Protein AF-0000000070920195 (afdb_homodimer)

Sequence (760 aa):
MSGVKERAIRGLFRLREIQMRRSYNRRGRLHARRLGLPANANDEDAVAEYRKLWSRVAGNVDPAWYRIYSHVFGRGDPRFIPLDVYYVLVEPALNNARFGPAFGDKNGYDLLHGRFRKPRDFIRYIDGVYYDRAYQRIAAEAVKASVLPPGLVEPDVETVLVKPAIDTRKGQSIRKLWFRGGMLRDAAGSTVSLEALAREYARDFLVQECVRQHSCTARFNDSSLNSLRVYTYRSVQDDRIVPLHVLQKVGTAGSLVDQGMRIGIRPSGRYNRYGTDDDGVRYDSVNGIDLDSIEPFPFIVELHRRAVEVASRFVHHRVLGLDFAVREDGQILLLEANPHFIGLDQLQFHHGPLFGEFTQEVIEYCRNAPRVELLRTILRMSGVKERAIRGLFRLREIQMRRSYNRRGRLHARRLGLPANANDEDAVAEYRKLWSRVAGNVDPAWYRIYSHVFGRGDPRFIPLDVYYVLVEPALNNARFGPAFGDKNGYDLLHGRFRKPRDFIRYIDGVYYDRAYQRIAAEAVKASVLPPGLVEPDVETVLVKPAIDTRKGQSIRKLWFRGGMLRDAAGSTVSLEALAREYARDFLVQECVRQHSCTARFNDSSLNSLRVYTYRSVQDDRIVPLHVLQKVGTAGSLVDQGMRIGIRPSGRYNRYGTDDDGVRYDSVNGIDLDSIEPFPFIVELHRRAVEVASRFVHHRVLGLDFAVREDGQILLLEANPHFIGLDQLQFHHGPLFGEFTQEVIEYCRNAPRVELLRTILR

Secondary structure (DSSP, 8-state):
--HHHHHHHHHHHHHHHHHHHHHHHHHHHHHHHHTT--SS-S-HHHHHHHHHHHTTTSSS--THHHHHHHHHHSS--TTPPPHHHIIIIIHHHHB-GGGHHHHH-GGGHHHHSS----PPEEEEEETTEEEETTSPBPPHHHHH-SSPPTTSS-TT--EEEEEESSS--TTTT-EEEEEETTEEE-TTS-B--HHHHHHHHTT-EEEEE-PPBPHHHHTT-SSS---EEEEEEE-TTT--EEEEEEEEEEPPTT-SSS-SEEEEE-TTSPEEEEEE-TT--EESEETTEETTSPPPPTTHHHHHHHHHHHHTT-TTBSEEEEEEEEBTTS-EEEEEEESS---HHHHHHHHSSSSGGGHHHHHHHHHHS-HHHHHHHHT-/--HHHHHHHHHHHHHHHHHHHHHHHHHHHHHHHHTT--SS-S-HHHHHHHHHHHTTTSSS--THHHHHHHHHHSS--TTPPPHHHIIIIIHHHHB-GGGHHHHH-GGGHHHHSS----PPEEEEEETTEEE-TTSPBPPHHHHH-SSPPTTSS-TT--EEEEEESSS--TTTT-EEEEEETTEEE-TTS-B--HHHHHHHHTT-EEEEE-PPBPHHHHTT-SSS---EEEEEEE-TTT--EEEEEEEEEEPPTT-SSS-SEEEEE-TTSPEEEEEE-TT--EESEETTEETTSPPPPTTHHHHHHHHHHHHTT-TTBSEEEEEEEEBTTS-EEEEEEESS---HHHHHHHHSSSSGGGHHHHHHHHHHS-HHHHHHHHT-

InterPro domains:
  IPR039523 Alpha-L-glutamate ligase-related protein, ATP-grasp domain [PF14397] (202-349)

Radius of gyration: 28.48 Å; Cα contacts (8 Å, |Δi|>4): 1475; chains: 2; bounding box: 67×89×66 Å

Organism: NCBI:txid713585

Structure (mmCIF, N/CA/C/O backbone):
data_AF-0000000070920195-model_v1
#
loop_
_entity.id
_entity.type
_entity.pdbx_description
1 polymer 'Alpha-L-glutamate ligase-related protein ATP-grasp domain-containing protein'
#
loop_
_atom_site.group_PDB
_atom_site.id
_atom_site.type_symbol
_atom_site.label_atom_id
_atom_site.label_alt_id
_atom_site.label_comp_id
_atom_site.label_asym_id
_atom_site.label_entity_id
_atom_site.label_seq_id
_atom_site.pdbx_PDB_ins_code
_atom_site.Cartn_x
_atom_site.Cartn_y
_atom_site.Cartn_z
_atom_site.occupancy
_atom_site.B_iso_or_equiv
_atom_site.auth_seq_id
_atom_site.auth_comp_id
_atom_site.auth_asym_id
_atom_site.auth_atom_id
_atom_site.pdbx_PDB_model_num
ATOM 1 N N . MET A 1 1 ? 12.602 1.854 21.828 1 46.25 1 MET A N 1
ATOM 2 C CA . MET A 1 1 ? 11.945 0.797 22.594 1 46.25 1 MET A CA 1
ATOM 3 C C . MET A 1 1 ? 12.867 0.238 23.672 1 46.25 1 MET A C 1
ATOM 5 O O . MET A 1 1 ? 14.055 0.016 23.422 1 46.25 1 MET A O 1
ATOM 9 N N . SER A 1 2 ? 12.383 0.267 24.797 1 57.16 2 SER A N 1
ATOM 10 C CA . SER A 1 2 ? 13.211 -0.253 25.875 1 57.16 2 SER A CA 1
ATOM 11 C C . SER A 1 2 ? 13.617 -1.7 25.609 1 57.16 2 SER A C 1
ATOM 13 O O . SER A 1 2 ? 12.945 -2.414 24.875 1 57.16 2 SER A O 1
ATOM 15 N N . GLY A 1 3 ? 14.82 -2.031 26 1 61.34 3 GLY A N 1
ATOM 16 C CA . GLY A 1 3 ? 15.359 -3.379 25.922 1 61.34 3 GLY A CA 1
ATOM 17 C C . GLY A 1 3 ? 14.367 -4.445 26.344 1 61.34 3 GLY A C 1
ATOM 18 O O . GLY A 1 3 ? 14.281 -5.508 25.719 1 61.34 3 GLY A O 1
ATOM 19 N N . VAL A 1 4 ? 13.523 -4.137 27.312 1 61.47 4 VAL A N 1
ATOM 20 C CA . VAL A 1 4 ? 12.539 -5.078 27.828 1 61.47 4 VAL A CA 1
ATOM 21 C C . VAL A 1 4 ? 11.406 -5.254 26.812 1 61.47 4 VAL A C 1
ATOM 23 O O . VAL A 1 4 ? 10.961 -6.375 26.562 1 61.47 4 VAL A O 1
ATOM 26 N N . LYS A 1 5 ? 10.977 -4.145 26.281 1 60.62 5 LYS A N 1
ATOM 27 C CA . LYS A 1 5 ? 9.922 -4.211 25.281 1 60.62 5 LYS A CA 1
ATOM 28 C C . LYS A 1 5 ? 10.375 -5.004 24.062 1 60.62 5 LYS A C 1
ATOM 30 O O . LYS A 1 5 ? 9.617 -5.816 23.531 1 60.62 5 LYS A O 1
ATOM 35 N N . GLU A 1 6 ? 11.586 -4.836 23.797 1 65.75 6 GLU A N 1
ATOM 36 C CA . GLU A 1 6 ? 12.125 -5.543 22.641 1 65.75 6 GLU A CA 1
ATOM 37 C C . GLU A 1 6 ? 12.188 -7.047 22.906 1 65.75 6 GLU A C 1
ATOM 39 O O . GLU A 1 6 ? 11.859 -7.848 22.031 1 65.75 6 GLU A O 1
ATOM 44 N N . ARG A 1 7 ? 12.523 -7.43 24.156 1 70.38 7 ARG A N 1
ATOM 45 C CA . ARG A 1 7 ? 12.609 -8.844 24.516 1 70.38 7 ARG A CA 1
ATOM 46 C C . ARG A 1 7 ? 11.234 -9.484 24.531 1 70.38 7 ARG A C 1
ATOM 48 O O . ARG A 1 7 ? 11.062 -10.625 24.094 1 70.38 7 ARG A O 1
ATOM 55 N N . ALA A 1 8 ? 10.352 -8.766 25.047 1 67.69 8 ALA A N 1
ATOM 56 C CA . ALA A 1 8 ? 8.977 -9.281 25.109 1 67.69 8 ALA A CA 1
ATOM 57 C C . ALA A 1 8 ? 8.414 -9.5 23.719 1 67.69 8 ALA A C 1
ATOM 59 O O . ALA A 1 8 ? 7.781 -10.523 23.453 1 67.69 8 ALA A O 1
ATOM 60 N N . ILE A 1 9 ? 8.734 -8.617 22.906 1 66.69 9 ILE A N 1
ATOM 61 C CA . ILE A 1 9 ? 8.258 -8.711 21.531 1 66.69 9 ILE A CA 1
ATOM 62 C C . ILE A 1 9 ? 8.914 -9.898 20.828 1 66.69 9 ILE A C 1
ATOM 64 O O . ILE A 1 9 ? 8.25 -10.672 20.141 1 66.69 9 ILE A O 1
ATOM 68 N N . ARG A 1 10 ? 10.117 -10.102 21.156 1 72.69 10 ARG A N 1
ATOM 69 C CA . ARG A 1 10 ? 10.844 -11.227 20.562 1 72.69 10 ARG A CA 1
ATOM 70 C C . ARG A 1 10 ? 10.281 -12.555 21.062 1 72.69 10 ARG A C 1
ATOM 72 O O . ARG A 1 10 ? 10.172 -13.516 20.297 1 72.69 10 ARG A O 1
ATOM 79 N N . GLY A 1 11 ? 9.93 -12.625 22.297 1 74.12 11 GLY A N 1
ATOM 80 C CA . GLY A 1 11 ? 9.336 -13.828 22.844 1 74.12 11 GLY A CA 1
ATOM 81 C C . GLY A 1 11 ? 7.98 -14.156 22.234 1 74.12 11 GLY A C 1
ATOM 82 O O . GLY A 1 11 ? 7.703 -15.312 21.906 1 74.12 11 GLY A O 1
ATOM 83 N N . LEU A 1 12 ? 7.223 -13.18 22.109 1 71.94 12 LEU A N 1
ATOM 84 C CA . LEU A 1 12 ? 5.906 -13.359 21.516 1 71.94 12 LEU A CA 1
ATOM 85 C C . LEU A 1 12 ? 6.023 -13.828 20.062 1 71.94 12 LEU A C 1
ATOM 87 O O . LEU A 1 12 ? 5.246 -14.68 19.609 1 71.94 12 LEU A O 1
ATOM 91 N N . PHE A 1 13 ? 7.023 -13.367 19.484 1 72.06 13 PHE A N 1
ATOM 92 C CA . PHE A 1 13 ? 7.262 -13.766 18.094 1 72.06 13 PHE A CA 1
ATOM 93 C C . PHE A 1 13 ? 7.648 -15.234 18.016 1 72.06 13 PHE A C 1
ATOM 95 O O . PHE A 1 13 ? 7.145 -15.977 17.172 1 72.06 13 PHE A O 1
ATOM 102 N N . ARG A 1 14 ? 8.453 -15.578 18.844 1 78.81 14 ARG A N 1
ATOM 103 C CA . ARG A 1 14 ? 8.914 -16.953 18.844 1 78.81 14 ARG A CA 1
ATOM 104 C C . ARG A 1 14 ? 7.77 -17.922 19.125 1 78.81 14 ARG A C 1
ATOM 106 O O . ARG A 1 14 ? 7.664 -18.984 18.5 1 78.81 14 ARG A O 1
ATOM 113 N N . LEU A 1 15 ? 6.945 -17.516 19.984 1 81.88 15 LEU A N 1
ATOM 114 C CA . LEU A 1 15 ? 5.801 -18.359 20.328 1 81.88 15 LEU A CA 1
ATOM 115 C C . LEU A 1 15 ? 4.852 -18.484 19.141 1 81.88 15 LEU A C 1
ATOM 117 O O . LEU A 1 15 ? 4.379 -19.578 18.828 1 81.88 15 LEU A O 1
ATOM 121 N N . ARG A 1 16 ? 4.672 -17.438 18.484 1 80 16 ARG A N 1
ATOM 122 C CA . ARG A 1 16 ? 3.783 -17.453 17.328 1 80 16 ARG A CA 1
ATOM 123 C C . ARG A 1 16 ? 4.383 -18.266 16.188 1 80 16 ARG A C 1
ATOM 125 O O . ARG A 1 16 ? 3.672 -18.984 15.484 1 80 16 ARG A O 1
ATOM 132 N N . GLU A 1 17 ? 5.637 -18.094 16.031 1 83.5 17 GLU A N 1
ATOM 133 C CA . GLU A 1 17 ? 6.34 -18.875 15.023 1 83.5 17 GLU A CA 1
ATOM 134 C C . GLU A 1 17 ? 6.16 -20.375 15.266 1 83.5 17 GLU A C 1
ATOM 136 O O . GLU A 1 17 ? 5.812 -21.109 14.352 1 83.5 17 GLU A O 1
ATOM 141 N N . ILE A 1 18 ? 6.332 -20.734 16.484 1 87 18 ILE A N 1
ATOM 142 C CA . ILE A 1 18 ? 6.234 -22.141 16.859 1 87 18 ILE A CA 1
ATOM 143 C C . ILE A 1 18 ? 4.812 -22.641 16.609 1 87 18 ILE A C 1
ATOM 145 O O . ILE A 1 18 ? 4.613 -23.703 16.031 1 87 18 ILE A O 1
ATOM 149 N N . GLN A 1 19 ? 3.922 -21.844 17.031 1 86.88 19 GLN A N 1
ATOM 150 C CA . GLN A 1 19 ? 2.521 -22.234 16.875 1 86.88 19 GLN A CA 1
ATOM 151 C C . GLN A 1 19 ? 2.146 -22.375 15.398 1 86.88 19 GLN A C 1
ATOM 153 O O . GLN A 1 19 ? 1.505 -23.359 15.016 1 86.88 19 GLN A O 1
ATOM 158 N N . MET A 1 20 ? 2.57 -21.469 14.641 1 88 20 MET A N 1
ATOM 159 C CA . MET A 1 20 ? 2.236 -21.5 13.219 1 88 20 MET A CA 1
ATOM 160 C C . MET A 1 20 ? 2.904 -22.672 12.523 1 88 20 MET A C 1
ATOM 162 O O . MET A 1 20 ? 2.26 -23.406 11.758 1 88 20 MET A O 1
ATOM 166 N N . ARG A 1 21 ? 4.129 -22.891 12.828 1 92.5 21 ARG A N 1
ATOM 167 C CA . ARG A 1 21 ? 4.844 -24 12.188 1 92.5 21 ARG A CA 1
ATOM 168 C C . ARG A 1 21 ? 4.262 -25.344 12.602 1 92.5 21 ARG A C 1
ATOM 170 O O . ARG A 1 21 ? 4.145 -26.25 11.781 1 92.5 21 ARG A O 1
ATOM 177 N N . ARG A 1 22 ? 3.879 -25.375 13.82 1 93.81 22 ARG A N 1
ATOM 178 C CA . ARG A 1 22 ? 3.252 -26.609 14.297 1 93.81 22 ARG A CA 1
ATOM 179 C C . ARG A 1 22 ? 1.968 -26.891 13.531 1 93.81 22 ARG A C 1
ATOM 181 O O . ARG A 1 22 ? 1.681 -28.047 13.203 1 93.81 22 ARG A O 1
ATOM 188 N N . SER A 1 23 ? 1.287 -25.891 13.32 1 93.06 23 SER A N 1
ATOM 189 C CA . SER A 1 23 ? 0.045 -26.062 12.578 1 93.06 23 SER A CA 1
ATOM 190 C C . SER A 1 23 ? 0.31 -26.578 11.164 1 93.06 23 SER A C 1
ATOM 192 O O . SER A 1 23 ? -0.337 -27.531 10.719 1 93.06 23 SER A O 1
ATOM 194 N N . TYR A 1 24 ? 1.236 -26.031 10.461 1 94.5 24 TYR A N 1
ATOM 195 C CA . TYR A 1 24 ? 1.589 -26.484 9.125 1 94.5 24 TYR A CA 1
ATOM 196 C C . TYR A 1 24 ? 2.107 -27.922 9.148 1 94.5 24 TYR A C 1
ATOM 198 O O . TYR A 1 24 ? 1.798 -28.719 8.25 1 94.5 24 TYR A O 1
ATOM 206 N N . ASN A 1 25 ? 2.863 -28.234 10.117 1 95.44 25 ASN A N 1
ATOM 207 C CA . ASN A 1 25 ? 3.424 -29.578 10.219 1 95.44 25 ASN A CA 1
ATOM 208 C C . ASN A 1 25 ? 2.344 -30.609 10.492 1 95.44 25 ASN A C 1
ATOM 210 O O . ASN A 1 25 ? 2.385 -31.719 9.945 1 95.44 25 ASN A O 1
ATOM 214 N N . ARG A 1 26 ? 1.416 -30.203 11.352 1 95.75 26 ARG A N 1
ATOM 215 C CA . ARG A 1 26 ? 0.288 -31.094 11.594 1 95.75 26 ARG A CA 1
ATOM 216 C C . ARG A 1 26 ? -0.478 -31.375 10.305 1 95.75 26 ARG A C 1
ATOM 218 O O . ARG A 1 26 ? -0.812 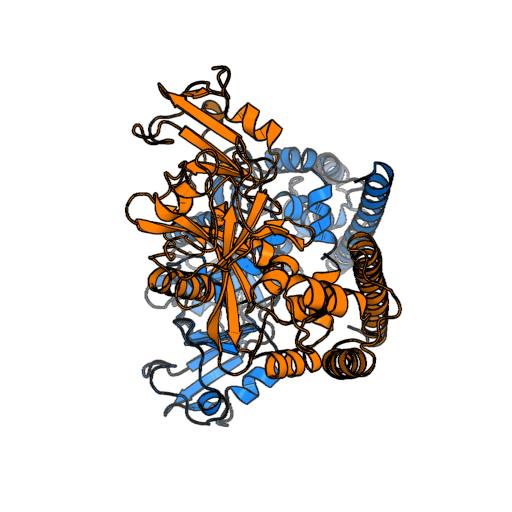-32.531 10.008 1 95.75 26 ARG A O 1
ATOM 225 N N . ARG A 1 27 ? -0.677 -30.391 9.562 1 94.94 27 ARG A N 1
ATOM 226 C CA . ARG A 1 27 ? -1.348 -30.531 8.281 1 94.94 27 ARG A CA 1
ATOM 227 C C . ARG A 1 27 ? -0.542 -31.422 7.34 1 94.94 27 ARG A C 1
ATOM 229 O O . ARG A 1 27 ? -1.109 -32.25 6.621 1 94.94 27 ARG A O 1
ATOM 236 N N . GLY A 1 28 ? 0.714 -31.25 7.34 1 95.25 28 GLY A N 1
ATOM 237 C CA . GLY A 1 28 ? 1.585 -32.062 6.504 1 95.25 28 GLY A CA 1
ATOM 238 C C . GLY A 1 28 ? 1.545 -33.531 6.859 1 95.25 28 GLY A C 1
ATOM 239 O O . GLY A 1 28 ? 1.467 -34.406 5.973 1 95.25 28 GLY A O 1
ATOM 240 N N . ARG A 1 29 ? 1.563 -33.844 8.125 1 94.81 29 ARG A N 1
ATOM 241 C CA . ARG A 1 29 ? 1.513 -35.219 8.562 1 94.81 29 ARG A CA 1
ATOM 242 C C . ARG A 1 29 ? 0.188 -35.875 8.18 1 94.81 29 ARG A C 1
ATOM 244 O O . ARG A 1 29 ? 0.161 -37.031 7.723 1 94.81 29 ARG A O 1
ATOM 251 N N . LEU A 1 30 ? -0.845 -35.125 8.359 1 95.19 30 LEU A N 1
ATOM 252 C CA . LEU A 1 30 ? -2.156 -35.625 7.969 1 95.19 30 LEU A CA 1
ATOM 253 C C . LEU A 1 30 ? -2.221 -35.844 6.465 1 95.19 30 LEU A C 1
ATOM 255 O O . LEU A 1 30 ? -2.762 -36.875 6.012 1 95.19 30 LEU A O 1
ATOM 259 N N . HIS A 1 31 ? -1.671 -34.938 5.793 1 95.56 31 HIS A N 1
ATOM 260 C CA . HIS A 1 31 ? -1.641 -35.031 4.34 1 95.56 31 HIS A CA 1
ATOM 261 C C . HIS A 1 31 ? -0.814 -36.25 3.893 1 95.56 31 HIS A C 1
ATOM 263 O O . HIS A 1 31 ? -1.23 -37 3.008 1 95.56 31 HIS A O 1
ATOM 269 N N . ALA A 1 32 ? 0.285 -36.469 4.434 1 94.06 32 ALA A N 1
ATOM 270 C CA . ALA A 1 32 ? 1.134 -37.594 4.129 1 94.06 32 ALA A CA 1
ATOM 271 C C . ALA A 1 32 ? 0.391 -38.906 4.371 1 94.06 32 ALA A C 1
ATOM 273 O O . ALA A 1 32 ? 0.483 -39.844 3.568 1 94.06 32 ALA A O 1
ATOM 274 N N . ARG A 1 33 ? -0.311 -38.938 5.426 1 92.75 33 ARG A N 1
ATOM 275 C CA . ARG A 1 33 ? -1.09 -40.125 5.746 1 92.75 33 ARG A CA 1
ATOM 276 C C . ARG A 1 33 ? -2.15 -40.375 4.684 1 92.75 33 ARG A C 1
ATOM 278 O O . ARG A 1 33 ? -2.359 -41.531 4.277 1 92.75 33 ARG A O 1
ATOM 285 N N . ARG A 1 34 ? -2.736 -39.406 4.277 1 92.75 34 ARG A N 1
ATOM 286 C CA . ARG A 1 34 ? -3.777 -39.531 3.262 1 92.75 34 ARG A CA 1
ATOM 287 C C . ARG A 1 34 ? -3.203 -40.031 1.951 1 92.75 34 ARG A C 1
ATOM 289 O O . ARG A 1 34 ? -3.895 -40.719 1.197 1 92.75 34 ARG A O 1
ATOM 296 N N . LEU A 1 35 ? -1.949 -39.719 1.698 1 92.62 35 LEU A N 1
ATOM 297 C CA . LEU A 1 35 ? -1.282 -40.156 0.479 1 92.62 35 LEU A CA 1
ATOM 298 C C . LEU A 1 35 ? -0.699 -41.562 0.658 1 92.62 35 LEU A C 1
ATOM 300 O O . LEU A 1 35 ? -0.098 -42.125 -0.268 1 92.62 35 LEU A O 1
ATOM 304 N N . GLY A 1 36 ? -0.824 -42.062 1.852 1 89.5 36 GLY A N 1
ATOM 305 C CA . GLY A 1 36 ? -0.345 -43.406 2.141 1 89.5 36 GLY A CA 1
ATOM 306 C C . GLY A 1 36 ? 1.153 -43.469 2.369 1 89.5 36 GLY A C 1
ATOM 307 O O . GLY A 1 36 ? 1.777 -44.5 2.154 1 89.5 36 GLY A O 1
ATOM 308 N N . LEU A 1 37 ? 1.769 -42.344 2.693 1 89.69 37 LEU A N 1
ATOM 309 C CA . LEU A 1 37 ? 3.211 -42.312 2.918 1 89.69 37 LEU A CA 1
ATOM 310 C C . LEU A 1 37 ? 3.547 -42.75 4.34 1 89.69 37 LEU A C 1
ATOM 312 O O . LEU A 1 37 ? 2.961 -42.25 5.301 1 89.69 37 LEU A O 1
ATOM 316 N N . PRO A 1 38 ? 4.402 -43.719 4.363 1 78.19 38 PRO A N 1
ATOM 317 C CA . PRO A 1 38 ? 4.734 -44.188 5.711 1 78.19 38 PRO A CA 1
ATOM 318 C C . PRO A 1 38 ? 5.48 -43.156 6.531 1 78.19 38 PRO A C 1
ATOM 320 O O . PRO A 1 38 ? 6.25 -42.344 5.977 1 78.19 38 PRO A O 1
ATOM 323 N N . ALA A 1 39 ? 5.234 -43.156 7.742 1 69.06 39 ALA A N 1
ATOM 324 C CA . ALA A 1 39 ? 5.91 -42.219 8.648 1 69.06 39 ALA A CA 1
ATOM 325 C C . ALA A 1 39 ? 7.406 -42.531 8.727 1 69.06 39 ALA A C 1
ATOM 327 O O . ALA A 1 39 ? 8.219 -41.625 8.898 1 69.06 39 ALA A O 1
ATOM 328 N N . ASN A 1 40 ? 7.68 -43.781 8.688 1 66.31 40 ASN A N 1
ATOM 329 C CA . ASN A 1 40 ? 9.062 -44.25 8.773 1 66.31 40 ASN A CA 1
ATOM 330 C C . ASN A 1 40 ? 9.555 -44.781 7.434 1 66.31 40 ASN A C 1
ATOM 332 O O . ASN A 1 40 ? 9.32 -45.969 7.117 1 66.31 40 ASN A O 1
ATOM 336 N N . ALA A 1 41 ? 9.789 -43.906 6.504 1 67.19 41 ALA A N 1
ATOM 337 C CA . ALA A 1 41 ? 10.281 -44.375 5.211 1 67.19 41 ALA A CA 1
ATOM 338 C C . ALA A 1 41 ? 11.797 -44.562 5.23 1 67.19 41 ALA A C 1
ATOM 340 O O . ALA A 1 41 ? 12.477 -44.031 6.117 1 67.19 41 ALA A O 1
ATOM 341 N N . ASN A 1 42 ? 12.281 -45.469 4.41 1 69.69 42 ASN A N 1
ATOM 342 C CA . ASN A 1 42 ? 13.711 -45.75 4.281 1 69.69 42 ASN A CA 1
ATOM 343 C C . ASN A 1 42 ? 14.422 -44.625 3.512 1 69.69 42 ASN A C 1
ATOM 345 O O . ASN A 1 42 ? 14.938 -44.844 2.418 1 69.69 42 ASN A O 1
ATOM 349 N N . ASP A 1 43 ? 14.281 -43.469 3.941 1 82.56 43 ASP A N 1
ATOM 350 C CA . ASP A 1 43 ? 14.867 -42.312 3.291 1 82.56 43 ASP A CA 1
ATOM 351 C C . ASP A 1 43 ? 15.648 -41.469 4.289 1 82.56 43 ASP A C 1
ATOM 353 O O . ASP A 1 43 ? 15.656 -40.219 4.195 1 82.56 43 ASP A O 1
ATOM 357 N N . GLU A 1 44 ? 16.266 -42.156 5.27 1 87.75 44 GLU A N 1
ATOM 358 C CA . GLU A 1 44 ? 16.922 -41.5 6.387 1 87.75 44 GLU A CA 1
ATOM 359 C C . GLU A 1 44 ? 18 -40.531 5.898 1 87.75 44 GLU A C 1
ATOM 361 O O . GLU A 1 44 ? 18.109 -39.406 6.375 1 87.75 44 GLU A O 1
ATOM 366 N N . ASP A 1 45 ? 18.734 -41.062 4.918 1 91.5 45 ASP A N 1
ATOM 367 C CA . ASP A 1 45 ? 19.828 -40.219 4.422 1 91.5 45 ASP A CA 1
ATOM 368 C C . ASP A 1 45 ? 19.281 -38.969 3.725 1 91.5 45 ASP A C 1
ATOM 370 O O . ASP A 1 45 ? 19.766 -37.844 3.945 1 91.5 45 ASP A O 1
ATOM 374 N N . ALA A 1 46 ? 18.344 -39.219 2.854 1 93.19 46 ALA A N 1
ATOM 375 C CA . ALA A 1 46 ? 17.734 -38.094 2.127 1 93.19 46 ALA A CA 1
ATOM 376 C C . ALA A 1 46 ? 17.078 -37.094 3.086 1 93.19 46 ALA A C 1
ATOM 378 O O . ALA A 1 46 ? 17.219 -35.875 2.918 1 93.19 46 ALA A O 1
ATOM 379 N N . VAL A 1 47 ? 16.438 -37.562 4.102 1 94.06 47 VAL A N 1
ATOM 380 C CA . VAL A 1 47 ? 15.781 -36.75 5.105 1 94.06 47 VAL A CA 1
ATOM 381 C C . VAL A 1 47 ? 16.828 -35.969 5.914 1 94.06 47 VAL A C 1
ATOM 383 O O . VAL A 1 47 ? 16.625 -34.812 6.262 1 94.06 47 VAL A O 1
ATOM 386 N N . ALA A 1 48 ? 17.922 -36.625 6.223 1 95.19 48 ALA A N 1
ATOM 387 C CA . ALA A 1 48 ? 19 -36 6.961 1 95.19 48 ALA A CA 1
ATOM 388 C C . ALA A 1 48 ? 19.562 -34.812 6.18 1 95.19 48 ALA A C 1
ATOM 390 O O . ALA A 1 48 ? 19.812 -33.75 6.754 1 95.19 48 ALA A O 1
ATOM 391 N N . GLU A 1 49 ? 19.766 -35 4.891 1 96.19 49 GLU A N 1
ATOM 392 C CA . GLU A 1 49 ? 20.25 -33.938 4.035 1 96.19 49 GLU A CA 1
ATOM 393 C C . GLU A 1 49 ? 19.25 -32.781 3.982 1 96.19 49 GLU A C 1
ATOM 395 O O . GLU A 1 49 ? 19.641 -31.609 4.062 1 96.19 49 GLU A O 1
ATOM 400 N N . TYR A 1 50 ? 18 -33.156 3.791 1 96.44 50 TYR A N 1
ATOM 401 C CA . TYR A 1 50 ? 16.891 -32.219 3.779 1 96.44 50 TYR A CA 1
ATOM 402 C C . TYR A 1 50 ? 16.859 -31.406 5.07 1 96.44 50 TYR A C 1
ATOM 404 O O . TYR A 1 50 ? 16.797 -30.172 5.039 1 96.44 50 TYR A O 1
ATOM 412 N N . ARG A 1 51 ? 16.969 -32.031 6.238 1 96.69 51 ARG A N 1
ATOM 413 C CA . ARG A 1 51 ? 16.938 -31.391 7.543 1 96.69 51 ARG A CA 1
ATOM 414 C C . ARG A 1 51 ? 18.172 -30.5 7.73 1 96.69 51 ARG A C 1
ATOM 416 O O . ARG A 1 51 ? 18.062 -29.391 8.258 1 96.69 51 ARG A O 1
ATOM 423 N N . LYS A 1 52 ? 19.266 -30.969 7.316 1 96.5 52 LYS A N 1
ATOM 424 C CA . LYS A 1 52 ? 20.5 -30.188 7.426 1 96.5 52 LYS A CA 1
ATOM 425 C C . LYS A 1 52 ? 20.391 -28.875 6.656 1 96.5 52 LYS A C 1
ATOM 427 O O . LYS A 1 52 ? 20.781 -27.828 7.16 1 96.5 52 LYS A O 1
ATOM 432 N N . LEU A 1 53 ? 19.859 -28.953 5.508 1 97.12 53 LEU A N 1
ATOM 433 C CA . LEU A 1 53 ? 19.75 -27.766 4.652 1 97.12 53 LEU A CA 1
ATOM 434 C C . LEU A 1 53 ? 18.828 -26.734 5.277 1 97.12 53 LEU A C 1
ATOM 436 O O . LEU A 1 53 ? 19.219 -25.578 5.449 1 97.12 53 LEU A O 1
ATOM 440 N N . TRP A 1 54 ? 17.672 -27.094 5.695 1 97.12 54 TRP A N 1
ATOM 441 C CA . TRP A 1 54 ? 16.656 -26.125 6.117 1 97.12 54 TRP A CA 1
ATOM 442 C C . TRP A 1 54 ? 16.812 -25.797 7.598 1 97.12 54 TRP A C 1
ATOM 444 O O . TRP A 1 54 ? 16.219 -24.828 8.086 1 97.12 54 TRP A O 1
ATOM 454 N N . SER A 1 55 ? 17.641 -26.547 8.352 1 95.31 55 SER A N 1
ATOM 455 C CA . SER A 1 55 ? 17.953 -26.203 9.734 1 95.31 55 SER A CA 1
ATOM 456 C C . SER A 1 55 ? 18.672 -24.859 9.812 1 95.31 55 SER A C 1
ATOM 458 O O . SER A 1 55 ? 18.75 -24.25 10.883 1 95.31 55 SER A O 1
ATOM 460 N N . ARG A 1 56 ? 19.141 -24.469 8.734 1 95.12 56 ARG A N 1
ATOM 461 C CA . ARG A 1 56 ? 19.828 -23.172 8.672 1 95.12 56 ARG A CA 1
ATOM 462 C C . ARG A 1 56 ? 18.828 -22.031 8.758 1 95.12 56 ARG A C 1
ATOM 464 O O . ARG A 1 56 ? 19.203 -20.891 9.023 1 95.12 56 ARG A O 1
ATOM 471 N N . VAL A 1 57 ? 17.578 -22.25 8.531 1 93.06 57 VAL A N 1
ATOM 472 C CA . VAL A 1 57 ? 16.547 -21.234 8.555 1 93.06 57 VAL A CA 1
ATOM 473 C C . VAL A 1 57 ? 15.586 -21.5 9.711 1 93.06 57 VAL A C 1
ATOM 475 O O . VAL A 1 57 ? 15.07 -20.562 10.328 1 93.06 57 VAL A O 1
ATOM 478 N N . ALA A 1 58 ? 15.367 -22.75 9.953 1 91.5 58 ALA A N 1
ATOM 479 C CA . ALA A 1 58 ? 14.375 -23.109 10.961 1 91.5 58 ALA A CA 1
ATOM 480 C C . ALA A 1 58 ? 14.859 -24.297 11.805 1 91.5 58 ALA A C 1
ATOM 482 O O . ALA A 1 58 ? 15.484 -25.219 11.281 1 91.5 58 ALA A O 1
ATOM 483 N N . GLY A 1 59 ? 14.461 -24.156 13.07 1 89.38 59 GLY A N 1
ATOM 484 C CA . GLY A 1 59 ? 14.711 -25.312 13.906 1 89.38 59 GLY A CA 1
ATOM 485 C C . GLY A 1 59 ? 13.672 -26.406 13.742 1 89.38 59 GLY A C 1
ATOM 486 O O . GLY A 1 59 ? 12.547 -26.141 13.32 1 89.38 59 GLY A O 1
ATOM 487 N N . ASN A 1 60 ? 14.086 -27.703 13.992 1 89.62 60 ASN A N 1
ATOM 488 C CA . ASN A 1 60 ? 13.18 -28.844 14.023 1 89.62 60 ASN A CA 1
ATOM 489 C C . ASN A 1 60 ? 12.398 -28.969 12.719 1 89.62 60 ASN A C 1
ATOM 491 O O . ASN A 1 60 ? 11.164 -28.922 12.727 1 89.62 60 ASN A O 1
ATOM 495 N N . VAL A 1 61 ? 13.008 -29.297 11.648 1 94.5 61 VAL A N 1
ATOM 496 C CA . VAL A 1 61 ? 12.406 -29.422 10.328 1 94.5 61 VAL A CA 1
ATOM 497 C C . VAL A 1 61 ? 11.688 -30.766 10.211 1 94.5 61 VAL A C 1
ATOM 499 O O . VAL A 1 61 ? 12.328 -31.812 10.273 1 94.5 61 VAL A O 1
ATOM 502 N N . ASP A 1 62 ? 10.375 -30.719 10.062 1 93.25 62 ASP A N 1
ATOM 503 C CA . ASP A 1 62 ? 9.539 -31.906 9.898 1 93.25 62 ASP A CA 1
ATOM 504 C C . ASP A 1 62 ? 9.711 -32.5 8.508 1 93.25 62 ASP A C 1
ATOM 506 O O . ASP A 1 62 ? 9.625 -31.797 7.504 1 93.25 62 ASP A O 1
ATOM 510 N N . PRO A 1 63 ? 9.961 -33.812 8.367 1 94.06 63 PRO A N 1
ATOM 511 C CA . PRO A 1 63 ? 10.219 -34.406 7.059 1 94.06 63 PRO A CA 1
ATOM 512 C C . PRO A 1 63 ? 8.938 -34.656 6.262 1 94.06 63 PRO A C 1
ATOM 514 O O . PRO A 1 63 ? 9 -35.031 5.086 1 94.06 63 PRO A O 1
ATOM 517 N N . ALA A 1 64 ? 7.762 -34.469 6.844 1 94.31 64 ALA A N 1
ATOM 518 C CA . ALA A 1 64 ? 6.496 -34.812 6.191 1 94.31 64 ALA A CA 1
ATOM 519 C C . ALA A 1 64 ? 6.391 -34.125 4.832 1 94.31 64 ALA A C 1
ATOM 521 O O . ALA A 1 64 ? 6.039 -34.75 3.836 1 94.31 64 ALA A O 1
ATOM 522 N N . TRP A 1 65 ? 6.75 -32.906 4.738 1 95.75 65 TRP A N 1
ATOM 523 C CA . TRP A 1 65 ? 6.609 -32.188 3.492 1 95.75 65 TRP A CA 1
ATOM 524 C C . TRP A 1 65 ? 7.617 -32.656 2.455 1 95.75 65 TRP A C 1
ATOM 526 O O . TRP A 1 65 ? 7.312 -32.719 1.26 1 95.75 65 TRP A O 1
ATOM 536 N N . TYR A 1 66 ? 8.797 -33 2.875 1 96.06 66 TYR A N 1
ATOM 537 C CA . TYR A 1 66 ? 9.773 -33.594 1.972 1 96.06 66 TYR A CA 1
ATOM 538 C C . TYR A 1 66 ? 9.227 -34.875 1.342 1 96.06 66 TYR A C 1
ATOM 540 O O . TYR A 1 66 ? 9.328 -35.062 0.128 1 96.06 66 TYR A O 1
ATOM 548 N N . ARG A 1 67 ? 8.664 -35.656 2.139 1 95.56 67 ARG A N 1
ATOM 549 C CA . ARG A 1 67 ? 8.141 -36.938 1.666 1 95.56 67 ARG A CA 1
ATOM 550 C C . ARG A 1 67 ? 6.973 -36.75 0.707 1 95.56 67 ARG A C 1
ATOM 552 O O . ARG A 1 67 ? 6.863 -37.438 -0.304 1 95.56 67 ARG A O 1
ATOM 559 N N . ILE A 1 68 ? 6.137 -35.812 1.039 1 96.25 68 ILE A N 1
ATOM 560 C CA . ILE A 1 68 ? 4.992 -35.5 0.191 1 96.25 68 ILE A CA 1
ATOM 561 C C . ILE A 1 68 ? 5.473 -35.031 -1.177 1 96.25 68 ILE A C 1
ATOM 563 O O . ILE A 1 68 ? 5.066 -35.562 -2.209 1 96.25 68 ILE A O 1
ATOM 567 N N . TYR A 1 69 ? 6.352 -34.062 -1.214 1 97.06 69 TYR A N 1
ATOM 568 C CA . TYR A 1 69 ? 6.832 -33.5 -2.469 1 97.06 69 TYR A CA 1
ATOM 569 C C . TYR A 1 69 ? 7.617 -34.531 -3.27 1 97.06 69 TYR A C 1
ATOM 571 O O . TYR A 1 69 ? 7.48 -34.594 -4.492 1 97.06 69 TYR A O 1
ATOM 579 N N . SER A 1 70 ? 8.445 -35.312 -2.584 1 95.94 70 SER A N 1
ATOM 580 C CA . SER A 1 70 ? 9.211 -36.344 -3.258 1 95.94 70 SER A CA 1
ATOM 581 C C . SER A 1 70 ? 8.289 -37.375 -3.932 1 95.94 70 SER A C 1
ATOM 583 O O . SER A 1 70 ? 8.547 -37.812 -5.055 1 95.94 70 SER A O 1
ATOM 585 N N . HIS A 1 71 ? 7.27 -37.688 -3.232 1 95.19 71 HIS A N 1
ATOM 586 C CA . HIS A 1 71 ? 6.316 -38.656 -3.742 1 95.19 71 HIS A CA 1
ATOM 587 C C . HIS A 1 71 ? 5.586 -38.125 -4.973 1 95.19 71 HIS A C 1
ATOM 589 O O . HIS A 1 71 ? 5.527 -38.812 -6.004 1 95.19 71 HIS A O 1
ATOM 595 N N . VAL A 1 72 ? 5.078 -36.969 -4.883 1 96.81 72 VAL A N 1
ATOM 596 C CA . VAL A 1 72 ? 4.242 -36.438 -5.953 1 96.81 72 VAL A CA 1
ATOM 597 C C . VAL A 1 72 ? 5.113 -36.031 -7.145 1 96.81 72 VAL A C 1
ATOM 599 O O . VAL A 1 72 ? 4.777 -36.344 -8.289 1 96.81 72 VAL A O 1
ATOM 602 N N . PHE A 1 73 ? 6.23 -35.375 -6.895 1 96.81 73 PHE A N 1
ATOM 603 C CA . PHE A 1 73 ? 7.148 -34.969 -7.949 1 96.81 73 PHE A CA 1
ATOM 604 C C . PHE A 1 73 ? 7.82 -36.188 -8.594 1 96.81 73 PHE A C 1
ATOM 606 O O . PHE A 1 73 ? 8.172 -36.125 -9.773 1 96.81 73 PHE A O 1
ATOM 613 N N . GLY A 1 74 ? 8.039 -37.219 -7.848 1 94.38 74 GLY A N 1
ATOM 614 C CA . GLY A 1 74 ? 8.609 -38.438 -8.359 1 94.38 74 GLY A CA 1
ATOM 615 C C . GLY A 1 74 ? 10.078 -38.625 -8.031 1 94.38 74 GLY A C 1
ATOM 616 O O . GLY A 1 74 ? 10.68 -39.656 -8.352 1 94.38 74 GLY A O 1
ATOM 617 N N . ARG A 1 75 ? 10.617 -37.656 -7.477 1 94.19 75 ARG A N 1
ATOM 618 C CA . ARG A 1 75 ? 12.023 -37.719 -7.082 1 94.19 75 ARG A CA 1
ATOM 619 C C . ARG A 1 75 ? 12.305 -36.812 -5.891 1 94.19 75 ARG A C 1
ATOM 621 O O . ARG A 1 75 ? 11.742 -35.719 -5.789 1 94.19 75 ARG A O 1
ATOM 628 N N . GLY A 1 76 ? 13.148 -37.281 -5.023 1 94.94 76 GLY A N 1
ATOM 629 C CA . GLY A 1 76 ? 13.547 -36.469 -3.877 1 94.94 76 GLY A CA 1
ATOM 630 C C . GLY A 1 76 ? 14.539 -35.375 -4.23 1 94.94 76 GLY A C 1
ATOM 631 O O . GLY A 1 76 ? 15.391 -35.562 -5.098 1 94.94 76 GLY A O 1
ATOM 632 N N . ASP A 1 77 ? 14.461 -34.281 -3.566 1 97 77 ASP A N 1
ATOM 633 C CA . ASP A 1 77 ? 15.367 -33.156 -3.658 1 97 77 ASP A CA 1
ATOM 634 C C . ASP A 1 77 ? 15.422 -32.375 -2.338 1 97 77 ASP A C 1
ATOM 636 O O . ASP A 1 77 ? 14.406 -31.859 -1.876 1 97 77 ASP A O 1
ATOM 640 N N . PRO A 1 78 ? 16.547 -32.375 -1.725 1 97 78 PRO A N 1
ATOM 641 C CA . PRO A 1 78 ? 16.625 -31.719 -0.413 1 97 78 PRO A CA 1
ATOM 642 C C . PRO A 1 78 ? 16.266 -30.234 -0.464 1 97 78 PRO A C 1
ATOM 644 O O . PRO A 1 78 ? 16 -29.625 0.576 1 97 78 PRO A O 1
ATOM 647 N N . ARG A 1 79 ? 16.219 -29.75 -1.632 1 98 79 ARG A N 1
ATOM 648 C CA . ARG A 1 79 ? 15.953 -28.328 -1.789 1 98 79 ARG A CA 1
ATOM 649 C C . ARG A 1 79 ? 14.453 -28.047 -1.728 1 98 79 ARG A C 1
ATOM 651 O O . ARG A 1 79 ? 14.031 -26.891 -1.753 1 98 79 ARG A O 1
ATOM 658 N N . PHE A 1 80 ? 13.586 -29.047 -1.616 1 98.38 80 PHE A N 1
ATOM 659 C CA . PHE A 1 80 ? 12.18 -28.812 -1.33 1 98.38 80 PHE A CA 1
ATOM 660 C C . PHE A 1 80 ? 12.016 -27.984 -0.054 1 98.38 80 PHE A C 1
ATOM 662 O O . PHE A 1 80 ? 12.625 -28.297 0.972 1 98.38 80 PHE A O 1
ATOM 669 N N . ILE A 1 81 ? 11.141 -26.969 -0.153 1 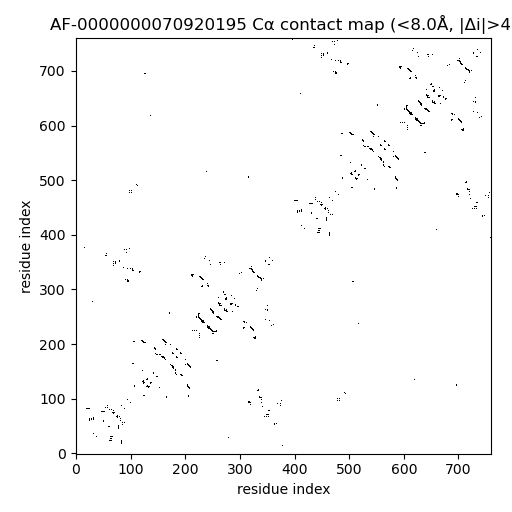97.94 81 ILE A N 1
ATOM 670 C CA . ILE A 1 81 ? 10.922 -26.141 1.03 1 97.94 81 ILE A CA 1
ATOM 671 C C . ILE A 1 81 ? 9.656 -26.609 1.757 1 97.94 81 ILE A C 1
ATOM 673 O O . ILE A 1 81 ? 8.594 -26.719 1.152 1 97.94 81 ILE A O 1
ATOM 677 N N . PRO A 1 82 ? 9.805 -26.906 3.039 1 96.31 82 PRO A N 1
ATOM 678 C CA . PRO A 1 82 ? 8.578 -27.25 3.764 1 96.31 82 PRO A CA 1
ATOM 679 C C . PRO A 1 82 ? 7.641 -26.062 3.922 1 96.31 82 PRO A C 1
ATOM 681 O O . PRO A 1 82 ? 8.102 -24.922 4.09 1 96.31 82 PRO A O 1
ATOM 684 N N . LEU A 1 83 ? 6.375 -26.297 3.973 1 95.94 83 LEU A N 1
ATOM 685 C CA . LEU A 1 83 ? 5.375 -25.234 4.008 1 95.94 83 LEU A CA 1
ATOM 686 C C . LEU A 1 83 ? 5.547 -24.375 5.25 1 95.94 83 LEU A C 1
ATOM 688 O O . LEU A 1 83 ? 5.371 -23.156 5.195 1 95.94 83 LEU A O 1
ATOM 692 N N . ASP A 1 84 ? 5.855 -25.016 6.375 1 94.19 84 ASP A N 1
ATOM 693 C CA . ASP A 1 84 ? 5.988 -24.25 7.617 1 94.19 84 ASP A CA 1
ATOM 694 C C . ASP A 1 84 ? 7.156 -23.281 7.543 1 94.19 84 ASP A C 1
ATOM 696 O O . ASP A 1 84 ? 7.066 -22.156 8.055 1 94.19 84 ASP A O 1
ATOM 700 N N . VAL A 1 85 ? 8.203 -23.703 6.883 1 94.31 85 VAL A N 1
ATOM 701 C CA . VAL A 1 85 ? 9.391 -22.859 6.762 1 94.31 85 VAL A CA 1
ATOM 702 C C . VAL A 1 85 ? 9.133 -21.75 5.738 1 94.31 85 VAL A C 1
ATOM 704 O O . VAL A 1 85 ? 9.477 -20.594 5.969 1 94.31 85 VAL A O 1
ATOM 707 N N . TYR A 1 86 ? 8.516 -22.047 4.703 1 95.5 86 TYR A N 1
ATOM 708 C CA . TYR A 1 86 ? 8.297 -21.062 3.646 1 95.5 86 TYR A CA 1
ATOM 709 C C . TYR A 1 86 ? 7.367 -19.969 4.121 1 95.5 86 TYR A C 1
ATOM 711 O O . TYR A 1 86 ? 7.727 -18.781 4.082 1 95.5 86 TYR A O 1
ATOM 719 N N . TYR A 1 87 ? 6.195 -20.312 4.559 1 92.12 87 TYR A N 1
ATOM 720 C CA . TYR A 1 87 ? 5.164 -19.312 4.816 1 92.12 87 TYR A CA 1
ATOM 721 C C . TYR A 1 87 ? 5.453 -18.562 6.109 1 92.12 87 TYR A C 1
ATOM 723 O O . TYR A 1 87 ? 5.047 -17.406 6.266 1 92.12 87 TYR A O 1
ATOM 731 N N . VAL A 1 88 ? 6.184 -19.172 6.988 1 89.06 88 VAL A N 1
ATOM 732 C CA . VAL A 1 88 ? 6.387 -18.531 8.281 1 89.06 88 VAL A CA 1
ATOM 733 C C . VAL A 1 88 ? 7.695 -17.734 8.273 1 89.06 88 VAL A C 1
ATOM 735 O O . VAL A 1 88 ? 7.809 -16.703 8.922 1 89.06 88 VAL A O 1
ATOM 738 N N . LEU A 1 89 ? 8.648 -18.203 7.504 1 90.5 89 LEU A N 1
ATOM 739 C CA . LEU A 1 89 ? 9.977 -17.609 7.664 1 90.5 89 LEU A CA 1
ATOM 740 C C . LEU A 1 89 ? 10.492 -17.078 6.34 1 90.5 89 LEU A C 1
ATOM 742 O O . LEU A 1 89 ? 11.008 -15.953 6.277 1 90.5 89 LEU A O 1
ATOM 746 N N . VAL A 1 90 ? 10.344 -17.781 5.262 1 93.62 90 VAL A N 1
ATOM 747 C CA . VAL A 1 90 ? 11.008 -17.438 4.012 1 93.62 90 VAL A CA 1
ATOM 748 C C . VAL A 1 90 ? 10.219 -16.344 3.289 1 93.62 90 VAL A C 1
ATOM 750 O O . VAL A 1 90 ? 10.766 -15.297 2.951 1 93.62 90 VAL A O 1
ATOM 753 N N . GLU A 1 91 ? 8.914 -16.562 3.092 1 93.19 91 GLU A N 1
ATOM 754 C CA . GLU A 1 91 ? 8.094 -15.594 2.367 1 93.19 91 GLU A CA 1
ATOM 755 C C . GLU A 1 91 ? 8.094 -14.242 3.072 1 93.19 91 GLU A C 1
ATOM 757 O O . GLU A 1 91 ? 8.305 -13.203 2.441 1 93.19 91 GLU A O 1
ATOM 762 N N . PRO A 1 92 ? 7.957 -14.234 4.418 1 88.69 92 PRO A N 1
ATOM 763 C CA . PRO A 1 92 ? 7.957 -12.93 5.082 1 88.69 92 PRO A CA 1
ATOM 764 C C . PRO A 1 92 ? 9.312 -12.234 5.02 1 88.69 92 PRO A C 1
ATOM 766 O O . PRO A 1 92 ? 9.391 -11.008 5.148 1 88.69 92 PRO A O 1
ATOM 769 N N . ALA A 1 93 ? 10.352 -13.008 4.902 1 89.81 93 ALA A N 1
ATOM 770 C CA . ALA A 1 93 ? 11.68 -12.414 4.75 1 89.81 93 ALA A CA 1
ATOM 771 C C . ALA A 1 93 ? 11.844 -11.797 3.363 1 89.81 93 ALA A C 1
ATOM 773 O O . ALA A 1 93 ? 12.492 -10.758 3.211 1 89.81 93 ALA A O 1
ATOM 774 N N . LEU A 1 94 ? 11.25 -12.43 2.406 1 92.94 94 LEU A N 1
ATOM 775 C CA . LEU A 1 94 ? 11.453 -12.031 1.019 1 92.94 94 LEU A CA 1
ATOM 776 C C . LEU A 1 94 ? 10.43 -10.984 0.599 1 92.94 94 LEU A C 1
ATOM 778 O O . LEU A 1 94 ? 10.648 -10.234 -0.357 1 92.94 94 LEU A O 1
ATOM 782 N N . ASN A 1 95 ? 9.266 -11.008 1.248 1 92.25 95 ASN A N 1
ATOM 783 C CA . ASN A 1 95 ? 8.18 -10.102 0.894 1 92.25 95 ASN A CA 1
ATOM 784 C C . ASN A 1 95 ? 7.75 -9.25 2.084 1 92.25 95 ASN A C 1
ATOM 786 O O . ASN A 1 95 ? 7.371 -9.789 3.129 1 92.25 95 ASN A O 1
ATOM 790 N N . ASN A 1 96 ? 7.766 -7.938 1.89 1 87.88 96 ASN A N 1
ATOM 791 C CA . ASN A 1 96 ? 7.312 -7.02 2.93 1 87.88 96 ASN A CA 1
ATOM 792 C C . ASN A 1 96 ? 5.789 -7.008 3.039 1 87.88 96 ASN A C 1
ATOM 794 O O . ASN A 1 96 ? 5.105 -6.418 2.201 1 87.88 96 ASN A O 1
ATOM 798 N N . ALA A 1 97 ? 5.301 -7.598 4.062 1 85.12 97 ALA A N 1
ATOM 799 C CA . ALA A 1 97 ? 3.869 -7.832 4.23 1 85.12 97 ALA A CA 1
ATOM 800 C C . ALA A 1 97 ? 3.115 -6.512 4.387 1 85.12 97 ALA A C 1
ATOM 802 O O . ALA A 1 97 ? 1.922 -6.434 4.082 1 85.12 97 ALA A O 1
ATOM 803 N N . ARG A 1 98 ? 3.744 -5.461 4.809 1 83.25 98 ARG A N 1
ATOM 804 C CA . ARG A 1 98 ? 3.104 -4.164 5.008 1 83.25 98 ARG A CA 1
ATOM 805 C C . ARG A 1 98 ? 2.596 -3.594 3.689 1 83.25 98 ARG A C 1
ATOM 807 O O . ARG A 1 98 ? 1.646 -2.807 3.672 1 83.25 98 ARG A O 1
ATOM 814 N N . PHE A 1 99 ? 3.219 -4.023 2.666 1 87.56 99 PHE A N 1
ATOM 815 C CA . PHE A 1 99 ? 2.883 -3.453 1.366 1 87.56 99 PHE A CA 1
ATOM 816 C C . PHE A 1 99 ? 1.997 -4.406 0.573 1 87.56 99 PHE A C 1
ATOM 818 O O . PHE A 1 99 ? 1.437 -4.027 -0.458 1 87.56 99 PHE A O 1
ATOM 825 N N . GLY A 1 100 ? 1.74 -5.578 1.101 1 87.75 100 GLY A N 1
ATOM 826 C CA . GLY A 1 100 ? 0.998 -6.633 0.426 1 87.75 100 GLY A CA 1
ATOM 827 C C . GLY A 1 100 ? -0.416 -6.223 0.059 1 87.75 100 GLY A C 1
ATOM 828 O O . GLY A 1 100 ? -0.835 -6.383 -1.09 1 87.75 100 GLY A O 1
ATOM 829 N N . PRO A 1 101 ? -1.136 -5.656 0.991 1 86.06 101 PRO A N 1
ATOM 830 C CA . PRO A 1 101 ? -2.529 -5.309 0.702 1 86.06 101 PRO A CA 1
ATOM 831 C C . PRO A 1 101 ? -2.66 -4.293 -0.43 1 86.06 101 PRO A C 1
ATOM 833 O O . PRO A 1 101 ? -3.5 -4.457 -1.319 1 86.06 101 PRO A O 1
ATOM 836 N N . ALA A 1 102 ? -1.849 -3.316 -0.421 1 87.19 102 ALA A N 1
ATOM 837 C CA . ALA A 1 102 ? -1.932 -2.287 -1.453 1 87.19 102 ALA A CA 1
ATOM 838 C C . ALA A 1 102 ? -1.501 -2.834 -2.811 1 87.19 102 ALA A C 1
ATOM 840 O O . ALA A 1 102 ? -2.168 -2.6 -3.822 1 87.19 102 ALA A O 1
ATOM 841 N N . PHE A 1 103 ? -0.464 -3.58 -2.812 1 87.94 103 PHE A N 1
ATOM 842 C CA . PHE A 1 103 ? 0.092 -4.055 -4.074 1 87.94 103 PHE A CA 1
ATOM 843 C C . PHE A 1 103 ? -0.746 -5.195 -4.641 1 87.94 103 PHE A C 1
ATOM 845 O O . PHE A 1 103 ? -0.797 -5.391 -5.855 1 87.94 103 PHE A O 1
ATOM 852 N N . GLY A 1 104 ? -1.435 -5.871 -3.777 1 88.62 104 GLY A N 1
ATOM 853 C CA . GLY A 1 104 ? -2.242 -7 -4.211 1 88.62 104 GLY A CA 1
ATOM 854 C C . GLY A 1 104 ? -3.682 -6.625 -4.512 1 88.62 104 GLY A C 1
ATOM 855 O O . GLY A 1 104 ? -4.457 -7.453 -4.992 1 88.62 104 GLY A O 1
ATOM 856 N N . ASP A 1 105 ? -4.121 -5.414 -4.25 1 90.5 105 ASP A N 1
ATOM 857 C CA . ASP A 1 105 ? -5.492 -4.965 -4.473 1 90.5 105 ASP A CA 1
ATOM 858 C C . ASP A 1 105 ? -5.777 -4.801 -5.965 1 90.5 105 ASP A C 1
ATOM 860 O O . ASP A 1 105 ? -5.254 -3.891 -6.605 1 90.5 105 ASP A O 1
ATOM 864 N N . LYS A 1 106 ? -6.695 -5.57 -6.465 1 91.31 106 LYS A N 1
ATOM 865 C CA . LYS A 1 106 ? -7.008 -5.551 -7.891 1 91.31 106 LYS A CA 1
ATOM 866 C C . LYS A 1 106 ? -7.57 -4.199 -8.312 1 91.31 106 LYS A C 1
ATOM 868 O O . LYS A 1 106 ? -7.391 -3.775 -9.453 1 91.31 106 LYS A O 1
ATOM 873 N N . ASN A 1 107 ? -8.227 -3.523 -7.391 1 91.44 107 ASN A N 1
ATOM 874 C CA . ASN A 1 107 ? -8.75 -2.199 -7.707 1 91.44 107 ASN A CA 1
ATOM 875 C C . ASN A 1 107 ? -7.629 -1.173 -7.848 1 91.44 107 ASN A C 1
ATOM 877 O O . ASN A 1 107 ? -7.82 -0.116 -8.453 1 91.44 107 ASN A O 1
ATOM 881 N N . GLY A 1 108 ? -6.496 -1.532 -7.316 1 87.88 108 GLY A N 1
ATOM 882 C CA . GLY A 1 108 ? -5.418 -0.559 -7.27 1 87.88 108 GLY A CA 1
ATOM 883 C C . GLY A 1 108 ? -4.449 -0.686 -8.43 1 87.88 108 GLY A C 1
ATOM 884 O O . GLY A 1 108 ? -3.588 0.175 -8.625 1 87.88 108 GLY A O 1
ATOM 885 N N . TYR A 1 109 ? -4.559 -1.681 -9.25 1 87.12 109 TYR A N 1
ATOM 886 C CA . TYR A 1 109 ? -3.576 -1.964 -10.289 1 87.12 109 TYR A CA 1
ATOM 887 C C . TYR A 1 109 ? -3.391 -0.761 -11.203 1 87.12 109 TYR A C 1
ATOM 889 O O . TYR A 1 109 ? -2.26 -0.39 -11.531 1 87.12 109 TYR A O 1
ATOM 897 N N . ASP A 1 110 ? -4.453 -0.103 -11.562 1 82.06 110 ASP A N 1
ATOM 898 C CA . ASP A 1 110 ? -4.355 1.015 -12.492 1 82.06 110 ASP A CA 1
ATOM 899 C C . ASP A 1 110 ? -3.82 2.266 -11.797 1 82.06 110 ASP A C 1
ATOM 901 O O . ASP A 1 110 ? -3.336 3.188 -12.453 1 82.06 110 ASP A O 1
ATOM 905 N N . LEU A 1 111 ? -4.008 2.309 -10.57 1 73.75 111 LEU A N 1
ATOM 906 C CA . LEU A 1 111 ? -3.477 3.426 -9.797 1 73.75 111 LEU A CA 1
ATOM 907 C C . LEU A 1 111 ? -1.97 3.287 -9.609 1 73.75 111 LEU A C 1
ATOM 909 O O . LEU A 1 111 ? -1.234 4.273 -9.719 1 73.75 111 LEU A O 1
ATOM 913 N N . LEU A 1 112 ? -1.561 2.088 -9.352 1 64.25 112 LEU A N 1
ATOM 914 C CA . LEU A 1 112 ? -0.191 1.841 -8.914 1 64.25 112 LEU A CA 1
ATOM 915 C C . LEU A 1 112 ? 0.712 1.542 -10.109 1 64.25 112 LEU A C 1
ATOM 917 O O . LEU A 1 112 ? 1.883 1.928 -10.117 1 64.25 112 LEU A O 1
ATOM 921 N N . HIS A 1 113 ? 0.108 0.833 -11.117 1 59.44 113 HIS A N 1
ATOM 922 C CA . HIS A 1 113 ? 1.053 0.308 -12.102 1 59.44 113 HIS A CA 1
ATOM 923 C C . HIS A 1 113 ? 0.775 0.871 -13.492 1 59.44 113 HIS A C 1
ATOM 925 O O . HIS A 1 113 ? 1.549 0.644 -14.422 1 59.44 113 HIS A O 1
ATOM 931 N N . GLY A 1 114 ? 0.009 2.02 -13.5 1 57.78 114 GLY A N 1
ATOM 932 C CA . GLY A 1 114 ? -0.349 2.742 -14.711 1 57.78 114 GLY A CA 1
ATOM 933 C C . GLY A 1 114 ? -0.683 1.83 -15.875 1 57.78 114 GLY A C 1
ATOM 934 O O . GLY A 1 114 ? -1.586 2.125 -16.656 1 57.78 114 GLY A O 1
ATOM 935 N N . ARG A 1 115 ? 0.224 0.718 -16.281 1 66.94 115 ARG A N 1
ATOM 936 C CA . ARG A 1 115 ? 0.026 0.206 -17.625 1 66.94 115 ARG A CA 1
ATOM 937 C C . ARG A 1 115 ? 0.089 -1.317 -17.656 1 66.94 115 ARG A C 1
ATOM 939 O O . ARG A 1 115 ? 0.713 -1.905 -18.547 1 66.94 115 ARG A O 1
ATOM 946 N N . PHE A 1 116 ? -0.543 -1.893 -16.625 1 79.38 116 PHE A N 1
ATOM 947 C CA . PHE A 1 116 ? -0.577 -3.332 -16.844 1 79.38 116 PHE A CA 1
ATOM 948 C C . PHE A 1 116 ? -1.617 -3.689 -17.906 1 79.38 116 PHE A C 1
ATOM 950 O O . PHE A 1 116 ? -2.684 -3.072 -17.969 1 79.38 116 PHE A O 1
ATOM 957 N N . ARG A 1 117 ? -1.204 -4.523 -18.781 1 89.06 117 ARG A N 1
ATOM 958 C CA . ARG A 1 117 ? -2.217 -5.133 -19.641 1 89.06 117 ARG A CA 1
ATOM 959 C C . ARG A 1 117 ? -3.086 -6.105 -18.844 1 89.06 117 ARG A C 1
ATOM 961 O O . ARG A 1 117 ? -2.609 -7.156 -18.406 1 89.06 117 ARG A O 1
ATOM 968 N N . LYS A 1 118 ? -4.285 -5.75 -18.531 1 93.44 118 LYS A N 1
ATOM 969 C CA . LYS A 1 118 ? -5.242 -6.52 -17.75 1 93.44 118 LYS A CA 1
ATOM 970 C C . LYS A 1 118 ? -6.648 -6.418 -18.344 1 93.44 118 LYS A C 1
ATOM 972 O O . LYS A 1 118 ? -6.883 -5.637 -19.266 1 93.44 118 LYS A O 1
ATOM 977 N N . PRO A 1 119 ? -7.566 -7.312 -17.875 1 93.69 119 PRO A N 1
ATOM 978 C CA . PRO A 1 119 ? -8.945 -7.125 -18.312 1 93.69 119 PRO A CA 1
ATOM 979 C C . PRO A 1 119 ? -9.484 -5.734 -18 1 93.69 119 PRO A C 1
ATOM 981 O O . PRO A 1 119 ? -9.062 -5.113 -17.016 1 93.69 119 PRO A O 1
ATOM 984 N N . ARG A 1 120 ? -10.453 -5.309 -18.859 1 93.19 120 ARG A N 1
ATOM 985 C CA . ARG A 1 120 ? -11.047 -3.998 -18.625 1 93.19 120 ARG A CA 1
ATOM 986 C C . ARG A 1 120 ? -11.867 -3.982 -17.344 1 93.19 120 ARG A C 1
ATOM 988 O O . ARG A 1 120 ? -12.742 -4.832 -17.141 1 93.19 120 ARG A O 1
ATOM 995 N N . ASP A 1 121 ? -11.531 -3.064 -16.406 1 94.19 121 ASP A N 1
ATOM 996 C CA . ASP A 1 121 ? -12.336 -2.824 -15.211 1 94.19 121 ASP A CA 1
ATOM 997 C C . ASP A 1 121 ? -13.453 -1.828 -15.5 1 94.19 121 ASP A C 1
ATOM 999 O O . ASP A 1 121 ? -13.203 -0.722 -15.977 1 94.19 121 ASP A O 1
ATOM 1003 N N . PHE A 1 122 ? -14.68 -2.178 -15.203 1 96.06 122 PHE A N 1
ATOM 1004 C CA . PHE A 1 122 ? -15.789 -1.274 -15.492 1 96.06 122 PHE A CA 1
ATOM 1005 C C . PHE A 1 122 ? -16.219 -0.519 -14.234 1 96.06 122 PHE A C 1
ATOM 1007 O O . PHE A 1 122 ? -16.469 0.687 -14.289 1 96.06 122 PHE A O 1
ATOM 1014 N N . ILE A 1 123 ? -16.344 -1.276 -13.172 1 95.81 123 ILE A N 1
ATOM 1015 C CA . ILE A 1 123 ? -16.812 -0.712 -11.914 1 95.81 123 ILE A CA 1
ATOM 1016 C C . ILE A 1 123 ? -15.93 -1.199 -10.773 1 95.81 123 ILE A C 1
ATOM 1018 O O . ILE A 1 123 ? -15.586 -2.381 -10.703 1 95.81 123 ILE A O 1
ATOM 1022 N N . ARG A 1 124 ? -15.57 -0.308 -9.961 1 95.12 124 ARG A N 1
ATOM 1023 C CA . ARG A 1 124 ? -14.789 -0.6 -8.766 1 95.12 124 ARG A CA 1
ATOM 1024 C C . ARG A 1 124 ? -15.57 -0.272 -7.5 1 95.12 124 ARG A C 1
ATOM 1026 O O . ARG A 1 124 ? -16.25 0.749 -7.438 1 95.12 124 ARG A O 1
ATOM 1033 N N . TYR A 1 125 ? -15.57 -1.196 -6.609 1 94.94 125 TYR A N 1
ATOM 1034 C CA . TYR A 1 125 ? -16.078 -0.941 -5.266 1 94.94 125 TYR A CA 1
ATOM 1035 C C . TYR A 1 125 ? -14.945 -0.961 -4.242 1 94.94 125 TYR A C 1
ATOM 1037 O O . TYR A 1 125 ? -14.414 -2.025 -3.914 1 94.94 125 TYR A O 1
ATOM 1045 N N . ILE A 1 126 ? -14.586 0.232 -3.746 1 91.75 126 ILE A N 1
ATOM 1046 C CA . ILE A 1 126 ? -13.414 0.433 -2.906 1 91.75 126 ILE A CA 1
ATOM 1047 C C . ILE A 1 126 ? -13.836 1.01 -1.558 1 91.75 126 ILE A C 1
ATOM 1049 O O . ILE A 1 126 ? -14.336 2.135 -1.485 1 91.75 126 ILE A O 1
ATOM 1053 N N . ASP A 1 127 ? -13.586 0.221 -0.576 1 86.06 127 ASP A N 1
ATOM 1054 C CA . ASP A 1 127 ? -13.891 0.652 0.786 1 86.06 127 ASP A CA 1
ATOM 1055 C C . ASP A 1 127 ? -15.32 1.182 0.888 1 86.06 127 ASP A C 1
ATOM 1057 O O . ASP A 1 127 ? -15.547 2.264 1.432 1 86.06 127 ASP A O 1
ATOM 1061 N N . GLY A 1 128 ? -16.25 0.555 0.234 1 86.06 128 GLY A N 1
ATOM 1062 C CA . GLY A 1 128 ? -17.656 0.847 0.375 1 86.06 128 GLY A CA 1
ATOM 1063 C C . GLY A 1 128 ? -18.156 1.896 -0.604 1 86.06 128 GLY A C 1
ATOM 1064 O O . GLY A 1 128 ? -19.297 2.365 -0.5 1 86.06 128 GLY A O 1
ATOM 1065 N N . VAL A 1 129 ? -17.312 2.303 -1.499 1 90.38 129 VAL A N 1
ATOM 1066 C CA . VAL A 1 129 ? -17.703 3.34 -2.447 1 90.38 129 VAL A CA 1
ATOM 1067 C C . VAL A 1 129 ? -17.5 2.838 -3.875 1 90.38 129 VAL A C 1
ATOM 1069 O O . VAL A 1 129 ? -16.484 2.213 -4.184 1 90.38 129 VAL A O 1
ATOM 1072 N N . TYR A 1 130 ? -18.531 3.15 -4.742 1 94.06 130 TYR A N 1
ATOM 1073 C CA . TYR A 1 130 ? -18.438 2.758 -6.145 1 94.06 130 TYR A CA 1
ATOM 1074 C C . TYR A 1 130 ? -17.688 3.803 -6.961 1 94.06 130 TYR A C 1
ATOM 1076 O O . TYR A 1 130 ? -17.969 5 -6.855 1 94.06 130 TYR A O 1
ATOM 1084 N N . TYR A 1 131 ? -16.766 3.314 -7.738 1 93 131 TYR A N 1
ATOM 1085 C CA . TYR A 1 131 ? -16.031 4.137 -8.688 1 93 131 TYR A CA 1
ATOM 1086 C C . TYR A 1 131 ? -16.094 3.543 -10.086 1 93 131 TYR A C 1
ATOM 1088 O O . TYR A 1 131 ? -16.234 2.328 -10.25 1 93 131 TYR A O 1
ATOM 1096 N N . ASP A 1 132 ? -16.031 4.426 -11.078 1 93.38 132 ASP A N 1
ATOM 1097 C CA . ASP A 1 132 ? -15.883 3.945 -12.453 1 93.38 132 ASP A CA 1
ATOM 1098 C C . ASP A 1 132 ? -14.422 3.635 -12.773 1 93.38 132 ASP A C 1
ATOM 1100 O O . ASP A 1 132 ? -13.578 3.586 -11.867 1 93.38 132 ASP A O 1
ATOM 1104 N N . ARG A 1 133 ? -14.117 3.402 -14.039 1 90.44 133 ARG A N 1
ATOM 1105 C CA . ARG A 1 133 ? -12.789 2.979 -14.477 1 90.44 133 ARG A CA 1
ATOM 1106 C C . ARG A 1 133 ? -11.75 4.06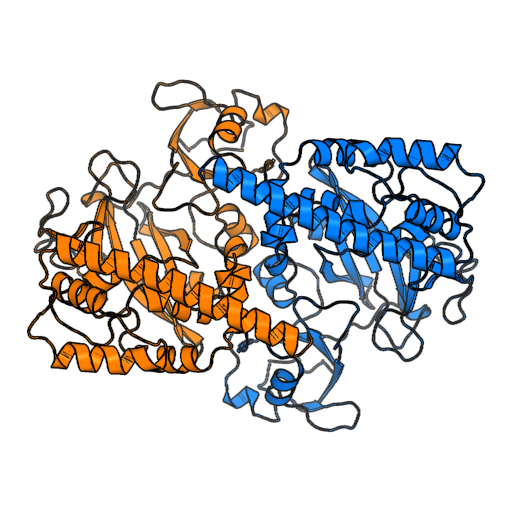2 -14.203 1 90.44 133 ARG A C 1
ATOM 1108 O O . ARG A 1 133 ? -10.586 3.758 -13.945 1 90.44 133 ARG A O 1
ATOM 1115 N N . ALA A 1 134 ? -12.203 5.273 -14.25 1 85.94 134 ALA A N 1
ATOM 1116 C CA . ALA A 1 134 ? -11.297 6.402 -14.055 1 85.94 134 ALA A CA 1
ATOM 1117 C C . ALA A 1 134 ? -11.25 6.82 -12.586 1 85.94 134 ALA A C 1
ATOM 1119 O O . ALA A 1 134 ? -10.75 7.898 -12.258 1 85.94 134 ALA A O 1
ATOM 1120 N N . TYR A 1 135 ? -11.844 6.027 -11.672 1 87.56 135 TYR A N 1
ATOM 1121 C CA . TYR A 1 135 ? -11.875 6.254 -10.227 1 87.56 135 TYR A CA 1
ATOM 1122 C C . TYR A 1 135 ? -12.711 7.48 -9.891 1 87.56 135 TYR A C 1
ATOM 1124 O O . TYR A 1 135 ? -12.43 8.18 -8.914 1 87.56 135 TYR A O 1
ATOM 1132 N N . GLN A 1 136 ? -13.617 7.754 -10.766 1 87.69 136 GLN A N 1
ATOM 1133 C CA . GLN A 1 136 ? -14.633 8.75 -10.43 1 87.69 136 GLN A CA 1
ATOM 1134 C C . GLN A 1 136 ? -15.82 8.102 -9.727 1 87.69 136 GLN A C 1
ATOM 1136 O O . GLN A 1 136 ? -16.297 7.043 -10.141 1 87.69 136 GLN A O 1
ATOM 1141 N N . ARG A 1 137 ? -16.25 8.688 -8.703 1 90.31 137 ARG A N 1
ATOM 1142 C CA . ARG A 1 137 ? -17.344 8.125 -7.902 1 90.31 137 ARG A CA 1
ATOM 1143 C C . ARG A 1 137 ? -18.609 7.996 -8.727 1 90.31 137 ARG A C 1
ATOM 1145 O O . ARG A 1 137 ? -18.953 8.891 -9.508 1 90.31 137 ARG A O 1
ATOM 1152 N N . ILE A 1 138 ? -19.234 6.902 -8.586 1 92.5 138 ILE A N 1
ATOM 1153 C CA . ILE A 1 138 ? -20.547 6.676 -9.18 1 92.5 138 ILE A CA 1
ATOM 1154 C C . ILE A 1 138 ? -21.641 7.211 -8.258 1 92.5 138 ILE A C 1
ATOM 1156 O O . ILE A 1 138 ? -21.641 6.926 -7.055 1 92.5 138 ILE A O 1
ATOM 1160 N N . ALA A 1 139 ? -22.578 7.949 -8.773 1 88.12 139 ALA A N 1
ATOM 1161 C CA . ALA A 1 139 ? -23.609 8.617 -7.992 1 88.12 139 ALA A CA 1
ATOM 1162 C C . ALA A 1 139 ? -24.516 7.605 -7.297 1 88.12 139 ALA A C 1
ATOM 1164 O O . ALA A 1 139 ? -24.781 6.523 -7.836 1 88.12 139 ALA A O 1
ATOM 1165 N N . ALA A 1 140 ? -25.016 8.031 -6.148 1 85.19 140 ALA A N 1
ATOM 1166 C CA . ALA A 1 140 ? -25.859 7.168 -5.332 1 85.19 140 ALA A CA 1
ATOM 1167 C C . ALA A 1 140 ? -27.109 6.738 -6.109 1 85.19 140 ALA A C 1
ATOM 1169 O O . ALA A 1 140 ? -27.562 5.598 -5.98 1 85.19 140 ALA A O 1
ATOM 1170 N N . GLU A 1 141 ? -27.609 7.676 -6.863 1 87.31 141 GLU A N 1
ATOM 1171 C CA . GLU A 1 141 ? -28.797 7.383 -7.652 1 87.31 141 GLU A CA 1
ATOM 1172 C C . GLU A 1 141 ? -28.547 6.246 -8.641 1 87.31 141 GLU A C 1
ATOM 1174 O O . GLU A 1 141 ? -29.406 5.398 -8.859 1 87.31 141 GLU A O 1
ATOM 1179 N N . ALA A 1 142 ? -27.406 6.266 -9.188 1 88.06 142 ALA A N 1
ATOM 1180 C CA . ALA A 1 142 ? -27.016 5.227 -10.141 1 88.06 142 ALA A CA 1
ATOM 1181 C C . ALA A 1 142 ? -26.859 3.877 -9.445 1 88.06 142 ALA A C 1
ATOM 1183 O O . ALA A 1 142 ? -27.141 2.83 -10.031 1 88.06 142 ALA A O 1
ATOM 1184 N N . VAL A 1 143 ? -26.438 3.906 -8.258 1 87.81 143 VAL A N 1
ATOM 1185 C CA . VAL A 1 143 ? -26.203 2.699 -7.477 1 87.81 143 VAL A CA 1
ATOM 1186 C C . VAL A 1 143 ? -27.516 1.983 -7.219 1 87.81 143 VAL A C 1
ATOM 1188 O O . VAL A 1 143 ? -27.594 0.752 -7.254 1 87.81 143 VAL A O 1
ATOM 1191 N N . LYS A 1 144 ? -28.547 2.715 -7.043 1 88.44 144 LYS A N 1
ATOM 1192 C CA . LYS A 1 144 ? -29.859 2.152 -6.727 1 88.44 144 LYS A CA 1
ATOM 1193 C C . LYS A 1 144 ? -30.656 1.844 -7.996 1 88.44 144 LYS A C 1
ATOM 1195 O O . LYS A 1 144 ? -31.625 1.092 -7.965 1 88.44 144 LYS A O 1
ATOM 1200 N N . ALA A 1 145 ? -30.203 2.344 -9.094 1 89.56 145 ALA A N 1
ATOM 1201 C CA . ALA A 1 145 ? -30.953 2.223 -10.352 1 89.56 145 ALA A CA 1
ATOM 1202 C C . ALA A 1 145 ? -30.781 0.83 -10.953 1 89.56 145 ALA A C 1
ATOM 1204 O O . ALA A 1 145 ? -29.781 0.156 -10.711 1 89.56 145 ALA A O 1
ATOM 1205 N N . SER A 1 146 ? -31.812 0.432 -11.672 1 90.25 146 SER A N 1
ATOM 1206 C CA . SER A 1 146 ? -31.734 -0.829 -12.398 1 90.25 146 SER A CA 1
ATOM 1207 C C . SER A 1 146 ? -30.906 -0.677 -13.68 1 90.25 146 SER A C 1
ATOM 1209 O O . SER A 1 146 ? -30.312 -1.641 -14.148 1 90.25 146 SER A O 1
ATOM 1211 N N . VAL A 1 147 ? -30.969 0.503 -14.172 1 92.94 147 VAL A N 1
ATOM 1212 C CA . VAL A 1 147 ? -30.219 0.789 -15.383 1 92.94 147 VAL A CA 1
ATOM 1213 C C . VAL A 1 147 ? -28.969 1.586 -15.039 1 92.94 147 VAL A C 1
ATOM 1215 O O . VAL A 1 147 ? -29.047 2.641 -14.406 1 92.94 147 VAL A O 1
ATOM 1218 N N . LEU A 1 148 ? -27.844 1.058 -15.438 1 94.44 148 LEU A N 1
ATOM 1219 C CA . LEU A 1 148 ? -26.578 1.723 -15.164 1 94.44 148 LEU A CA 1
ATOM 1220 C C . LEU A 1 148 ? -26.406 2.953 -16.047 1 94.44 148 LEU A C 1
ATOM 1222 O O . LEU A 1 148 ? -26.922 2.992 -17.172 1 94.44 148 LEU A O 1
ATOM 1226 N N . PRO A 1 149 ? -25.656 3.938 -15.5 1 92.25 149 PRO A N 1
ATOM 1227 C CA . PRO A 1 149 ? -25.344 5.086 -16.359 1 92.25 149 PRO A CA 1
ATOM 1228 C C . PRO A 1 149 ? -24.594 4.688 -17.625 1 92.25 149 PRO A C 1
ATOM 1230 O O . PRO A 1 149 ? -23.766 3.764 -17.594 1 92.25 149 PRO A O 1
ATOM 1233 N N . PRO A 1 150 ? -24.938 5.469 -18.672 1 90.25 150 PRO A N 1
ATOM 1234 C CA . PRO A 1 150 ? -24.203 5.188 -19.906 1 90.25 150 PRO A CA 1
ATOM 1235 C C . PRO A 1 150 ? -22.703 5.352 -19.75 1 90.25 150 PRO A C 1
ATOM 1237 O O . PRO A 1 150 ? -22.234 6.262 -19.047 1 90.25 150 PRO A O 1
ATOM 1240 N N . GLY A 1 151 ? -21.969 4.453 -20.328 1 90.06 151 GLY A N 1
ATOM 1241 C CA . GLY A 1 151 ? -20.531 4.574 -20.344 1 90.06 151 GLY A CA 1
ATOM 1242 C C . GLY A 1 151 ? -19.844 3.805 -19.234 1 90.06 151 GLY A C 1
ATOM 1243 O O . GLY A 1 151 ? -18.625 3.613 -19.25 1 9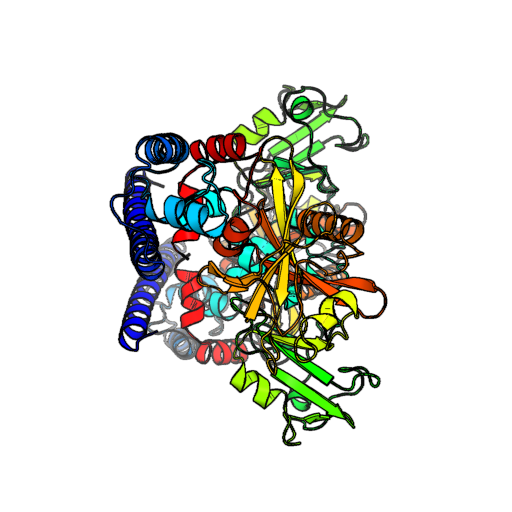0.06 151 GLY A O 1
ATOM 1244 N N . LEU A 1 152 ? -20.562 3.383 -18.25 1 93.38 152 LEU A N 1
ATOM 1245 C CA . LEU A 1 152 ? -19.969 2.619 -17.156 1 93.38 152 LEU A CA 1
ATOM 1246 C C . LEU A 1 152 ? -19.469 1.263 -17.641 1 93.38 152 LEU A C 1
ATOM 1248 O O . LEU A 1 152 ? -18.375 0.836 -17.297 1 93.38 152 LEU A O 1
ATOM 1252 N N . VAL A 1 153 ? -20.328 0.605 -18.391 1 94.38 153 VAL A N 1
ATOM 1253 C CA . VAL A 1 153 ? -19.984 -0.632 -19.078 1 94.38 153 VAL A CA 1
ATOM 1254 C C . VAL A 1 153 ? -20.094 -0.434 -20.578 1 94.38 153 VAL A C 1
ATOM 1256 O O . VAL A 1 153 ? -21.078 0.131 -21.062 1 94.38 153 VAL A O 1
ATOM 1259 N N . GLU A 1 154 ? -19.078 -0.849 -21.25 1 90.06 154 GLU A N 1
ATOM 1260 C CA . GLU A 1 154 ? -19.094 -0.654 -22.688 1 90.06 154 GLU A CA 1
ATOM 1261 C C . GLU A 1 154 ? -20.219 -1.443 -23.344 1 90.06 154 GLU A C 1
ATOM 1263 O O . GLU A 1 154 ? -20.531 -2.557 -22.922 1 90.06 154 GLU A O 1
ATOM 1268 N N . PRO A 1 155 ? -20.766 -0.887 -24.391 1 85.75 155 PRO A N 1
ATOM 1269 C CA . PRO A 1 155 ? -21.938 -1.502 -25.016 1 85.75 155 PRO A CA 1
ATOM 1270 C C . PRO A 1 155 ? -21.609 -2.838 -25.688 1 85.75 155 PRO A C 1
ATOM 1272 O O . PRO A 1 155 ? -22.516 -3.652 -25.906 1 85.75 155 PRO A O 1
ATOM 1275 N N . ASP A 1 156 ? -20.391 -3.035 -26.031 1 88.12 156 ASP A N 1
ATOM 1276 C CA . ASP A 1 156 ? -20.016 -4.266 -26.719 1 88.12 156 ASP A CA 1
ATOM 1277 C C . ASP A 1 156 ? -19.875 -5.426 -25.734 1 88.12 156 ASP A C 1
ATOM 1279 O O . ASP A 1 156 ? -19.656 -6.57 -26.141 1 88.12 156 ASP A O 1
ATOM 1283 N N . VAL A 1 157 ? -20.062 -5.133 -24.5 1 92.62 157 VAL A N 1
ATOM 1284 C CA . VAL A 1 157 ? -19.859 -6.133 -23.453 1 92.62 157 VAL A CA 1
ATOM 1285 C C . VAL A 1 157 ? -21.172 -6.883 -23.203 1 92.62 157 VAL A C 1
ATOM 1287 O O . VAL A 1 157 ? -22.219 -6.262 -23 1 92.62 157 VAL A O 1
ATOM 1290 N N . GLU A 1 158 ? -21.078 -8.203 -23.25 1 93.62 158 GLU A N 1
ATOM 1291 C CA . GLU A 1 158 ? -22.266 -9.016 -23.031 1 93.62 158 GLU A CA 1
ATOM 1292 C C . GLU A 1 158 ? -22.266 -9.633 -21.625 1 93.62 158 GLU A C 1
ATOM 1294 O O . GLU A 1 158 ? -23.328 -9.898 -21.062 1 93.62 158 GLU A O 1
ATOM 1299 N N . THR A 1 159 ? -21.125 -9.914 -21.188 1 95.19 159 THR A N 1
ATOM 1300 C CA . THR A 1 159 ? -20.984 -10.531 -19.875 1 95.19 159 THR A CA 1
ATOM 1301 C C . THR A 1 159 ? -19.906 -9.812 -19.062 1 95.19 159 THR A C 1
ATOM 1303 O O . THR A 1 159 ? -18.969 -9.258 -19.609 1 95.19 159 THR A O 1
ATOM 1306 N N . VAL A 1 160 ? -20.172 -9.773 -17.75 1 96.12 160 VAL A N 1
ATOM 1307 C CA . VAL A 1 160 ? -19.188 -9.211 -16.828 1 96.12 160 VAL A CA 1
ATOM 1308 C C . VAL A 1 160 ? -18.938 -10.172 -15.68 1 96.12 160 VAL A C 1
ATOM 1310 O O . VAL A 1 160 ? -19.75 -11.078 -15.43 1 96.12 160 VAL A O 1
ATOM 1313 N N . LEU A 1 161 ? -17.812 -10.039 -15.109 1 95 161 LEU A N 1
ATOM 1314 C CA . LEU A 1 161 ? -17.422 -10.836 -13.953 1 95 161 LEU A CA 1
ATOM 1315 C C . LEU A 1 161 ? -17.312 -9.969 -12.703 1 95 161 LEU A C 1
ATOM 1317 O O . LEU A 1 161 ? -16.688 -8.906 -12.734 1 95 161 LEU A O 1
ATOM 1321 N N . VAL A 1 162 ? -17.938 -10.391 -11.617 1 94.88 162 VAL A N 1
ATOM 1322 C CA . VAL A 1 162 ? -17.781 -9.75 -10.312 1 94.88 162 VAL A CA 1
ATOM 1323 C C . VAL A 1 162 ? -16.844 -10.57 -9.445 1 94.88 162 VAL A C 1
ATOM 1325 O O . VAL A 1 162 ? -17.016 -11.781 -9.297 1 94.88 162 VAL A O 1
ATOM 1328 N N . LYS A 1 163 ? -15.82 -9.953 -8.922 1 92.75 163 LYS A N 1
ATOM 1329 C CA . LYS A 1 163 ? -14.891 -10.688 -8.062 1 92.75 163 LYS A CA 1
ATOM 1330 C C . LYS A 1 163 ? -14.383 -9.82 -6.922 1 92.75 163 LYS A C 1
ATOM 1332 O O . LYS A 1 163 ? -14.219 -8.609 -7.082 1 92.75 163 LYS A O 1
ATOM 1337 N N . PRO A 1 164 ? -14.117 -10.383 -5.805 1 91.88 164 PRO A N 1
ATOM 1338 C CA . PRO A 1 164 ? -13.5 -9.633 -4.711 1 91.88 164 PRO A CA 1
ATOM 1339 C C . PRO A 1 164 ? -12.148 -9.039 -5.094 1 91.88 164 PRO A C 1
ATOM 1341 O O . PRO A 1 164 ? -11.398 -9.648 -5.863 1 91.88 164 PRO A O 1
ATOM 1344 N N . ALA A 1 165 ? -11.875 -7.906 -4.539 1 90.81 165 ALA A N 1
ATOM 1345 C CA . ALA A 1 165 ? -10.672 -7.18 -4.938 1 90.81 165 ALA A CA 1
ATOM 1346 C C . ALA A 1 165 ? -9.508 -7.504 -4.008 1 90.81 165 ALA A C 1
ATOM 1348 O O . ALA A 1 165 ? -8.344 -7.395 -4.406 1 90.81 165 ALA A O 1
ATOM 1349 N N . ILE A 1 166 ? -9.883 -7.805 -2.738 1 85.56 166 ILE A N 1
ATOM 1350 C CA . ILE A 1 166 ? -8.82 -8.023 -1.762 1 85.56 166 ILE A CA 1
ATOM 1351 C C . ILE A 1 166 ? -9.055 -9.352 -1.038 1 85.56 166 ILE A C 1
ATOM 1353 O O . ILE A 1 166 ? -10.195 -9.797 -0.895 1 85.56 166 ILE A O 1
ATOM 1357 N N . ASP A 1 167 ? -7.996 -9.953 -0.51 1 67.81 167 ASP A N 1
ATOM 1358 C CA . ASP A 1 167 ? -7.926 -11.031 0.471 1 67.81 167 ASP A CA 1
ATOM 1359 C C . ASP A 1 167 ? -8.773 -12.227 0.033 1 67.81 167 ASP A C 1
ATOM 1361 O O . ASP A 1 167 ? -9.516 -12.797 0.835 1 67.81 167 ASP A O 1
ATOM 1365 N N . THR A 1 168 ? -8.945 -12.438 -1.154 1 67.94 168 THR A N 1
ATOM 1366 C CA . THR A 1 168 ? -9.664 -13.641 -1.539 1 67.94 168 THR A CA 1
ATOM 1367 C C . THR A 1 168 ? -8.703 -14.695 -2.092 1 67.94 168 THR A C 1
ATOM 1369 O O . THR A 1 168 ? -7.605 -14.367 -2.541 1 67.94 168 THR A O 1
ATOM 1372 N N . ARG A 1 169 ? -9.188 -15.945 -1.688 1 63.94 169 ARG A N 1
ATOM 1373 C CA . ARG A 1 169 ? -8.438 -17.109 -2.143 1 63.94 169 ARG A CA 1
ATOM 1374 C C . ARG A 1 169 ? -9.305 -18.016 -3.014 1 63.94 169 ARG A C 1
ATOM 1376 O O . ARG A 1 169 ? -10.516 -18.109 -2.801 1 63.94 169 ARG A O 1
ATOM 1383 N N . LYS A 1 170 ? -8.711 -18.484 -4.051 1 59.16 170 LYS A N 1
ATOM 1384 C CA . LYS A 1 170 ? -9.219 -19.641 -4.797 1 59.16 170 LYS A CA 1
ATOM 1385 C C . LYS A 1 170 ? -10.516 -19.297 -5.523 1 59.16 170 LYS A C 1
ATOM 1387 O O . LYS A 1 170 ? -11.438 -20.125 -5.578 1 59.16 170 LYS A O 1
ATOM 1392 N N . GLY A 1 171 ? -10.547 -18.141 -5.926 1 67.38 171 GLY A N 1
ATOM 1393 C CA . GLY A 1 171 ? -11.68 -17.797 -6.762 1 67.38 171 GLY A CA 1
ATOM 1394 C C . GLY A 1 171 ? -13 -17.781 -6.008 1 67.38 171 GLY A C 1
ATOM 1395 O O . GLY A 1 171 ? -14.07 -17.906 -6.613 1 67.38 171 GLY A O 1
ATOM 1396 N N . GLN A 1 172 ? -12.875 -17.672 -4.781 1 72.25 172 GLN A N 1
ATOM 1397 C CA . GLN A 1 172 ? -14.102 -17.641 -3.994 1 72.25 172 GLN A CA 1
ATOM 1398 C C . GLN A 1 172 ? -14.891 -16.359 -4.266 1 72.25 172 GLN A C 1
ATOM 1400 O O . GLN A 1 172 ? -14.297 -15.289 -4.453 1 72.25 172 GLN A O 1
ATOM 1405 N N . SER A 1 173 ? -16.109 -16.5 -4.492 1 80.69 173 SER A N 1
ATOM 1406 C CA . SER A 1 173 ? -17.078 -15.422 -4.59 1 80.69 173 SER A CA 1
ATOM 1407 C C . SER A 1 173 ? -16.969 -14.703 -5.934 1 80.69 173 SER A C 1
ATOM 1409 O O . SER A 1 173 ? -17.062 -13.477 -5.996 1 80.69 173 SER A O 1
ATOM 1411 N N . ILE A 1 174 ? -16.641 -15.5 -6.91 1 88.44 174 ILE A N 1
ATOM 1412 C CA . ILE A 1 174 ? -16.672 -14.969 -8.266 1 88.44 174 ILE A CA 1
ATOM 1413 C C . ILE A 1 174 ? -18.047 -15.219 -8.875 1 88.44 174 ILE A C 1
ATOM 1415 O O . ILE A 1 174 ? -18.609 -16.312 -8.734 1 88.44 174 ILE A O 1
ATOM 1419 N N . ARG A 1 175 ? -18.562 -14.219 -9.516 1 91.56 175 ARG A N 1
ATOM 1420 C CA . ARG A 1 175 ? -19.906 -14.32 -10.102 1 91.56 175 ARG A CA 1
ATOM 1421 C C . ARG A 1 175 ? -19.922 -13.742 -11.516 1 91.56 175 ARG A C 1
ATOM 1423 O O . ARG A 1 175 ? -19.391 -12.664 -11.758 1 91.56 175 ARG A O 1
ATOM 1430 N N . LYS A 1 176 ? -20.547 -14.531 -12.398 1 93.44 176 LYS A N 1
ATOM 1431 C CA . LYS A 1 176 ? -20.766 -14.055 -13.766 1 93.44 176 LYS A CA 1
ATOM 1432 C C . LYS A 1 176 ? -22.141 -13.406 -13.914 1 93.44 176 LYS A C 1
ATOM 1434 O O . LYS A 1 176 ? -23.141 -13.906 -13.391 1 93.44 176 LYS A O 1
ATOM 1439 N N . LEU A 1 177 ? -22.188 -12.258 -14.555 1 95.94 177 LEU A N 1
ATOM 1440 C CA . LEU A 1 177 ? -23.438 -11.555 -14.859 1 95.94 177 LEU A CA 1
ATOM 1441 C C . LEU A 1 177 ? -23.516 -11.227 -16.344 1 95.94 177 LEU A C 1
ATOM 1443 O O . LEU A 1 177 ? -22.516 -11.227 -17.047 1 95.94 177 LEU A O 1
ATOM 1447 N N . TRP A 1 178 ? -24.719 -10.992 -16.797 1 96.62 178 TRP A N 1
ATOM 1448 C CA . TRP A 1 178 ? -24.984 -10.609 -18.188 1 96.62 178 TRP A CA 1
ATOM 1449 C C . TRP A 1 178 ? -25.391 -9.141 -18.281 1 96.62 178 TRP A C 1
ATOM 1451 O O . TRP A 1 178 ? -26.094 -8.633 -17.406 1 96.62 178 TRP A O 1
ATOM 1461 N N . PHE A 1 179 ? -24.922 -8.516 -19.266 1 96.31 179 PHE A N 1
ATOM 1462 C CA . PHE A 1 179 ? -25.188 -7.094 -19.453 1 96.31 179 PHE A CA 1
ATOM 1463 C C . PHE A 1 179 ? -25.969 -6.848 -20.734 1 96.31 179 PHE A C 1
ATOM 1465 O O . PHE A 1 179 ? -25.484 -7.172 -21.828 1 96.31 179 PHE A O 1
ATOM 1472 N N . ARG A 1 180 ? -27.125 -6.281 -20.641 1 93 180 ARG A N 1
ATOM 1473 C CA . ARG A 1 180 ? -28 -5.973 -21.766 1 93 180 ARG A CA 1
ATOM 1474 C C . ARG A 1 180 ? -28.891 -4.773 -21.453 1 93 180 ARG A C 1
ATOM 1476 O O . ARG A 1 180 ? -29.5 -4.707 -20.375 1 93 180 ARG A O 1
ATOM 1483 N N . GLY A 1 181 ? -28.984 -3.834 -22.391 1 90.75 181 GLY A N 1
ATOM 1484 C CA . GLY A 1 181 ? -29.859 -2.68 -22.219 1 90.75 181 GLY A CA 1
ATOM 1485 C C . GLY A 1 181 ? -29.469 -1.812 -21.031 1 90.75 181 GLY A C 1
ATOM 1486 O O . GLY A 1 181 ? -30.344 -1.272 -20.344 1 90.75 181 GLY A O 1
ATOM 1487 N N . GLY A 1 182 ? -28.281 -1.883 -20.719 1 93.38 182 GLY A N 1
ATOM 1488 C CA . GLY A 1 182 ? -27.797 -1.059 -19.609 1 93.38 182 GLY A CA 1
ATOM 1489 C C . GLY A 1 182 ? -28.016 -1.694 -18.25 1 93.38 182 GLY A C 1
ATOM 1490 O O . GLY A 1 182 ? -27.812 -1.048 -17.219 1 93.38 182 GLY A O 1
ATOM 1491 N N . MET A 1 183 ? -28.438 -2.973 -18.297 1 95.5 183 MET A N 1
ATOM 1492 C CA . MET A 1 183 ? -28.75 -3.639 -17.031 1 95.5 183 MET A CA 1
ATOM 1493 C C . MET A 1 183 ? -27.891 -4.875 -16.828 1 95.5 183 MET A C 1
ATOM 1495 O O . MET A 1 183 ? -27.594 -5.594 -17.797 1 95.5 183 MET A O 1
ATOM 1499 N N . LEU A 1 184 ? -27.5 -5.082 -15.578 1 96 184 LEU A N 1
ATOM 1500 C CA . LEU A 1 184 ? -26.875 -6.332 -15.172 1 96 184 LEU A CA 1
ATOM 1501 C C . LEU A 1 184 ? -27.922 -7.367 -14.766 1 96 184 LEU A C 1
ATOM 1503 O O . LEU A 1 184 ? -28.859 -7.051 -14.031 1 96 184 LEU A O 1
ATOM 1507 N N . ARG A 1 185 ? -27.688 -8.562 -15.25 1 96.75 185 ARG A N 1
ATOM 1508 C CA . ARG A 1 185 ? -28.625 -9.641 -14.945 1 96.75 185 ARG A CA 1
ATOM 1509 C C . ARG A 1 185 ? -27.891 -10.906 -14.523 1 96.75 185 ARG A C 1
ATOM 1511 O O . ARG A 1 185 ? -26.766 -11.148 -14.961 1 96.75 185 ARG A O 1
ATOM 1518 N N . ASP A 1 186 ? -28.562 -11.648 -13.672 1 95.38 186 ASP A N 1
ATOM 1519 C CA . ASP A 1 186 ? -27.984 -12.938 -13.297 1 95.38 186 ASP A CA 1
ATOM 1520 C C . ASP A 1 186 ? -28.391 -14.031 -14.289 1 95.38 186 ASP A C 1
ATOM 1522 O O . ASP A 1 186 ? -29 -13.742 -15.328 1 95.38 186 ASP A O 1
ATOM 1526 N N . ALA A 1 187 ? -27.984 -15.258 -14 1 91.12 187 ALA A N 1
ATOM 1527 C CA . ALA A 1 187 ? -28.219 -16.375 -14.906 1 91.12 187 ALA A CA 1
ATOM 1528 C C . ALA A 1 187 ? -29.703 -16.625 -15.125 1 91.12 187 ALA A C 1
ATOM 1530 O O . ALA A 1 187 ? -30.125 -17.094 -16.188 1 91.12 187 ALA A O 1
ATOM 1531 N N . ALA A 1 188 ? -30.484 -16.281 -14.133 1 94.44 188 ALA A N 1
ATOM 1532 C CA . ALA A 1 188 ? -31.922 -16.484 -14.203 1 94.44 188 ALA A CA 1
ATOM 1533 C C . ALA A 1 188 ? -32.625 -15.32 -14.922 1 94.44 188 ALA A C 1
ATOM 1535 O O . ALA A 1 188 ? -33.812 -15.367 -15.172 1 94.44 188 ALA A O 1
ATOM 1536 N N . GLY A 1 189 ? -31.891 -14.312 -15.211 1 93.69 189 GLY A N 1
ATOM 1537 C CA . GLY A 1 189 ? -32.469 -13.18 -15.922 1 93.69 189 GLY A CA 1
ATOM 1538 C C . GLY A 1 189 ? -32.906 -12.055 -15.008 1 93.69 189 GLY A C 1
ATOM 1539 O O . GLY A 1 189 ? -33.375 -11.023 -15.469 1 93.69 189 GLY A O 1
ATOM 1540 N N . SER A 1 190 ? -32.719 -12.266 -13.758 1 95.44 190 SER A N 1
ATOM 1541 C CA . SER A 1 190 ? -33.094 -11.234 -12.797 1 95.44 190 SER A CA 1
ATOM 1542 C C . SER A 1 190 ? -32.094 -10.102 -12.773 1 95.44 190 SER A C 1
ATOM 1544 O O . SER A 1 190 ? -30.875 -10.336 -12.836 1 95.44 190 SER A O 1
ATOM 1546 N N . THR A 1 191 ? -32.656 -8.938 -12.688 1 95.56 191 THR A N 1
ATOM 1547 C CA . THR A 1 191 ? -31.781 -7.762 -12.641 1 95.56 191 THR A CA 1
ATOM 1548 C C . THR A 1 191 ? -31 -7.723 -11.328 1 95.56 191 THR A C 1
ATOM 1550 O O . THR A 1 191 ? -31.562 -8 -10.258 1 95.56 191 THR A O 1
ATOM 1553 N N . VAL A 1 192 ? -29.734 -7.379 -11.383 1 95.81 192 VAL A N 1
ATOM 1554 C CA . VAL A 1 192 ? -28.859 -7.223 -10.227 1 95.81 192 VAL A CA 1
ATOM 1555 C C . VAL A 1 192 ? -28.391 -5.773 -10.117 1 95.81 192 VAL A C 1
ATOM 1557 O O . VAL A 1 192 ? -27.641 -5.289 -10.969 1 95.81 192 VAL A O 1
ATOM 1560 N N . SER A 1 193 ? -28.766 -5.07 -9.102 1 94.56 193 SER A N 1
ATOM 1561 C CA . SER A 1 193 ? -28.344 -3.689 -8.891 1 94.56 193 SER A CA 1
ATOM 1562 C C . SER A 1 193 ? -26.969 -3.627 -8.242 1 94.56 193 SER A C 1
ATOM 1564 O O . SER A 1 193 ? -26.5 -4.613 -7.664 1 94.56 193 SER A O 1
ATOM 1566 N N . LEU A 1 194 ? -26.375 -2.484 -8.359 1 94.88 194 LEU A N 1
ATOM 1567 C CA . LEU A 1 194 ? -25.109 -2.273 -7.668 1 94.88 194 LEU A CA 1
ATOM 1568 C C . LEU A 1 194 ? -25.281 -2.365 -6.156 1 94.88 194 LEU A C 1
ATOM 1570 O O . LEU A 1 194 ? -24.406 -2.848 -5.449 1 94.88 194 LEU A O 1
ATOM 1574 N N . GLU A 1 195 ? -26.406 -1.937 -5.719 1 93.94 195 GLU A N 1
ATOM 1575 C CA . GLU A 1 195 ? -26.719 -2.039 -4.293 1 93.94 195 GLU A CA 1
ATOM 1576 C C . GLU A 1 195 ? -26.734 -3.496 -3.84 1 93.94 195 GLU A C 1
ATOM 1578 O O . GLU A 1 195 ? -26.234 -3.824 -2.764 1 93.94 195 GLU A O 1
ATOM 1583 N N . ALA A 1 196 ? -27.312 -4.336 -4.637 1 92.81 196 ALA A N 1
ATOM 1584 C CA . ALA A 1 196 ? -27.375 -5.762 -4.324 1 92.81 196 ALA A CA 1
ATOM 1585 C C . ALA A 1 196 ? -25.969 -6.371 -4.281 1 92.81 196 ALA A C 1
ATOM 1587 O O . ALA A 1 196 ? -25.672 -7.188 -3.408 1 92.81 196 ALA A O 1
ATOM 1588 N N . LEU A 1 197 ? -25.141 -5.965 -5.199 1 94 197 LEU A N 1
ATOM 1589 C CA . LEU A 1 197 ? -23.766 -6.457 -5.227 1 94 197 LEU A CA 1
ATOM 1590 C C . LEU A 1 197 ? -23 -6.027 -3.973 1 94 197 LEU A C 1
ATOM 1592 O O . LEU A 1 197 ? -22.25 -6.812 -3.402 1 94 197 LEU A O 1
ATOM 1596 N N . ALA A 1 198 ? -23.188 -4.785 -3.578 1 91.94 198 ALA A N 1
ATOM 1597 C CA . ALA A 1 198 ? -22.516 -4.273 -2.391 1 91.94 198 ALA A CA 1
ATOM 1598 C C . ALA A 1 198 ? -22.906 -5.074 -1.149 1 91.94 198 ALA A C 1
ATOM 1600 O O . ALA A 1 198 ? -22.062 -5.312 -0.274 1 91.94 198 ALA A O 1
ATOM 1601 N N . ARG A 1 199 ? -24.125 -5.492 -1.068 1 88.81 199 ARG A N 1
ATOM 1602 C CA . ARG A 1 199 ? -24.594 -6.293 0.057 1 88.81 199 ARG A CA 1
ATOM 1603 C C . ARG A 1 199 ? -23.953 -7.68 0.045 1 88.81 199 ARG A C 1
ATOM 1605 O O . ARG A 1 199 ? -23.609 -8.219 1.1 1 88.81 199 ARG A O 1
ATOM 1612 N N . GLU A 1 200 ? -23.734 -8.133 -1.12 1 87.69 200 GLU A N 1
ATOM 1613 C CA . GLU A 1 200 ? -23.203 -9.484 -1.285 1 87.69 200 GLU A CA 1
ATOM 1614 C C . GLU A 1 200 ? -21.703 -9.523 -1.053 1 87.69 200 GLU A C 1
ATOM 1616 O O . GLU A 1 200 ? -21.188 -10.469 -0.447 1 87.69 200 GLU A O 1
ATOM 1621 N N . TYR A 1 201 ? -20.922 -8.594 -1.562 1 85.88 201 TYR A N 1
ATOM 1622 C CA . TYR A 1 201 ? -19.453 -8.641 -1.572 1 85.88 201 TYR A CA 1
ATOM 1623 C C . TYR A 1 201 ? -18.875 -7.75 -0.485 1 85.88 201 TYR A C 1
ATOM 1625 O O . TYR A 1 201 ? -17.656 -7.738 -0.265 1 85.88 201 TYR A O 1
ATOM 1633 N N . ALA A 1 202 ? -19.594 -7.148 0.262 1 76.31 202 ALA A N 1
ATOM 1634 C CA . ALA A 1 202 ? -19.203 -6.297 1.38 1 76.31 202 ALA A CA 1
ATOM 1635 C C . ALA A 1 202 ? -18.406 -5.086 0.894 1 76.31 202 ALA A C 1
ATOM 1637 O O . ALA A 1 202 ? -18.906 -4.297 0.084 1 76.31 202 ALA A O 1
ATOM 1638 N N . ARG A 1 203 ? -16.984 -5.086 1.168 1 76.56 203 ARG A N 1
ATOM 1639 C CA . ARG A 1 203 ? -16.422 -3.74 1.059 1 76.56 203 ARG A CA 1
ATOM 1640 C C . ARG A 1 203 ? -15.523 -3.619 -0.168 1 76.56 203 ARG A C 1
ATOM 1642 O O . ARG A 1 203 ? -15.305 -2.518 -0.674 1 76.56 203 ARG A O 1
ATOM 1649 N N . ASP A 1 204 ? -15.062 -4.656 -0.733 1 90.19 204 ASP A N 1
ATOM 1650 C CA . ASP A 1 204 ? -14.109 -4.473 -1.828 1 90.19 204 ASP A CA 1
ATOM 1651 C C . ASP A 1 204 ? -14.328 -5.516 -2.922 1 90.19 204 ASP A C 1
ATOM 1653 O O . ASP A 1 204 ? -14.109 -6.711 -2.697 1 90.19 204 ASP A O 1
ATOM 1657 N N . PHE A 1 205 ? -14.75 -5.074 -4.129 1 94.44 205 PHE A N 1
ATOM 1658 C CA . PHE A 1 205 ? -14.883 -5.938 -5.297 1 94.44 205 PHE A CA 1
ATOM 1659 C C . PHE A 1 205 ? -14.797 -5.125 -6.582 1 94.44 205 PHE A C 1
ATOM 1661 O O . PHE A 1 205 ? -14.664 -3.902 -6.543 1 94.44 205 PHE A O 1
ATOM 1668 N N . LEU A 1 206 ? -14.758 -5.773 -7.691 1 95.31 206 LEU A N 1
ATOM 1669 C CA . LEU A 1 206 ? -14.766 -5.074 -8.969 1 95.31 206 LEU A CA 1
ATOM 1670 C C . LEU A 1 206 ? -15.602 -5.832 -10 1 95.31 206 LEU A C 1
ATOM 1672 O O . LEU A 1 206 ? -15.844 -7.031 -9.844 1 95.31 206 LEU A O 1
ATOM 1676 N N . VAL A 1 207 ? -16.141 -5.133 -10.906 1 95.94 207 VAL A N 1
ATOM 1677 C CA . VAL A 1 207 ? -16.828 -5.656 -12.086 1 95.94 207 VAL A CA 1
ATOM 1678 C C . VAL A 1 207 ? -15.922 -5.504 -13.312 1 95.94 207 VAL A C 1
ATOM 1680 O O . VAL A 1 207 ? -15.555 -4.387 -13.688 1 95.94 207 VAL A O 1
ATOM 1683 N N . GLN A 1 208 ? -15.609 -6.605 -13.867 1 95.25 208 GLN A N 1
ATOM 1684 C CA . GLN A 1 208 ? -14.594 -6.621 -14.922 1 95.25 208 GLN A CA 1
ATOM 1685 C C . GLN A 1 208 ? -15.094 -7.375 -16.156 1 95.25 208 GLN A C 1
ATOM 1687 O O . GLN A 1 208 ? -16.125 -8.055 -16.094 1 95.25 208 GLN A O 1
ATOM 1692 N N . GLU A 1 209 ? -14.375 -7.188 -17.219 1 93.69 209 GLU A N 1
ATOM 1693 C CA . GLU A 1 209 ? -14.625 -7.898 -18.469 1 93.69 209 GLU A CA 1
ATOM 1694 C C . GLU A 1 209 ? -14.43 -9.398 -18.297 1 93.69 209 GLU A C 1
ATOM 1696 O O . GLU A 1 209 ? -13.5 -9.836 -17.609 1 93.69 209 GLU A O 1
ATOM 1701 N N . CYS A 1 210 ? -15.336 -10.172 -18.938 1 93.62 210 CYS A N 1
ATOM 1702 C CA . CYS A 1 210 ? -15.094 -11.602 -19.078 1 93.62 210 CYS A CA 1
ATOM 1703 C C . CYS A 1 210 ? -14.141 -11.875 -20.234 1 93.62 210 CYS A C 1
ATOM 1705 O O . CYS A 1 210 ? -14.492 -11.688 -21.406 1 93.62 210 CYS A O 1
ATOM 1707 N N . VAL A 1 211 ? -13.047 -12.367 -19.938 1 93.75 211 VAL A N 1
ATOM 1708 C CA . VAL A 1 211 ? -12.023 -12.594 -20.953 1 93.75 211 VAL A CA 1
ATOM 1709 C C . VAL A 1 211 ? -12.375 -13.836 -21.766 1 93.75 211 VAL A C 1
ATOM 1711 O O . VAL A 1 211 ? -12.656 -14.891 -21.203 1 93.75 211 VAL A O 1
ATOM 1714 N N . ARG A 1 212 ? -12.398 -13.648 -23.031 1 94.31 212 ARG A N 1
ATOM 1715 C CA . ARG A 1 212 ? -12.438 -14.812 -23.922 1 94.31 212 ARG A CA 1
ATOM 1716 C C . ARG A 1 212 ? -11.039 -15.398 -24.109 1 94.31 212 ARG A C 1
ATOM 1718 O O . ARG A 1 212 ? -10.164 -14.766 -24.703 1 94.31 212 ARG A O 1
ATOM 1725 N N . GLN A 1 213 ? -10.914 -16.594 -23.656 1 96.25 213 GLN A N 1
ATOM 1726 C CA . GLN A 1 213 ? -9.57 -17.141 -23.594 1 96.25 213 GLN A CA 1
ATOM 1727 C C . GLN A 1 213 ? -9.172 -17.75 -24.938 1 96.25 213 GLN A C 1
ATOM 1729 O O . GLN A 1 213 ? -10.031 -18.094 -25.766 1 96.25 213 GLN A O 1
ATOM 1734 N N . HIS A 1 214 ? -7.945 -17.828 -25.203 1 97.25 214 HIS A N 1
ATOM 1735 C CA . HIS A 1 214 ? -7.359 -18.453 -26.391 1 97.25 214 HIS A CA 1
ATOM 1736 C C . HIS A 1 214 ? -7.621 -19.953 -26.406 1 97.25 214 HIS A C 1
ATOM 1738 O O . HIS A 1 214 ? -7.707 -20.578 -25.359 1 97.25 214 HIS A O 1
ATOM 1744 N N . SER A 1 215 ? -7.609 -20.547 -27.547 1 96.56 215 SER A N 1
ATOM 1745 C CA . SER A 1 215 ? -7.898 -21.969 -27.719 1 96.56 215 SER A CA 1
ATOM 1746 C C . SER A 1 215 ? -6.855 -22.844 -27.031 1 96.56 215 SER A C 1
ATOM 1748 O O . SER A 1 215 ? -7.16 -23.938 -26.578 1 96.56 215 SER A O 1
ATOM 1750 N N . CYS A 1 216 ? -5.656 -22.359 -26.859 1 95.88 216 CYS A N 1
ATOM 1751 C CA . CYS A 1 216 ? -4.574 -23.141 -26.281 1 95.88 216 CYS A CA 1
ATOM 1752 C C . CYS A 1 216 ? -4.867 -23.453 -24.812 1 95.88 216 CYS A C 1
ATOM 1754 O O . CYS A 1 216 ? -4.41 -24.484 -24.297 1 95.88 216 CYS A O 1
ATOM 1756 N N . THR A 1 217 ? -5.625 -22.625 -24.141 1 96.19 217 THR A N 1
ATOM 1757 C CA . THR A 1 217 ? -5.984 -22.906 -22.766 1 96.19 217 THR A CA 1
ATOM 1758 C C . THR A 1 217 ? -7.43 -23.375 -22.656 1 96.19 217 THR A C 1
ATOM 1760 O O . THR A 1 217 ? -7.766 -24.172 -21.781 1 96.19 217 THR A O 1
ATOM 1763 N N . ALA A 1 218 ? -8.258 -22.953 -23.594 1 95 218 ALA A N 1
ATOM 1764 C CA . ALA A 1 218 ? -9.664 -23.344 -23.594 1 95 218 ALA A CA 1
ATOM 1765 C C . ALA A 1 218 ? -9.828 -24.844 -23.812 1 95 218 ALA A C 1
ATOM 1767 O O . ALA A 1 218 ? -10.836 -25.422 -23.406 1 95 218 ALA A O 1
ATOM 1768 N N . ARG A 1 219 ? -8.898 -25.422 -24.422 1 93.88 219 ARG A N 1
ATOM 1769 C CA . ARG A 1 219 ? -8.953 -26.844 -24.734 1 93.88 219 ARG A CA 1
ATOM 1770 C C . ARG A 1 219 ? -9.102 -27.672 -23.453 1 93.88 219 ARG A C 1
ATOM 1772 O O . ARG A 1 219 ? -9.641 -28.781 -23.484 1 93.88 219 ARG A O 1
ATOM 1779 N N . PHE A 1 220 ? -8.625 -27.172 -22.312 1 94.31 220 PHE A N 1
ATOM 1780 C CA . PHE A 1 220 ? -8.664 -27.922 -21.062 1 94.31 220 PHE A CA 1
ATOM 1781 C C . PHE A 1 220 ? -10.055 -27.859 -20.438 1 94.31 220 PHE A C 1
ATOM 1783 O O . PHE A 1 220 ? -10.461 -28.797 -19.75 1 94.31 220 PHE A O 1
ATOM 1790 N N . ASN A 1 221 ? -10.68 -26.75 -20.578 1 92.44 221 ASN A N 1
ATOM 1791 C CA . ASN A 1 221 ? -12.023 -26.516 -20.062 1 92.44 221 ASN A CA 1
ATOM 1792 C C . ASN A 1 221 ? -12.648 -25.266 -20.672 1 92.44 221 ASN A C 1
ATOM 1794 O O . ASN A 1 221 ? -12.078 -24.188 -20.578 1 92.44 221 ASN A O 1
ATOM 1798 N N . ASP A 1 222 ? -13.797 -25.328 -21.141 1 87.12 222 ASP A N 1
ATOM 1799 C CA . ASP A 1 222 ? -14.383 -24.203 -21.844 1 87.12 222 ASP A CA 1
ATOM 1800 C C . ASP A 1 222 ? -15.273 -23.375 -20.922 1 87.12 222 ASP A C 1
ATOM 1802 O O . ASP A 1 222 ? -15.664 -22.25 -21.266 1 87.12 222 ASP A O 1
ATOM 1806 N N . SER A 1 223 ? -15.594 -23.906 -19.766 1 86.94 223 SER A N 1
ATOM 1807 C CA . SER A 1 223 ? -16.516 -23.203 -18.891 1 86.94 223 SER A CA 1
ATOM 1808 C C . SER A 1 223 ? -15.781 -22.234 -17.969 1 86.94 223 SER A C 1
ATOM 1810 O O . SER A 1 223 ? -16.391 -21.312 -17.406 1 86.94 223 SER A O 1
ATOM 1812 N N . SER A 1 224 ? -14.523 -22.469 -17.812 1 88.94 224 SER A N 1
ATOM 1813 C CA . SER A 1 224 ? -13.727 -21.609 -16.953 1 88.94 224 SER A CA 1
ATOM 1814 C C . SER A 1 224 ? -12.625 -20.906 -17.75 1 88.94 224 SER A C 1
ATOM 1816 O O . SER A 1 224 ? -12.234 -21.375 -18.812 1 88.94 224 SER A O 1
ATOM 1818 N N . LEU A 1 225 ? -12.258 -19.734 -17.25 1 92.81 225 LEU A N 1
ATOM 1819 C CA . LEU A 1 225 ? -10.977 -19.172 -17.688 1 92.81 225 LEU A CA 1
ATOM 1820 C C . LEU A 1 225 ? -9.812 -19.953 -17.094 1 92.81 225 LEU A C 1
ATOM 1822 O O . LEU A 1 225 ? -9.648 -19.984 -15.867 1 92.81 225 LEU A O 1
ATOM 1826 N N . ASN A 1 226 ? -9.094 -20.656 -17.891 1 96.31 226 ASN A N 1
ATOM 1827 C CA . ASN A 1 226 ? -7.953 -21.453 -17.422 1 96.31 226 ASN A CA 1
ATOM 1828 C C . ASN A 1 226 ? -6.672 -20.625 -17.406 1 96.31 226 ASN A C 1
ATOM 1830 O O . ASN A 1 226 ? -6.008 -20.469 -18.438 1 96.31 226 ASN A O 1
ATOM 1834 N N . SER A 1 227 ? -6.312 -20.125 -16.25 1 96.69 227 SER A N 1
ATOM 1835 C CA . SER A 1 227 ? -5.234 -19.156 -16.109 1 96.69 227 SER A CA 1
ATOM 1836 C C . SER A 1 227 ? -3.885 -19.844 -15.938 1 96.69 227 SER A C 1
ATOM 1838 O O . SER A 1 227 ? -3.818 -21.062 -15.797 1 96.69 227 SER A O 1
ATOM 1840 N N . LEU A 1 228 ? -2.893 -19.078 -16.125 1 98.25 228 LEU A N 1
ATOM 1841 C CA . LEU A 1 228 ? -1.512 -19.484 -15.914 1 98.25 228 LEU A CA 1
ATOM 1842 C C . LEU A 1 228 ? -0.929 -18.812 -14.68 1 98.25 228 LEU A C 1
ATOM 1844 O O . LEU A 1 228 ? -0.972 -17.594 -14.555 1 98.25 228 LEU A O 1
ATOM 1848 N N . ARG A 1 229 ? -0.413 -19.594 -13.758 1 97.69 229 ARG A N 1
ATOM 1849 C CA . ARG A 1 229 ? 0.336 -19.078 -12.617 1 97.69 229 ARG A CA 1
ATOM 1850 C C . ARG A 1 229 ? 1.833 -19.047 -12.914 1 97.69 229 ARG A C 1
ATOM 1852 O O . ARG A 1 229 ? 2.426 -20.078 -13.227 1 97.69 229 ARG A O 1
ATOM 1859 N N . VAL A 1 230 ? 2.396 -17.875 -12.867 1 98.5 230 VAL A N 1
ATOM 1860 C CA . VAL A 1 230 ? 3.84 -17.734 -13.023 1 98.5 230 VAL A CA 1
ATOM 1861 C C . VAL A 1 230 ? 4.465 -17.328 -11.688 1 98.5 230 VAL A C 1
ATOM 1863 O O . VAL A 1 230 ? 4.023 -16.359 -11.055 1 98.5 230 VAL A O 1
ATOM 1866 N N . TYR A 1 231 ? 5.445 -18.078 -11.234 1 98.56 231 TYR A N 1
ATOM 1867 C CA . TYR A 1 231 ? 6.223 -17.734 -10.055 1 98.56 231 TYR A CA 1
ATOM 1868 C C . TYR A 1 231 ? 7.477 -16.953 -10.43 1 98.56 231 TYR A C 1
ATOM 1870 O O . TYR A 1 231 ? 8.234 -17.375 -11.305 1 98.56 231 TYR A O 1
ATOM 1878 N N . THR A 1 232 ? 7.641 -15.82 -9.836 1 98.62 232 THR A N 1
ATOM 1879 C CA . THR A 1 232 ? 8.836 -15.031 -10.102 1 98.62 232 THR A CA 1
ATOM 1880 C C . THR A 1 232 ? 9.656 -14.852 -8.828 1 98.62 232 THR A C 1
ATOM 1882 O O . THR A 1 232 ? 9.125 -14.922 -7.719 1 98.62 232 THR A O 1
ATOM 1885 N N . TYR A 1 233 ? 10.953 -14.766 -9.023 1 98.56 233 TYR A N 1
ATOM 1886 C CA . TYR A 1 233 ? 11.906 -14.508 -7.957 1 98.56 233 TYR A CA 1
ATOM 1887 C C . TYR A 1 233 ? 12.828 -13.352 -8.32 1 98.56 233 TYR A C 1
ATOM 1889 O O . TYR A 1 233 ? 13.438 -13.344 -9.391 1 98.56 233 TYR A O 1
ATOM 1897 N N . ARG A 1 234 ? 12.781 -12.336 -7.504 1 97 234 ARG A N 1
ATOM 1898 C CA . ARG A 1 234 ? 13.797 -11.289 -7.566 1 97 234 ARG A CA 1
ATOM 1899 C C . ARG A 1 234 ? 14.992 -11.641 -6.688 1 97 234 ARG A C 1
ATOM 1901 O O . ARG A 1 234 ? 14.898 -11.609 -5.457 1 97 234 ARG A O 1
ATOM 1908 N N . SER A 1 235 ? 16.094 -11.93 -7.281 1 96.62 235 SER A N 1
ATOM 1909 C CA . SER A 1 235 ? 17.266 -12.445 -6.578 1 96.62 235 SER A CA 1
ATOM 1910 C C . SER A 1 235 ? 17.734 -11.477 -5.492 1 96.62 235 SER A C 1
ATOM 1912 O O . SER A 1 235 ? 17.844 -10.273 -5.73 1 96.62 235 SER A O 1
ATOM 1914 N N . VAL A 1 236 ? 17.969 -12.008 -4.309 1 92.31 236 VAL A N 1
ATOM 1915 C CA . VAL A 1 236 ? 18.453 -11.211 -3.188 1 92.31 236 VAL A CA 1
ATOM 1916 C C . VAL A 1 236 ? 19.922 -10.836 -3.422 1 92.31 236 VAL A C 1
ATOM 1918 O O . VAL A 1 236 ? 20.453 -9.93 -2.77 1 92.31 236 VAL A O 1
ATOM 1921 N N . GLN A 1 237 ? 20.531 -11.492 -4.383 1 90.75 237 GLN A N 1
ATOM 1922 C CA . GLN A 1 237 ? 21.953 -11.258 -4.637 1 90.75 237 GLN A CA 1
ATOM 1923 C C . GLN A 1 237 ? 22.156 -10.141 -5.656 1 90.75 237 GLN A C 1
ATOM 1925 O O . GLN A 1 237 ? 23.016 -9.273 -5.477 1 90.75 237 GLN A O 1
ATOM 1930 N N . ASP A 1 238 ? 21.297 -10.133 -6.711 1 89.62 238 ASP A N 1
ATOM 1931 C CA . ASP A 1 238 ? 21.609 -9.188 -7.777 1 89.62 238 ASP A CA 1
ATOM 1932 C C . ASP A 1 238 ? 20.359 -8.461 -8.266 1 89.62 238 ASP A C 1
ATOM 1934 O O . ASP A 1 238 ? 20.406 -7.707 -9.234 1 89.62 238 ASP A O 1
ATOM 1938 N N . ASP A 1 239 ? 19.172 -8.773 -7.758 1 90.5 239 ASP A N 1
ATOM 1939 C CA . ASP A 1 239 ? 17.906 -8.094 -8 1 90.5 239 ASP A CA 1
ATOM 1940 C C . ASP A 1 239 ? 17.359 -8.414 -9.398 1 90.5 239 ASP A C 1
ATOM 1942 O O . ASP A 1 239 ? 16.359 -7.836 -9.836 1 90.5 239 ASP A O 1
ATOM 1946 N N . ARG A 1 240 ? 18.031 -9.336 -10.039 1 93.94 240 ARG A N 1
ATOM 1947 C CA . ARG A 1 240 ? 17.469 -9.805 -11.305 1 93.94 240 ARG A CA 1
ATOM 1948 C C . ARG A 1 240 ? 16.172 -10.555 -11.062 1 93.94 240 ARG A C 1
ATOM 1950 O O . ARG A 1 240 ? 16.078 -11.375 -10.148 1 93.94 240 ARG A O 1
ATOM 1957 N N . ILE A 1 241 ? 15.195 -10.219 -11.867 1 96.88 241 ILE A N 1
ATOM 1958 C CA . ILE A 1 241 ? 13.914 -10.898 -11.758 1 96.88 241 ILE A CA 1
ATOM 1959 C C . ILE A 1 241 ? 13.891 -12.109 -12.695 1 96.88 241 ILE A C 1
ATOM 1961 O O . ILE A 1 241 ? 14.133 -11.977 -13.891 1 96.88 241 ILE A O 1
ATOM 1965 N N . VAL A 1 242 ? 13.555 -13.273 -12.156 1 98.06 242 VAL A N 1
ATOM 1966 C CA . VAL A 1 242 ? 13.57 -14.516 -12.914 1 98.06 242 VAL A CA 1
ATOM 1967 C C . VAL A 1 242 ? 12.195 -15.188 -12.836 1 98.06 242 VAL A C 1
ATOM 1969 O O . VAL A 1 242 ? 11.672 -15.406 -11.742 1 98.06 242 VAL A O 1
ATOM 1972 N N . PRO A 1 243 ? 11.594 -15.414 -13.984 1 98.06 243 PRO A N 1
ATOM 1973 C CA . PRO A 1 243 ? 10.469 -16.359 -13.945 1 98.06 243 PRO A CA 1
ATOM 1974 C C . PRO A 1 243 ? 10.898 -17.781 -13.625 1 98.06 243 PRO A C 1
ATOM 1976 O O . PRO A 1 243 ? 11.695 -18.375 -14.359 1 98.06 243 PRO A O 1
ATOM 1979 N N . LEU A 1 244 ? 10.414 -18.312 -12.539 1 98 244 LEU A N 1
ATOM 1980 C CA . LEU A 1 244 ? 10.883 -19.609 -12.062 1 98 244 LEU A CA 1
ATOM 1981 C C . LEU A 1 244 ? 10.078 -20.75 -12.695 1 98 244 LEU A C 1
ATOM 1983 O O . LEU A 1 244 ? 10.648 -21.641 -13.312 1 98 244 LEU A O 1
ATOM 1987 N N . HIS A 1 245 ? 8.773 -20.719 -12.477 1 98.25 245 HIS A N 1
ATOM 1988 C CA . HIS A 1 245 ? 7.914 -21.844 -12.844 1 98.25 245 HIS A CA 1
ATOM 1989 C C . HIS A 1 245 ? 6.566 -21.344 -13.367 1 98.25 245 HIS A C 1
ATOM 1991 O O . HIS A 1 245 ? 6.164 -20.219 -13.086 1 98.25 245 HIS A O 1
ATOM 1997 N N . VAL A 1 246 ? 5.93 -22.188 -14.164 1 98.69 246 VAL A N 1
ATOM 1998 C CA . VAL A 1 246 ? 4.605 -21.891 -14.703 1 98.69 246 VAL A CA 1
ATOM 1999 C C . VAL A 1 246 ? 3.678 -23.078 -14.477 1 98.69 246 VAL A C 1
ATOM 2001 O O . VAL A 1 246 ? 4.051 -24.219 -14.719 1 98.69 246 VAL A O 1
ATOM 2004 N N . LEU A 1 247 ? 2.541 -22.828 -13.93 1 98.44 247 LEU A N 1
ATOM 2005 C CA . LEU A 1 247 ? 1.48 -23.812 -13.797 1 98.44 247 LEU A CA 1
ATOM 2006 C C . LEU A 1 247 ? 0.257 -23.422 -14.609 1 98.44 247 LEU A C 1
ATOM 2008 O O . LEU A 1 247 ? -0.158 -22.25 -14.594 1 98.44 247 LEU A O 1
ATOM 2012 N N . GLN A 1 248 ? -0.237 -24.359 -15.383 1 98.12 248 GLN A N 1
ATOM 2013 C CA . GLN A 1 248 ? -1.562 -24.234 -15.984 1 98.12 248 GLN A CA 1
ATOM 2014 C C . GLN A 1 248 ? -2.654 -24.625 -14.992 1 98.12 248 GLN A C 1
ATOM 2016 O O . GLN A 1 248 ? -2.688 -25.766 -14.508 1 98.12 248 GLN A O 1
ATOM 2021 N N . LYS A 1 249 ? -3.512 -23.672 -14.641 1 96.69 249 LYS A N 1
ATOM 2022 C CA . LYS A 1 249 ? -4.672 -23.938 -13.805 1 96.69 249 LYS A CA 1
ATOM 2023 C C . LYS A 1 249 ? -5.898 -24.281 -14.648 1 96.69 249 LYS A C 1
ATOM 2025 O O . LYS A 1 249 ? -6.23 -23.547 -15.586 1 96.69 249 LYS A O 1
ATOM 2030 N N . VAL A 1 250 ? -6.523 -25.344 -14.312 1 95.25 250 VAL A N 1
ATOM 2031 C CA . VAL A 1 250 ? -7.645 -25.828 -15.117 1 95.25 250 VAL A CA 1
ATOM 2032 C C . VAL A 1 250 ? -8.875 -25.984 -14.227 1 95.25 250 VAL A C 1
ATOM 2034 O O . VAL A 1 250 ? -8.805 -26.609 -13.164 1 95.25 250 VAL A O 1
ATOM 2037 N N . GLY A 1 251 ? -9.961 -25.438 -14.672 1 91.25 251 GLY A N 1
ATOM 2038 C CA . GLY A 1 251 ? -11.203 -25.609 -13.945 1 91.25 251 GLY A CA 1
ATOM 2039 C C . GLY A 1 251 ? -11.828 -26.984 -14.172 1 91.25 251 GLY A C 1
ATOM 2040 O O . GLY A 1 251 ? -11.469 -27.688 -15.109 1 91.25 251 GLY A O 1
ATOM 2041 N N . THR A 1 252 ? -12.695 -27.281 -13.234 1 85.81 252 THR A N 1
ATOM 2042 C CA . THR A 1 252 ? -13.523 -28.469 -13.438 1 85.81 252 THR A CA 1
ATOM 2043 C C . THR A 1 252 ? -14.641 -28.188 -14.438 1 85.81 252 THR A C 1
ATOM 2045 O O . THR A 1 252 ? -15.07 -27.047 -14.586 1 85.81 252 THR A O 1
ATOM 2048 N N . ALA A 1 253 ? -15.008 -29.25 -15.109 1 82.19 253 ALA A N 1
ATOM 2049 C CA . ALA A 1 253 ? -16.078 -29.094 -16.094 1 82.19 253 ALA A CA 1
ATOM 2050 C C . ALA A 1 253 ? -17.297 -28.438 -15.461 1 82.19 253 ALA A C 1
ATOM 2052 O O . ALA A 1 253 ? -17.75 -28.859 -14.391 1 82.19 253 ALA A O 1
ATOM 2053 N N . GLY A 1 254 ? -17.719 -27.375 -16.016 1 80.94 254 GLY A N 1
ATOM 2054 C CA . GLY A 1 254 ? -18.906 -26.688 -15.547 1 80.94 254 GLY A CA 1
ATOM 2055 C C . GLY A 1 254 ? -18.609 -25.578 -14.555 1 80.94 254 GLY A C 1
ATOM 2056 O O . GLY A 1 254 ? -19.484 -24.781 -14.219 1 80.94 254 GLY A O 1
ATOM 2057 N N . SER A 1 255 ? -17.438 -25.516 -14.133 1 80 255 SER A N 1
ATOM 2058 C CA . SER A 1 255 ? -17.062 -24.516 -13.148 1 80 255 SER A CA 1
ATOM 2059 C C . SER A 1 255 ? -16.609 -23.219 -13.812 1 80 255 SER A C 1
ATOM 2061 O O . SER A 1 255 ? -16.047 -23.234 -14.914 1 80 255 SER A O 1
ATOM 2063 N N . LEU A 1 256 ? -16.828 -22.094 -13.125 1 77.5 256 LEU A N 1
ATOM 2064 C CA . LEU A 1 256 ? -16.406 -20.781 -13.602 1 77.5 256 LEU A CA 1
ATOM 2065 C C . LEU A 1 256 ? -14.961 -20.5 -13.211 1 77.5 256 LEU A C 1
ATOM 2067 O O . LEU A 1 256 ? -14.32 -19.625 -13.797 1 77.5 256 LEU A O 1
ATOM 2071 N N . VAL A 1 257 ? -14.492 -21.203 -12.234 1 81.62 257 VAL A N 1
ATOM 2072 C CA . VAL A 1 257 ? -13.172 -20.891 -11.703 1 81.62 257 VAL A CA 1
ATOM 2073 C C . VAL A 1 257 ? -12.18 -21.969 -12.109 1 81.62 257 VAL A C 1
ATOM 2075 O O . VAL A 1 257 ? -12.57 -23.094 -12.438 1 81.62 257 VAL A O 1
ATOM 2078 N N . ASP A 1 258 ? -10.914 -21.609 -12.086 1 81.69 258 ASP A N 1
ATOM 2079 C CA . ASP A 1 258 ? -9.836 -22.469 -12.562 1 81.69 258 ASP A CA 1
ATOM 2080 C C . ASP A 1 258 ? -9.195 -23.234 -11.414 1 81.69 258 ASP A C 1
ATOM 2082 O O . ASP A 1 258 ? -7.98 -23.438 -11.391 1 81.69 258 ASP A O 1
ATOM 2086 N N . GLN A 1 259 ? -10 -23.734 -10.477 1 83.5 259 GLN A N 1
ATOM 2087 C CA . GLN A 1 259 ? -9.445 -24.312 -9.258 1 83.5 259 GLN A CA 1
ATOM 2088 C C . GLN A 1 259 ? -9.539 -25.844 -9.281 1 83.5 259 GLN A C 1
ATOM 2090 O O . GLN A 1 259 ? -9.547 -26.484 -8.227 1 83.5 259 GLN A O 1
ATOM 2095 N N . GLY A 1 260 ? -9.578 -26.453 -10.375 1 88.69 260 GLY A N 1
ATOM 2096 C CA . GLY A 1 260 ? -9.727 -27.891 -10.477 1 88.69 260 GLY A CA 1
ATOM 2097 C C . GLY A 1 260 ? -8.406 -28.641 -10.453 1 88.69 260 GLY A C 1
ATOM 2098 O O . GLY A 1 260 ? -8.125 -29.391 -9.516 1 88.69 260 GLY A O 1
ATOM 2099 N N . MET A 1 261 ? -7.609 -28.453 -11.492 1 94.62 261 MET A N 1
ATOM 2100 C CA . MET A 1 261 ? -6.348 -29.172 -11.68 1 94.62 261 MET A CA 1
ATOM 2101 C C . MET A 1 261 ? -5.219 -28.188 -12.008 1 94.62 261 MET A C 1
ATOM 2103 O O . MET A 1 261 ? -5.469 -27.062 -12.414 1 94.62 261 MET A O 1
ATOM 2107 N N . ARG A 1 262 ? -4.059 -28.703 -11.719 1 97.5 262 ARG A N 1
ATOM 2108 C CA . ARG A 1 262 ? -2.852 -27.984 -12.125 1 97.5 262 ARG A CA 1
ATOM 2109 C C . ARG A 1 262 ? -1.978 -28.859 -13.023 1 97.5 262 ARG A C 1
ATOM 2111 O O . ARG A 1 262 ? -1.886 -30.062 -12.812 1 97.5 262 ARG A O 1
ATOM 2118 N N . ILE A 1 263 ? -1.381 -28.281 -14.023 1 98.12 263 ILE A N 1
ATOM 2119 C CA . ILE A 1 263 ? -0.423 -28.938 -14.906 1 98.12 263 ILE A CA 1
ATOM 2120 C C . ILE A 1 263 ? 0.843 -28.094 -15.016 1 98.12 263 ILE A C 1
ATOM 2122 O O . ILE A 1 263 ? 0.771 -26.891 -15.273 1 98.12 263 ILE A O 1
ATOM 2126 N N . GLY A 1 264 ? 1.971 -28.688 -14.805 1 98.31 264 GLY A N 1
ATOM 2127 C CA . GLY A 1 264 ? 3.217 -27.953 -14.961 1 98.31 264 GLY A CA 1
ATOM 2128 C C . GLY A 1 264 ? 3.57 -27.672 -16.406 1 98.31 264 GLY A C 1
ATOM 2129 O O . GLY A 1 264 ? 3.352 -28.516 -17.281 1 98.31 264 GLY A O 1
ATOM 2130 N N . ILE A 1 265 ? 4.047 -26.516 -16.672 1 98.5 265 ILE A N 1
ATOM 2131 C CA . ILE A 1 265 ? 4.609 -26.172 -17.969 1 98.5 265 ILE A CA 1
ATOM 2132 C C . ILE A 1 265 ? 6.113 -25.969 -17.844 1 98.5 265 ILE A C 1
ATOM 2134 O O . ILE A 1 265 ? 6.566 -25.094 -17.094 1 98.5 265 ILE A O 1
ATOM 2138 N N . ARG A 1 266 ? 6.859 -26.672 -18.594 1 96.56 266 ARG A N 1
ATOM 2139 C CA . ARG A 1 266 ? 8.32 -26.578 -18.578 1 96.56 266 ARG A CA 1
ATOM 2140 C C . ARG A 1 266 ? 8.789 -25.359 -19.375 1 96.56 266 ARG A C 1
ATOM 2142 O O . ARG A 1 266 ? 8.008 -24.766 -20.125 1 96.56 266 ARG A O 1
ATOM 2149 N N . PRO A 1 267 ? 10.055 -24.984 -19.156 1 94 267 PRO A N 1
ATOM 2150 C CA . PRO A 1 267 ? 10.586 -23.812 -19.859 1 94 267 PRO A CA 1
ATOM 2151 C C . PRO A 1 267 ? 10.469 -23.938 -21.375 1 94 267 PRO A C 1
ATOM 2153 O O . PRO A 1 267 ? 10.383 -22.922 -22.078 1 94 267 PRO A O 1
ATOM 2156 N N . SER A 1 268 ? 10.391 -25.141 -21.906 1 93.81 268 SER A N 1
ATOM 2157 C CA . SER A 1 268 ? 10.266 -25.375 -23.328 1 93.81 268 SER A CA 1
ATOM 2158 C C . SER A 1 268 ? 8.852 -25.094 -23.828 1 93.81 268 SER A C 1
ATOM 2160 O O . SER A 1 268 ? 8.609 -25.016 -25.031 1 93.81 268 SER A O 1
ATOM 2162 N N . GLY A 1 269 ? 7.941 -24.906 -22.875 1 96.31 269 GLY A N 1
ATOM 2163 C CA . GLY A 1 269 ? 6.535 -24.781 -23.219 1 96.31 269 GLY A CA 1
ATOM 2164 C C . GLY A 1 269 ? 5.773 -26.078 -23.156 1 96.31 269 GLY A C 1
ATOM 2165 O O . GLY A 1 269 ? 4.539 -26.094 -23.188 1 96.31 269 GLY A O 1
ATOM 2166 N N . ARG A 1 270 ? 6.523 -27.203 -23.031 1 97.12 270 ARG A N 1
ATOM 2167 C CA . ARG A 1 270 ? 5.871 -28.5 -22.969 1 97.12 270 ARG A CA 1
ATOM 2168 C C . ARG A 1 270 ? 5.215 -28.703 -21.609 1 97.12 270 ARG A C 1
ATOM 2170 O O . ARG A 1 270 ? 5.77 -28.312 -20.578 1 97.12 270 ARG A O 1
ATOM 2177 N N . TYR A 1 271 ? 4.094 -29.312 -21.641 1 97.81 271 TYR A N 1
ATOM 2178 C CA . TYR A 1 271 ? 3.387 -29.656 -20.406 1 97.81 271 TYR A CA 1
ATOM 2179 C C . TYR A 1 271 ? 3.984 -30.891 -19.75 1 97.81 271 TYR A C 1
ATOM 2181 O O . TYR A 1 271 ? 4.574 -31.734 -20.438 1 97.81 271 TYR A O 1
ATOM 2189 N N . ASN A 1 272 ? 3.867 -30.922 -18.422 1 97.31 272 ASN A N 1
ATOM 2190 C CA . ASN A 1 272 ? 4.137 -32.188 -17.75 1 97.31 272 ASN A CA 1
ATOM 2191 C C . ASN A 1 272 ? 3.197 -33.281 -18.234 1 97.31 272 ASN A C 1
ATOM 2193 O O . ASN A 1 272 ? 2.09 -33.031 -18.688 1 97.31 272 ASN A O 1
ATOM 2197 N N . ARG A 1 273 ? 3.602 -34.562 -18.031 1 96.25 273 ARG A N 1
ATOM 2198 C CA . ARG A 1 273 ? 2.816 -35.688 -18.5 1 96.25 273 ARG A CA 1
ATOM 2199 C C . ARG A 1 273 ? 1.746 -36.062 -17.484 1 96.25 273 ARG A C 1
ATOM 2201 O O . ARG A 1 273 ? 1.077 -37.094 -17.625 1 96.25 273 ARG A O 1
ATOM 2208 N N . TYR A 1 274 ? 1.626 -35.312 -16.422 1 96.81 274 TYR A N 1
ATOM 2209 C CA . TYR A 1 274 ? 0.587 -35.5 -15.414 1 96.81 274 TYR A CA 1
ATOM 2210 C C . TYR A 1 274 ? 0.055 -34.188 -14.906 1 96.81 274 TYR A C 1
ATOM 2212 O O . TYR A 1 274 ? 0.741 -33.156 -14.992 1 96.81 274 TYR A O 1
ATOM 2220 N N . GLY A 1 275 ? -1.156 -34.188 -14.5 1 97 275 GLY A N 1
ATOM 2221 C CA . GLY A 1 275 ? -1.757 -33.156 -13.695 1 97 275 GLY A CA 1
ATOM 2222 C C . GLY A 1 275 ? -2.031 -33.562 -12.266 1 97 275 GLY A C 1
ATOM 2223 O O . GLY A 1 275 ? -1.937 -34.75 -11.93 1 97 275 GLY A O 1
ATOM 2224 N N . THR A 1 276 ? -2.236 -32.562 -11.391 1 97 276 THR A N 1
ATOM 2225 C CA . THR A 1 276 ? -2.559 -32.906 -10.008 1 97 276 THR A CA 1
ATOM 2226 C C . THR A 1 276 ? -3.773 -32.094 -9.523 1 97 276 THR A C 1
ATOM 2228 O O . THR A 1 276 ? -4.059 -31.031 -10.039 1 97 276 THR A O 1
ATOM 2231 N N . ASP A 1 277 ? -4.457 -32.688 -8.602 1 94.56 277 ASP A N 1
ATOM 2232 C CA . ASP A 1 277 ? -5.414 -31.891 -7.828 1 94.56 277 ASP A CA 1
ATOM 2233 C C . ASP A 1 277 ? -4.734 -31.219 -6.637 1 94.56 277 ASP A C 1
ATOM 2235 O O . ASP A 1 277 ? -3.504 -31.219 -6.539 1 94.56 277 ASP A O 1
ATOM 2239 N N . ASP A 1 278 ? -5.488 -30.594 -5.746 1 91.5 278 ASP A N 1
ATOM 2240 C CA . ASP A 1 278 ? -4.945 -29.797 -4.641 1 91.5 278 ASP A CA 1
ATOM 2241 C C . ASP A 1 278 ? -4.203 -30.688 -3.646 1 91.5 278 ASP A C 1
ATOM 2243 O O . ASP A 1 278 ? -3.338 -30.219 -2.906 1 91.5 278 ASP A O 1
ATOM 2247 N N . ASP A 1 279 ? -4.508 -31.969 -3.66 1 91.69 279 ASP A N 1
ATOM 2248 C CA . ASP A 1 279 ? -3.92 -32.906 -2.691 1 91.69 279 ASP A CA 1
ATOM 2249 C C . ASP A 1 279 ? -2.686 -33.594 -3.268 1 91.69 279 ASP A C 1
ATOM 2251 O O . ASP A 1 279 ? -2.016 -34.344 -2.572 1 91.69 279 ASP A O 1
ATOM 2255 N N . GLY A 1 280 ? -2.439 -33.375 -4.527 1 95.06 280 GLY A N 1
ATOM 2256 C CA . GLY A 1 280 ? -1.241 -33.969 -5.125 1 95.06 280 GLY A CA 1
ATOM 2257 C C . GLY A 1 280 ? -1.479 -35.312 -5.781 1 95.06 280 GLY A C 1
ATOM 2258 O O . GLY A 1 280 ? -0.53 -36 -6.129 1 95.06 280 GLY A O 1
ATOM 2259 N N . VAL A 1 281 ? -2.723 -35.688 -5.871 1 95.25 281 VAL A N 1
ATOM 2260 C CA . VAL A 1 281 ? -3.02 -36.906 -6.629 1 95.25 281 VAL A CA 1
ATOM 2261 C C . VAL A 1 281 ? -2.754 -36.656 -8.109 1 95.25 281 VAL A C 1
ATOM 2263 O O . VAL A 1 281 ? -3.225 -35.656 -8.68 1 95.25 281 VAL A O 1
ATOM 2266 N N . ARG A 1 282 ? -2.09 -37.594 -8.773 1 96 282 ARG A N 1
ATOM 2267 C CA . ARG A 1 282 ? -1.688 -37.438 -10.164 1 96 282 ARG A CA 1
ATOM 2268 C C . ARG A 1 282 ? -2.736 -38.031 -11.109 1 96 282 ARG A C 1
ATOM 2270 O O . ARG A 1 282 ? -3.336 -39.062 -10.812 1 96 282 ARG A O 1
ATOM 2277 N N . TYR A 1 283 ? -2.834 -37.344 -12.164 1 95.94 283 TYR A N 1
ATOM 2278 C CA . TYR A 1 283 ? -3.68 -37.812 -13.258 1 95.94 283 TYR A CA 1
ATOM 2279 C C . TYR A 1 283 ? -2.959 -37.688 -14.594 1 95.94 283 TYR A C 1
ATOM 2281 O O . TYR A 1 283 ? -2.287 -36.688 -14.852 1 95.94 283 TYR A O 1
ATOM 2289 N N . ASP A 1 284 ? -3.07 -38.656 -15.445 1 95.62 284 ASP A N 1
ATOM 2290 C CA . ASP A 1 284 ? -2.418 -38.625 -16.75 1 95.62 284 ASP A CA 1
ATOM 2291 C C . ASP A 1 284 ? -3.25 -37.844 -17.766 1 95.62 284 ASP A C 1
ATOM 2293 O O . ASP A 1 284 ? -2.758 -37.5 -18.844 1 95.62 284 ASP A O 1
ATOM 2297 N N . SER A 1 285 ? -4.5 -37.688 -17.375 1 93.94 285 SER A N 1
ATOM 2298 C CA . SER A 1 285 ? -5.406 -36.906 -18.219 1 93.94 285 SER A CA 1
ATOM 2299 C C . SER A 1 285 ? -6.16 -35.844 -17.406 1 93.94 285 SER A C 1
ATOM 2301 O O . SER A 1 285 ? -6.398 -36.062 -16.203 1 93.94 285 SER A O 1
ATOM 2303 N N . VAL A 1 286 ? -6.43 -34.781 -18.047 1 90.88 286 VAL A N 1
ATOM 2304 C CA . VAL A 1 286 ? -7.219 -33.719 -17.438 1 90.88 286 VAL A CA 1
ATOM 2305 C C . VAL A 1 286 ? -8.406 -33.375 -18.328 1 90.88 286 VAL A C 1
ATOM 2307 O O . VAL A 1 286 ? -8.227 -32.969 -19.469 1 90.88 286 VAL A O 1
ATOM 2310 N N . ASN A 1 287 ? -9.602 -33.562 -17.812 1 89.81 287 ASN A N 1
ATOM 2311 C CA . ASN A 1 287 ? -10.844 -33.312 -18.531 1 89.81 287 ASN A CA 1
ATOM 2312 C C . ASN A 1 287 ? -10.836 -34 -19.906 1 89.81 287 ASN A C 1
ATOM 2314 O O . ASN A 1 287 ? -11.188 -33.375 -20.906 1 89.81 287 ASN A O 1
ATOM 2318 N N . GLY A 1 288 ? -10.289 -35.125 -20 1 88.06 288 GLY A N 1
ATOM 2319 C CA . GLY A 1 288 ? -10.328 -35.938 -21.203 1 88.06 288 GLY A CA 1
ATOM 2320 C C . GLY A 1 288 ? -9.125 -35.719 -22.109 1 88.06 288 GLY A C 1
ATOM 2321 O O . GLY A 1 288 ? -8.984 -36.406 -23.125 1 88.06 288 GLY A O 1
ATOM 2322 N N . ILE A 1 289 ? -8.305 -34.844 -21.766 1 90.94 289 ILE A N 1
ATOM 2323 C CA . ILE A 1 289 ? -7.129 -34.562 -22.594 1 90.94 289 ILE A CA 1
ATOM 2324 C C . ILE A 1 289 ? -5.945 -35.375 -22.062 1 90.94 289 ILE A C 1
ATOM 2326 O O . ILE A 1 289 ? -5.547 -35.25 -20.906 1 90.94 289 ILE A O 1
ATOM 2330 N N . ASP A 1 290 ? -5.387 -36.125 -22.938 1 94.56 290 ASP A N 1
ATOM 2331 C CA . ASP A 1 290 ? -4.176 -36.875 -22.625 1 94.56 290 ASP A CA 1
ATOM 2332 C C . ASP A 1 290 ? -2.951 -35.969 -22.625 1 94.56 290 ASP A C 1
ATOM 2334 O O . ASP A 1 290 ? -2.615 -35.344 -23.641 1 94.56 290 ASP A O 1
ATOM 2338 N N . LEU A 1 291 ? -2.281 -35.875 -21.531 1 95.31 291 LEU A N 1
ATOM 2339 C CA . LEU A 1 291 ? -1.206 -34.906 -21.359 1 95.31 291 LEU A CA 1
ATOM 2340 C C . LEU A 1 291 ? 0.071 -35.406 -22.047 1 95.31 291 LEU A C 1
ATOM 2342 O O . LEU A 1 291 ? 0.982 -34.594 -22.281 1 95.31 291 LEU A O 1
ATOM 2346 N N . ASP A 1 292 ? 0.161 -36.656 -22.422 1 92.25 292 ASP A N 1
ATOM 2347 C CA . ASP A 1 292 ? 1.316 -37.156 -23.141 1 92.25 292 ASP A CA 1
ATOM 2348 C C . ASP A 1 292 ? 1.33 -36.656 -24.594 1 92.25 292 ASP A C 1
ATOM 2350 O O . ASP A 1 292 ? 2.395 -36.562 -25.203 1 92.25 292 ASP A O 1
ATOM 2354 N N . SER A 1 293 ? 0.198 -36.375 -25.141 1 89.81 293 SER A N 1
ATOM 2355 C CA . SER A 1 293 ? 0.086 -36.031 -26.562 1 89.81 293 SER A CA 1
ATOM 2356 C C . SER A 1 293 ? -0.357 -34.594 -26.75 1 89.81 293 SER A C 1
ATOM 2358 O O . SER A 1 293 ? -0.707 -34.188 -27.875 1 89.81 293 SER A O 1
ATOM 2360 N N . ILE A 1 294 ? -0.23 -33.844 -25.766 1 93 294 ILE A N 1
ATOM 2361 C CA . ILE A 1 294 ? -0.773 -32.5 -25.859 1 93 294 ILE A CA 1
ATOM 2362 C C . ILE A 1 294 ? 0.262 -31.578 -26.484 1 93 294 ILE A C 1
ATOM 2364 O O . ILE A 1 294 ? 1.462 -31.719 -26.234 1 93 294 ILE A O 1
ATOM 2368 N N . GLU A 1 295 ? -0.172 -30.609 -27.344 1 95.31 295 GLU A N 1
ATOM 2369 C CA . GLU A 1 295 ? 0.698 -29.609 -27.953 1 95.31 295 GLU A CA 1
ATOM 2370 C C . GLU A 1 295 ? 1.254 -28.656 -26.891 1 95.31 295 GLU A C 1
ATOM 2372 O O . GLU A 1 295 ? 0.571 -28.344 -25.906 1 95.31 295 GLU A O 1
ATOM 2377 N N . PRO A 1 296 ? 2.42 -28.203 -27.141 1 97.06 296 PRO A N 1
ATOM 2378 C CA . PRO A 1 296 ? 3.035 -27.297 -26.172 1 97.06 296 PRO A CA 1
ATOM 2379 C C . PRO A 1 296 ? 2.311 -25.953 -26.078 1 97.06 296 PRO A C 1
ATOM 2381 O O . PRO A 1 296 ? 1.58 -25.578 -27 1 97.06 296 PRO A O 1
ATOM 2384 N N . PHE A 1 297 ? 2.43 -25.281 -24.922 1 97.94 297 PHE A N 1
ATOM 2385 C CA . PHE A 1 297 ? 1.95 -23.906 -24.734 1 97.94 297 PHE A CA 1
ATOM 2386 C C . PHE A 1 297 ? 2.725 -22.938 -25.609 1 97.94 297 PHE A C 1
ATOM 2388 O O . PHE A 1 297 ? 3.947 -22.828 -25.484 1 97.94 297 PHE A O 1
ATOM 2395 N N . PRO A 1 298 ? 2.109 -22.156 -26.438 1 97.75 298 PRO A N 1
ATOM 2396 C CA . PRO A 1 298 ? 2.822 -21.422 -27.5 1 97.75 298 PRO A CA 1
ATOM 2397 C C . PRO A 1 298 ? 3.328 -20.062 -27.031 1 97.75 298 PRO A C 1
ATOM 2399 O O . PRO A 1 298 ? 4.102 -19.406 -27.75 1 97.75 298 PRO A O 1
ATOM 2402 N N . PHE A 1 299 ? 2.99 -19.562 -25.891 1 97.94 299 PHE A N 1
ATOM 2403 C CA . PHE A 1 299 ? 3.281 -18.172 -25.531 1 97.94 299 PHE A CA 1
ATOM 2404 C C . PHE A 1 299 ? 4.25 -18.109 -24.359 1 97.94 299 PHE A C 1
ATOM 2406 O O . PHE A 1 299 ? 4.223 -17.156 -23.578 1 97.94 299 PHE A O 1
ATOM 2413 N N . ILE A 1 300 ? 5.066 -19.141 -24.172 1 98.19 300 ILE A N 1
ATOM 2414 C CA . ILE A 1 300 ? 5.879 -19.266 -22.969 1 98.19 300 ILE A CA 1
ATOM 2415 C C . ILE A 1 300 ? 6.859 -18.094 -22.891 1 98.19 300 ILE A C 1
ATOM 2417 O O . ILE A 1 300 ? 7.062 -17.531 -21.812 1 98.19 300 ILE A O 1
ATOM 2421 N N . VAL A 1 301 ? 7.465 -17.672 -23.969 1 97.69 301 VAL A N 1
ATOM 2422 C CA . VAL A 1 301 ? 8.445 -16.594 -23.984 1 97.69 301 VAL A CA 1
ATOM 2423 C C . VAL A 1 301 ? 7.77 -15.273 -23.609 1 97.69 301 VAL A C 1
ATOM 2425 O O . VAL A 1 301 ? 8.25 -14.539 -22.75 1 97.69 301 VAL A O 1
ATOM 2428 N N . GLU A 1 302 ? 6.664 -15.016 -24.266 1 97.38 302 GLU A N 1
ATOM 2429 C CA . GLU A 1 302 ? 5.918 -13.797 -23.984 1 97.38 302 GLU A CA 1
ATOM 2430 C C . GLU A 1 302 ? 5.395 -13.781 -22.562 1 97.38 302 GLU A C 1
ATOM 2432 O O . GLU A 1 302 ? 5.391 -12.742 -21.906 1 97.38 302 GLU A O 1
ATOM 2437 N N . LEU A 1 303 ? 4.969 -14.891 -22.078 1 98.38 303 LEU A N 1
ATOM 2438 C CA . LEU A 1 303 ? 4.473 -15.016 -20.719 1 98.38 303 LEU A CA 1
ATOM 2439 C C . LEU A 1 303 ? 5.555 -14.648 -19.703 1 98.38 303 LEU A C 1
ATOM 2441 O O . LEU A 1 303 ? 5.309 -13.883 -18.766 1 98.38 303 LEU A O 1
ATOM 2445 N N . HIS A 1 304 ? 6.742 -15.156 -19.906 1 98.25 304 HIS A N 1
ATOM 2446 C CA . HIS A 1 304 ? 7.859 -14.836 -19.031 1 98.25 304 HIS A CA 1
ATOM 2447 C C . HIS A 1 304 ? 8.188 -13.352 -19.047 1 98.25 304 HIS A C 1
ATOM 2449 O O . HIS A 1 304 ? 8.43 -12.742 -18 1 98.25 304 HIS A O 1
ATOM 2455 N N . ARG A 1 305 ? 8.164 -12.812 -20.219 1 96.62 305 ARG A N 1
ATOM 2456 C CA . ARG A 1 305 ? 8.445 -11.391 -20.359 1 96.62 305 ARG A CA 1
ATOM 2457 C C . ARG A 1 305 ? 7.43 -10.555 -19.578 1 96.62 305 ARG A C 1
ATOM 2459 O O . ARG A 1 305 ? 7.805 -9.625 -18.859 1 96.62 305 ARG A O 1
ATOM 2466 N N . ARG A 1 306 ? 6.188 -10.898 -19.719 1 96.06 306 ARG A N 1
ATOM 2467 C CA . ARG A 1 306 ? 5.125 -10.18 -19.031 1 96.06 306 ARG A CA 1
ATOM 2468 C C . ARG A 1 306 ? 5.262 -10.336 -17.516 1 96.06 306 ARG A C 1
ATOM 2470 O O . ARG A 1 306 ? 5.02 -9.383 -16.766 1 96.06 306 ARG A O 1
ATOM 2477 N N . ALA A 1 307 ? 5.613 -11.484 -17.094 1 97.56 307 ALA A N 1
ATOM 2478 C CA . ALA A 1 307 ? 5.789 -11.727 -15.672 1 97.56 307 ALA A CA 1
ATOM 2479 C C . ALA A 1 307 ? 6.887 -10.844 -15.086 1 97.56 307 ALA A C 1
ATOM 2481 O O . ALA A 1 307 ? 6.719 -10.258 -14.016 1 97.56 307 ALA A O 1
ATOM 2482 N N . VAL A 1 308 ? 7.957 -10.742 -15.805 1 96.31 308 VAL A N 1
ATOM 2483 C CA . VAL A 1 308 ? 9.07 -9.914 -15.352 1 96.31 308 VAL A CA 1
ATOM 2484 C C . VAL A 1 308 ? 8.625 -8.453 -15.297 1 96.31 308 VAL A C 1
ATOM 2486 O O . VAL A 1 308 ? 8.945 -7.734 -14.352 1 96.31 308 VAL A O 1
ATOM 2489 N N . GLU A 1 309 ? 7.902 -8.039 -16.297 1 92.69 309 GLU A N 1
ATOM 2490 C CA . GLU A 1 309 ? 7.402 -6.664 -16.344 1 92.69 309 GLU A CA 1
ATOM 2491 C C . GLU A 1 309 ? 6.539 -6.352 -15.125 1 92.69 309 GLU A C 1
ATOM 2493 O O . GLU A 1 309 ? 6.734 -5.328 -14.469 1 92.69 309 GLU A O 1
ATOM 2498 N N . VAL A 1 310 ? 5.633 -7.219 -14.812 1 93.5 310 VAL A N 1
ATOM 2499 C CA . VAL A 1 310 ? 4.738 -7.008 -13.68 1 93.5 310 VAL A CA 1
ATOM 2500 C C . VAL A 1 310 ? 5.539 -7.031 -12.383 1 93.5 310 VAL A C 1
ATOM 2502 O O . VAL A 1 310 ? 5.402 -6.133 -11.547 1 93.5 310 VAL A O 1
ATOM 2505 N N . ALA A 1 311 ? 6.406 -8.039 -12.234 1 94.62 311 ALA A N 1
ATOM 2506 C CA . ALA A 1 311 ? 7.176 -8.227 -11.008 1 94.62 311 ALA A CA 1
ATOM 2507 C C . ALA A 1 311 ? 8.078 -7.023 -10.742 1 94.62 311 ALA A C 1
ATOM 2509 O O . ALA A 1 311 ? 8.352 -6.688 -9.586 1 94.62 311 ALA A O 1
ATOM 2510 N N . SER A 1 312 ? 8.492 -6.352 -11.766 1 90.56 312 SER A N 1
ATOM 2511 C CA . SER A 1 312 ? 9.406 -5.223 -11.625 1 90.56 312 SER A CA 1
ATOM 2512 C C . SER A 1 312 ? 8.75 -4.078 -10.852 1 90.56 312 SER A C 1
ATOM 2514 O O . SER A 1 312 ? 9.438 -3.25 -10.258 1 90.56 312 SER A O 1
ATOM 2516 N N . ARG A 1 313 ? 7.477 -4.105 -10.797 1 87.12 313 ARG A N 1
ATOM 2517 C CA . ARG A 1 313 ? 6.75 -3.027 -10.133 1 87.12 313 ARG A CA 1
ATOM 2518 C C . ARG A 1 313 ? 6.523 -3.35 -8.656 1 87.12 313 ARG A C 1
ATOM 2520 O O . ARG A 1 313 ? 6.141 -2.477 -7.879 1 87.12 313 ARG A O 1
ATOM 2527 N N . PHE A 1 314 ? 6.77 -4.523 -8.289 1 90.5 314 PHE A N 1
ATOM 2528 C CA . PHE A 1 314 ? 6.59 -4.965 -6.914 1 90.5 314 PHE A CA 1
ATOM 2529 C C . PHE A 1 314 ? 7.902 -4.895 -6.145 1 90.5 314 PHE A C 1
ATOM 2531 O O . PHE A 1 314 ? 8.43 -5.918 -5.711 1 90.5 314 PHE A O 1
ATOM 2538 N N . VAL A 1 315 ? 8.344 -3.734 -5.844 1 88.5 315 VAL A N 1
ATOM 2539 C CA . VAL A 1 315 ? 9.695 -3.477 -5.375 1 88.5 315 VAL A CA 1
ATOM 2540 C C . VAL A 1 315 ? 9.844 -3.957 -3.934 1 88.5 315 VAL A C 1
ATOM 2542 O O . VAL A 1 315 ? 10.969 -4.121 -3.439 1 88.5 315 VAL A O 1
ATOM 2545 N N . HIS A 1 316 ? 8.727 -4.199 -3.266 1 89.81 316 HIS A N 1
ATOM 2546 C CA . HIS A 1 316 ? 8.781 -4.652 -1.879 1 89.81 316 HIS A CA 1
ATOM 2547 C C . HIS A 1 316 ? 8.633 -6.164 -1.787 1 89.81 316 HIS A C 1
ATOM 2549 O O . HIS A 1 316 ? 8.602 -6.727 -0.688 1 89.81 316 HIS A O 1
ATOM 2555 N N . HIS A 1 317 ? 8.508 -6.824 -2.92 1 93.31 317 HIS A N 1
ATOM 2556 C CA . HIS A 1 317 ? 8.242 -8.258 -2.967 1 93.31 317 HIS A CA 1
ATOM 2557 C C . HIS A 1 317 ? 9.211 -8.969 -3.904 1 93.31 317 HIS A C 1
ATOM 2559 O O . HIS A 1 317 ? 9.297 -8.625 -5.086 1 93.31 317 HIS A O 1
ATOM 2565 N N . ARG A 1 318 ? 9.859 -10.016 -3.361 1 96.19 318 ARG A N 1
ATOM 2566 C CA . ARG A 1 318 ? 10.867 -10.703 -4.16 1 96.19 318 ARG A CA 1
ATOM 2567 C C . ARG A 1 318 ? 10.328 -12.008 -4.73 1 96.19 318 ARG A C 1
ATOM 2569 O O . ARG A 1 318 ? 10.914 -12.578 -5.652 1 96.19 318 ARG A O 1
ATOM 2576 N N . VAL A 1 319 ? 9.281 -12.508 -4.16 1 97.75 319 VAL A N 1
ATOM 2577 C CA . VAL A 1 319 ? 8.648 -13.703 -4.699 1 97.75 319 VAL A CA 1
ATOM 2578 C C . VAL A 1 319 ? 7.164 -13.438 -4.938 1 97.75 319 VAL A C 1
ATOM 2580 O O . VAL A 1 319 ? 6.453 -12.984 -4.031 1 97.75 319 VAL A O 1
ATOM 2583 N N . LEU A 1 320 ? 6.73 -13.688 -6.125 1 97.75 320 LEU A N 1
ATOM 2584 C CA . LEU A 1 320 ? 5.344 -13.422 -6.488 1 97.75 320 LEU A CA 1
ATOM 2585 C C . LEU A 1 320 ? 4.727 -14.625 -7.195 1 97.75 320 LEU A C 1
ATOM 2587 O O . LEU A 1 320 ? 5.434 -15.406 -7.84 1 97.75 320 LEU A O 1
ATOM 2591 N N . GLY A 1 321 ? 3.471 -14.867 -6.977 1 97.38 321 GLY A N 1
ATOM 2592 C CA . GLY A 1 321 ? 2.617 -15.641 -7.863 1 97.38 321 GLY A CA 1
ATOM 2593 C C . GLY A 1 321 ? 1.71 -14.789 -8.727 1 97.38 321 GLY A C 1
ATOM 2594 O O . GLY A 1 321 ? 0.812 -14.109 -8.211 1 97.38 321 GLY A O 1
ATOM 2595 N N . LEU A 1 322 ? 1.957 -14.836 -9.992 1 97.06 322 LEU A N 1
ATOM 2596 C CA . LEU A 1 322 ? 1.204 -14.008 -10.922 1 97.06 322 LEU A CA 1
ATOM 2597 C C . LEU A 1 322 ? 0.256 -14.859 -11.766 1 97.06 322 LEU A C 1
ATOM 2599 O O . LEU A 1 322 ? 0.683 -15.812 -12.414 1 97.06 322 LEU A O 1
ATOM 2603 N N . ASP A 1 323 ? -0.992 -14.516 -11.75 1 96.25 323 ASP A N 1
ATOM 2604 C CA . ASP A 1 323 ? -1.978 -15.195 -12.578 1 96.25 323 ASP A CA 1
ATOM 2605 C C . ASP A 1 323 ? -2.238 -14.422 -13.867 1 96.25 323 ASP A C 1
ATOM 2607 O O . ASP A 1 323 ? -2.549 -13.234 -13.836 1 96.25 323 ASP A O 1
ATOM 2611 N N . PHE A 1 324 ? -2.121 -15.148 -14.953 1 97.5 324 PHE A N 1
ATOM 2612 C CA . PHE A 1 324 ? -2.326 -14.555 -16.266 1 97.5 324 PHE A CA 1
ATOM 2613 C C . PHE A 1 324 ? -3.375 -15.328 -17.062 1 97.5 324 PHE A C 1
ATOM 2615 O O . PHE A 1 324 ? -3.586 -16.516 -16.812 1 97.5 324 PHE A O 1
ATOM 2622 N N . ALA A 1 325 ? -3.996 -14.664 -17.953 1 97.06 325 ALA A N 1
ATOM 2623 C CA . ALA A 1 325 ? -4.844 -15.273 -18.984 1 97.06 325 ALA A CA 1
ATOM 2624 C C . ALA A 1 325 ? -4.309 -14.992 -20.375 1 97.06 325 ALA A C 1
ATOM 2626 O O . ALA A 1 325 ? -3.652 -13.969 -20.609 1 97.06 325 ALA A O 1
ATOM 2627 N N . VAL A 1 326 ? -4.543 -15.898 -21.281 1 97.94 326 VAL A N 1
ATOM 2628 C CA . VAL A 1 326 ? -4.309 -15.641 -22.688 1 97.94 326 VAL A CA 1
ATOM 2629 C C . VAL A 1 326 ? -5.633 -15.32 -23.391 1 97.94 326 VAL A C 1
ATOM 2631 O O . VAL A 1 326 ? -6.516 -16.188 -23.469 1 97.94 326 VAL A O 1
ATOM 2634 N N . ARG A 1 327 ? -5.68 -14.156 -23.812 1 97.25 327 ARG A N 1
ATOM 2635 C CA . ARG A 1 327 ? -6.883 -13.742 -24.531 1 97.25 327 ARG A CA 1
ATOM 2636 C C . ARG A 1 327 ? -6.961 -14.414 -25.891 1 97.25 327 ARG A C 1
ATOM 2638 O O . ARG A 1 327 ? -5.957 -14.906 -26.406 1 97.25 327 ARG A O 1
ATOM 2645 N N . GLU A 1 328 ? -8.094 -14.344 -26.484 1 96.75 328 GLU A N 1
ATOM 2646 C CA . GLU A 1 328 ? -8.344 -15.008 -27.766 1 96.75 328 GLU A CA 1
ATOM 2647 C C . GLU A 1 328 ? -7.398 -14.492 -28.844 1 96.75 328 GLU A C 1
ATOM 2649 O O . GLU A 1 328 ? -7.016 -15.242 -29.75 1 96.75 328 GLU A O 1
ATOM 2654 N N . ASP A 1 329 ? -6.969 -13.258 -28.797 1 96.62 329 ASP A N 1
ATOM 2655 C CA . ASP A 1 329 ? -6.086 -12.664 -29.797 1 96.62 329 ASP A CA 1
ATOM 2656 C C . ASP A 1 329 ? -4.621 -12.906 -29.453 1 96.62 329 ASP A C 1
ATOM 2658 O O . ASP A 1 329 ? -3.725 -12.367 -30.094 1 96.62 329 ASP A O 1
ATOM 2662 N N . GLY A 1 330 ? -4.363 -13.586 -28.359 1 96.62 330 GLY A N 1
ATOM 2663 C CA . GLY A 1 330 ? -3.002 -13.961 -28.016 1 96.62 330 GLY A CA 1
ATOM 2664 C C . GLY A 1 330 ? -2.371 -13.023 -27 1 96.62 330 GLY A C 1
ATOM 2665 O O . GLY A 1 330 ? -1.257 -13.266 -26.531 1 96.62 330 GLY A O 1
ATOM 2666 N N . GLN A 1 331 ? -3.078 -12.008 -26.656 1 96.19 331 GLN A N 1
ATOM 2667 C CA . GLN A 1 331 ? -2.541 -11.094 -25.656 1 96.19 331 GLN A CA 1
ATOM 2668 C C . GLN A 1 331 ? -2.561 -11.719 -24.266 1 96.19 331 GLN A C 1
ATOM 2670 O O . GLN A 1 331 ? -3.523 -12.391 -23.891 1 96.19 331 GLN A O 1
ATOM 2675 N N . ILE A 1 332 ? -1.491 -11.508 -23.547 1 97.56 332 ILE A N 1
ATOM 2676 C CA . ILE A 1 332 ? -1.379 -12.016 -22.188 1 97.56 332 ILE A CA 1
ATOM 2677 C C . ILE A 1 332 ? -1.842 -10.945 -21.203 1 97.56 332 ILE A C 1
ATOM 2679 O O . ILE A 1 332 ? -1.293 -9.836 -21.172 1 97.56 332 ILE A O 1
ATOM 2683 N N . LEU A 1 333 ? -2.85 -11.281 -20.406 1 96.38 333 LEU A N 1
ATOM 2684 C CA . LEU A 1 333 ? -3.469 -10.328 -19.484 1 96.38 333 LEU A CA 1
ATOM 2685 C C . LEU A 1 333 ? -3.189 -10.719 -18.031 1 96.38 333 LEU A C 1
ATOM 2687 O O . LEU A 1 333 ? -3.352 -11.875 -17.656 1 96.38 333 LEU A O 1
ATOM 2691 N N . LEU A 1 334 ? -2.746 -9.75 -17.203 1 96 334 LEU A N 1
ATOM 2692 C CA . LEU A 1 334 ? -2.609 -9.984 -15.781 1 96 334 LEU A CA 1
ATOM 2693 C C . LEU A 1 334 ? -3.975 -10.062 -15.102 1 96 334 LEU A C 1
ATOM 2695 O O . LEU A 1 334 ? -4.785 -9.141 -15.227 1 96 334 LEU A O 1
ATOM 2699 N N . LEU A 1 335 ? -4.227 -11.164 -14.43 1 94.06 335 LEU A N 1
ATOM 2700 C CA . LEU A 1 335 ? -5.473 -11.32 -13.688 1 94.06 335 LEU A CA 1
ATOM 2701 C C . LEU A 1 335 ? -5.285 -10.945 -12.227 1 94.06 335 LEU A C 1
ATOM 2703 O O . LEU A 1 335 ? -6.133 -10.266 -11.641 1 94.06 335 LEU A O 1
ATOM 2707 N N . GLU A 1 336 ? -4.18 -11.398 -11.68 1 93.5 336 GLU A N 1
ATOM 2708 C CA . GLU A 1 336 ? -3.934 -11.219 -10.25 1 93.5 336 GLU A CA 1
ATOM 2709 C C . GLU A 1 336 ? -2.451 -11.367 -9.922 1 93.5 336 GLU A C 1
ATOM 2711 O O . GLU A 1 336 ? -1.766 -12.219 -10.492 1 93.5 336 GLU A O 1
ATOM 2716 N N . ALA A 1 337 ? -1.994 -10.484 -9.125 1 94 337 ALA A N 1
ATOM 2717 C CA . ALA A 1 337 ? -0.658 -10.625 -8.555 1 94 337 ALA A CA 1
ATOM 2718 C C . ALA A 1 337 ? -0.729 -10.953 -7.062 1 94 337 ALA A C 1
ATOM 2720 O O . ALA A 1 337 ? -1.318 -10.203 -6.281 1 94 337 ALA A O 1
ATOM 2721 N N . ASN A 1 338 ? -0.166 -12.039 -6.719 1 93.25 338 ASN A N 1
ATOM 2722 C CA . ASN A 1 338 ? -0.185 -12.484 -5.328 1 93.25 338 ASN A CA 1
ATOM 2723 C C . ASN A 1 338 ? 1.167 -12.273 -4.652 1 93.25 338 ASN A C 1
ATOM 2725 O O . ASN A 1 338 ? 2.123 -13 -4.93 1 93.25 338 ASN A O 1
ATOM 2729 N N . PRO A 1 339 ? 1.208 -11.359 -3.736 1 93.06 339 PRO A N 1
ATOM 2730 C CA . PRO A 1 339 ? 2.465 -11.164 -3.012 1 93.06 339 PRO A CA 1
ATOM 2731 C C . PRO A 1 339 ? 2.592 -12.07 -1.79 1 93.06 339 PRO A C 1
ATOM 2733 O O . PRO A 1 339 ? 3.645 -12.102 -1.146 1 93.06 339 PRO A O 1
ATOM 2736 N N . HIS A 1 340 ? 1.513 -12.773 -1.476 1 89.88 340 HIS A N 1
ATOM 2737 C CA . HIS A 1 340 ? 1.504 -13.695 -0.345 1 89.88 340 HIS A CA 1
ATOM 2738 C C . HIS A 1 340 ? 0.729 -14.969 -0.678 1 89.88 340 HIS A C 1
ATOM 2740 O O . HIS A 1 340 ? -0.17 -14.953 -1.521 1 89.88 340 HIS A O 1
ATOM 2746 N N . PHE A 1 341 ? 1.178 -15.984 0.016 1 89 341 PHE A N 1
ATOM 2747 C CA . PHE A 1 341 ? 0.508 -17.266 -0.141 1 89 341 PHE A CA 1
ATOM 2748 C C . PHE A 1 341 ? 0.418 -17.656 -1.612 1 89 341 PHE A C 1
ATOM 2750 O O . PHE A 1 341 ? -0.668 -17.938 -2.119 1 89 341 PHE A O 1
ATOM 2757 N N . ILE A 1 342 ? 1.504 -17.797 -2.203 1 92 342 ILE A N 1
ATOM 2758 C CA . ILE A 1 342 ? 1.599 -17.906 -3.656 1 92 342 ILE A CA 1
ATOM 2759 C C . ILE A 1 342 ? 1.234 -19.312 -4.098 1 92 342 ILE A C 1
ATOM 2761 O O . ILE A 1 342 ? 1.128 -19.594 -5.293 1 92 342 ILE A O 1
ATOM 2765 N N . GLY A 1 343 ? 0.943 -20.234 -3.24 1 91.62 343 GLY A N 1
ATOM 2766 C CA . GLY A 1 343 ? 0.614 -21.594 -3.607 1 91.62 343 GLY A CA 1
ATOM 2767 C C . GLY A 1 343 ? 1.838 -22.469 -3.834 1 91.62 343 GLY A C 1
ATOM 2768 O O . GLY A 1 343 ? 1.988 -23.078 -4.898 1 91.62 343 GLY A O 1
ATOM 2769 N N . LEU A 1 344 ? 2.637 -22.656 -2.842 1 95.62 344 LEU A N 1
ATOM 2770 C CA . LEU A 1 344 ? 3.928 -23.328 -2.9 1 95.62 344 LEU A CA 1
ATOM 2771 C C . LEU A 1 344 ? 3.75 -24.812 -3.236 1 95.62 344 LEU A C 1
ATOM 2773 O O . LEU A 1 344 ? 4.508 -25.359 -4.039 1 95.62 344 LEU A O 1
ATOM 2777 N N . ASP A 1 345 ? 2.758 -25.469 -2.65 1 94.94 345 ASP A N 1
ATOM 2778 C CA . ASP A 1 345 ? 2.594 -26.922 -2.783 1 94.94 345 ASP A CA 1
ATOM 2779 C C . ASP A 1 345 ? 2.432 -27.312 -4.246 1 94.94 345 ASP A C 1
ATOM 2781 O O . ASP A 1 345 ? 3.135 -28.203 -4.734 1 94.94 345 ASP A O 1
ATOM 2785 N N . GLN A 1 346 ? 1.585 -26.656 -4.875 1 94.75 346 GLN A N 1
ATOM 2786 C CA . GLN A 1 346 ? 1.268 -27.016 -6.254 1 94.75 346 GLN A CA 1
ATOM 2787 C C . GLN A 1 346 ? 2.492 -26.891 -7.152 1 94.75 346 GLN A C 1
ATOM 2789 O O . GLN A 1 346 ? 2.709 -27.719 -8.039 1 94.75 346 GLN A O 1
ATOM 2794 N N . LEU A 1 347 ? 3.18 -25.875 -6.879 1 96.75 347 LEU A N 1
ATOM 2795 C CA . LEU A 1 347 ? 4.383 -25.656 -7.676 1 96.75 347 LEU A CA 1
ATOM 2796 C C . LEU A 1 347 ? 5.387 -26.781 -7.477 1 96.75 347 LEU A C 1
ATOM 2798 O O . LEU A 1 347 ? 5.938 -27.312 -8.445 1 96.75 347 LEU A O 1
ATOM 2802 N N . GLN A 1 348 ? 5.629 -27.203 -6.246 1 97.94 348 GLN A N 1
ATOM 2803 C CA . GLN A 1 348 ? 6.66 -28.203 -5.957 1 97.94 348 GLN A CA 1
ATOM 2804 C C . GLN A 1 348 ? 6.215 -29.594 -6.375 1 97.94 348 GLN A C 1
ATOM 2806 O O . GLN A 1 348 ? 7.043 -30.484 -6.578 1 97.94 348 GLN A O 1
ATOM 2811 N N . PHE A 1 349 ? 4.91 -29.844 -6.531 1 97.81 349 PHE A N 1
ATOM 2812 C CA . PHE A 1 349 ? 4.398 -31.078 -7.094 1 97.81 349 PHE A CA 1
ATOM 2813 C C . PHE A 1 349 ? 4.859 -31.25 -8.539 1 97.81 349 PHE A C 1
ATOM 2815 O O . PHE A 1 349 ? 5.027 -32.375 -9.016 1 97.81 349 PHE A O 1
ATOM 2822 N N . HIS A 1 350 ? 5.105 -30.125 -9.219 1 98.06 350 HIS A N 1
ATOM 2823 C CA . HIS A 1 350 ? 5.238 -30.219 -10.664 1 98.06 350 HIS A CA 1
ATOM 2824 C C . HIS A 1 350 ? 6.652 -29.859 -11.109 1 98.06 350 HIS A C 1
ATOM 2826 O O . HIS A 1 350 ? 7.125 -30.344 -12.141 1 98.06 350 HIS A O 1
ATOM 2832 N N . HIS A 1 351 ? 7.328 -28.984 -10.438 1 97.81 351 HIS A N 1
ATOM 2833 C CA . HIS A 1 351 ? 8.562 -28.438 -10.984 1 97.81 351 HIS A CA 1
ATOM 2834 C C . HIS A 1 351 ? 9.734 -28.672 -10.039 1 97.81 351 HIS A C 1
ATOM 2836 O O . HIS A 1 351 ? 10.859 -28.25 -10.32 1 97.81 351 HIS A O 1
ATOM 2842 N N . GLY A 1 352 ? 9.453 -29.406 -8.906 1 97.31 352 GLY A N 1
ATOM 2843 C CA . GLY A 1 352 ? 10.508 -29.531 -7.914 1 97.31 352 GLY A CA 1
ATOM 2844 C C . GLY A 1 352 ? 10.617 -28.312 -7.016 1 97.31 352 GLY A C 1
ATOM 2845 O O . GLY A 1 352 ? 9.648 -27.578 -6.836 1 97.31 352 GLY A O 1
ATOM 2846 N N . PRO A 1 353 ? 11.82 -28.125 -6.41 1 98.12 353 PRO A N 1
ATOM 2847 C CA . PRO A 1 353 ? 11.984 -27.047 -5.441 1 98.12 353 PRO A CA 1
ATOM 2848 C C . PRO A 1 353 ? 11.742 -25.656 -6.051 1 98.12 353 PRO A C 1
ATOM 2850 O O . PRO A 1 353 ? 12.188 -25.391 -7.172 1 98.12 353 PRO A O 1
ATOM 2853 N N . LEU A 1 354 ? 11.109 -24.797 -5.348 1 98.19 354 LEU A N 1
ATOM 2854 C CA . LEU A 1 354 ? 10.711 -23.484 -5.809 1 98.19 354 LEU A CA 1
ATOM 2855 C C . LEU A 1 354 ? 11.914 -22.703 -6.336 1 98.19 354 LEU A C 1
ATOM 2857 O O . LEU A 1 354 ? 11.891 -22.203 -7.465 1 98.19 354 LEU A O 1
ATOM 2861 N N . PHE A 1 355 ? 13.008 -22.719 -5.59 1 98.5 355 PHE A N 1
ATOM 2862 C CA . PHE A 1 355 ? 14.086 -21.781 -5.902 1 98.5 355 PHE A CA 1
ATOM 2863 C C . PHE A 1 355 ? 15.172 -22.469 -6.719 1 98.5 355 PHE A C 1
ATOM 2865 O O . PHE A 1 355 ? 16.062 -21.812 -7.258 1 98.5 355 PHE A O 1
ATOM 2872 N N . GLY A 1 356 ? 15.172 -23.828 -6.828 1 97.31 356 GLY A N 1
ATOM 2873 C CA . GLY A 1 356 ? 16.203 -24.531 -7.578 1 97.31 356 GLY A CA 1
ATOM 2874 C C . GLY A 1 356 ? 17.609 -24.062 -7.25 1 97.31 356 GLY A C 1
ATOM 2875 O O . GLY A 1 356 ? 18.031 -24.125 -6.094 1 97.31 356 GLY A O 1
ATOM 2876 N N . GLU A 1 357 ? 18.266 -23.484 -8.242 1 97.31 357 GLU A N 1
ATOM 2877 C CA . GLU A 1 357 ? 19.656 -23.062 -8.109 1 97.31 357 GLU A CA 1
ATOM 2878 C C . GLU A 1 357 ? 19.797 -21.875 -7.172 1 97.31 357 GLU A C 1
ATOM 2880 O O . GLU A 1 357 ? 20.891 -21.547 -6.711 1 97.31 357 GLU A O 1
ATOM 2885 N N . PHE A 1 358 ? 18.688 -21.219 -6.852 1 98.25 358 PHE A N 1
ATOM 2886 C CA . PHE A 1 358 ? 18.734 -20.031 -6.012 1 98.25 358 PHE A CA 1
ATOM 2887 C C . PHE A 1 358 ? 18.516 -20.391 -4.547 1 98.25 358 PHE A C 1
ATOM 2889 O O . PHE A 1 358 ? 18.516 -19.516 -3.678 1 98.25 358 PHE A O 1
ATOM 2896 N N . THR A 1 359 ? 18.359 -21.703 -4.203 1 98.38 359 THR A N 1
ATOM 2897 C CA . THR A 1 359 ? 18.016 -22.156 -2.855 1 98.38 359 THR A CA 1
ATOM 2898 C C . THR A 1 359 ? 19.047 -21.656 -1.85 1 98.38 359 THR A C 1
ATOM 2900 O O . THR A 1 359 ? 18.688 -21.109 -0.805 1 98.38 359 THR A O 1
ATOM 2903 N N . GLN A 1 360 ? 20.297 -21.734 -2.174 1 97.44 360 GLN A N 1
ATOM 2904 C CA . GLN A 1 360 ? 21.359 -21.359 -1.236 1 97.44 360 GLN A CA 1
ATOM 2905 C C . GLN A 1 360 ? 21.328 -19.875 -0.931 1 97.44 360 GLN A C 1
ATOM 2907 O O . GLN A 1 360 ? 21.453 -19.469 0.227 1 97.44 360 GLN A O 1
ATOM 2912 N N . GLU A 1 361 ? 21.172 -19.031 -1.928 1 96.81 361 GLU A N 1
ATOM 2913 C CA . GLU A 1 361 ? 21.172 -17.594 -1.666 1 96.81 361 GLU A CA 1
ATOM 2914 C C . GLU A 1 361 ? 19.953 -17.172 -0.847 1 96.81 361 GLU A C 1
ATOM 2916 O O . GLU A 1 361 ? 20.047 -16.25 -0.028 1 96.81 361 GLU A O 1
ATOM 2921 N N . VAL A 1 362 ? 18.859 -17.828 -1.076 1 97.25 362 VAL A N 1
ATOM 2922 C CA . VAL A 1 362 ? 17.641 -17.531 -0.312 1 97.25 362 VAL A CA 1
ATOM 2923 C C . VAL A 1 362 ? 17.844 -17.922 1.147 1 97.25 362 VAL A C 1
ATOM 2925 O O . VAL A 1 362 ? 17.484 -17.172 2.059 1 97.25 362 VAL A O 1
ATOM 2928 N N . ILE A 1 363 ? 18.438 -19.141 1.366 1 96.94 363 ILE A N 1
ATOM 2929 C CA . ILE A 1 363 ? 18.719 -19.609 2.719 1 96.94 363 ILE A CA 1
ATOM 2930 C C . ILE A 1 363 ? 19.625 -18.609 3.436 1 96.94 363 ILE A C 1
ATOM 2932 O O . ILE A 1 363 ? 19.344 -18.219 4.57 1 96.94 363 ILE A O 1
ATOM 2936 N N . GLU A 1 364 ? 20.641 -18.156 2.797 1 95.25 364 GLU A N 1
ATOM 2937 C CA . GLU A 1 364 ? 21.594 -17.219 3.396 1 95.25 364 GLU A CA 1
ATOM 2938 C C . GLU A 1 364 ? 20.922 -15.891 3.723 1 95.25 364 GLU A C 1
ATOM 2940 O O . GLU A 1 364 ? 21.156 -15.312 4.785 1 95.25 364 GLU A O 1
ATOM 2945 N N . TYR A 1 365 ? 20.109 -15.492 2.867 1 93 365 TYR A N 1
ATOM 2946 C CA . TYR A 1 365 ? 19.375 -14.25 3.078 1 93 365 TYR A CA 1
ATOM 2947 C C . TYR A 1 365 ? 18.469 -14.352 4.293 1 93 365 TYR A C 1
ATOM 2949 O O . TYR A 1 365 ? 18.438 -13.453 5.133 1 93 365 TYR A O 1
ATOM 2957 N N . CYS A 1 366 ? 17.703 -15.422 4.371 1 91.62 366 CYS A N 1
ATOM 2958 C CA . CYS A 1 366 ? 16.734 -15.617 5.449 1 91.62 366 CYS A CA 1
ATOM 2959 C C . CYS A 1 366 ? 17.438 -15.758 6.793 1 91.62 366 CYS A C 1
ATOM 2961 O O . CYS A 1 366 ? 16.906 -15.359 7.824 1 91.62 366 CYS A O 1
ATOM 2963 N N . ARG A 1 367 ? 18.594 -16.281 6.742 1 88.31 367 ARG A N 1
ATOM 2964 C CA . ARG A 1 367 ? 19.375 -16.438 7.965 1 88.31 367 ARG A CA 1
ATOM 2965 C C . ARG A 1 367 ? 19.75 -15.086 8.562 1 88.31 367 ARG A C 1
ATOM 2967 O O . ARG A 1 367 ? 19.812 -14.938 9.781 1 88.31 367 ARG A O 1
ATOM 2974 N N . ASN A 1 368 ? 19.906 -14.078 7.75 1 79.88 368 ASN A N 1
ATOM 2975 C CA . ASN A 1 368 ? 20.375 -12.766 8.18 1 79.88 368 ASN A CA 1
ATOM 2976 C C . ASN A 1 368 ? 19.234 -11.766 8.312 1 79.88 368 ASN A C 1
ATOM 2978 O O . ASN A 1 368 ? 19.422 -10.641 8.773 1 79.88 368 ASN A O 1
ATOM 2982 N N . ALA A 1 369 ? 18.141 -12.133 7.789 1 75.25 369 ALA A N 1
ATOM 2983 C CA . ALA A 1 369 ? 17.016 -11.203 7.793 1 75.25 369 ALA A CA 1
ATOM 2984 C C . ALA A 1 369 ? 16.531 -10.938 9.219 1 75.25 369 ALA A C 1
ATOM 2986 O O . ALA A 1 369 ? 16.5 -11.844 10.047 1 75.25 369 ALA A O 1
ATOM 2987 N N . PRO A 1 370 ? 16.469 -9.477 9.453 1 61.53 370 PRO A N 1
ATOM 2988 C CA . PRO A 1 370 ? 15.953 -9.195 10.797 1 61.53 370 PRO A CA 1
ATOM 2989 C C . PRO A 1 370 ? 14.57 -9.812 11.047 1 61.53 370 PRO A C 1
ATOM 2991 O O . PRO A 1 370 ? 13.695 -9.719 10.188 1 61.53 370 PRO A O 1
ATOM 2994 N N . ARG A 1 371 ? 14.445 -10.672 11.992 1 55.59 371 ARG A N 1
ATOM 2995 C CA . ARG A 1 371 ? 13.227 -11.391 12.328 1 55.59 371 ARG A CA 1
ATOM 2996 C C . ARG A 1 371 ? 12.117 -10.43 12.75 1 55.59 371 ARG A C 1
ATOM 2998 O O . ARG A 1 371 ? 10.938 -10.734 12.602 1 55.59 371 ARG A O 1
ATOM 3005 N N . VAL A 1 372 ? 12.461 -9.305 13.172 1 49.97 372 VAL A N 1
ATOM 3006 C CA . VAL A 1 372 ? 11.461 -8.414 13.758 1 49.97 372 VAL A CA 1
ATOM 3007 C C . VAL A 1 372 ? 10.492 -7.949 12.672 1 49.97 372 VAL A C 1
ATOM 3009 O O . VAL A 1 372 ? 9.281 -7.863 12.906 1 49.97 372 VAL A O 1
ATOM 3012 N N . GLU A 1 373 ? 11.031 -7.602 11.57 1 52.09 373 GLU A N 1
ATOM 3013 C CA . GLU A 1 373 ? 10.133 -7.156 10.508 1 52.09 373 GLU A CA 1
ATOM 3014 C C . GLU A 1 373 ? 9.188 -8.273 10.078 1 52.09 373 GLU A C 1
ATOM 3016 O O . GLU A 1 373 ? 8.055 -8.016 9.664 1 52.09 373 GLU A O 1
ATOM 3021 N N . LEU A 1 374 ? 9.711 -9.422 10.398 1 52.44 374 LEU A N 1
ATOM 3022 C CA . LEU A 1 374 ? 8.914 -10.617 10.156 1 52.44 374 LEU A CA 1
ATOM 3023 C C . LEU A 1 374 ? 7.672 -10.633 11.047 1 52.44 374 LEU A C 1
ATOM 3025 O O . LEU A 1 374 ? 6.617 -11.117 10.633 1 52.44 374 LEU A O 1
ATOM 3029 N N . LEU A 1 375 ? 7.863 -9.969 12.109 1 52.19 375 LEU A N 1
ATOM 3030 C CA . LEU A 1 375 ? 6.82 -9.938 13.133 1 52.19 375 LEU A CA 1
ATOM 3031 C C . LEU A 1 375 ? 5.59 -9.188 12.633 1 52.19 375 LEU A C 1
ATOM 3033 O O . LEU A 1 375 ? 4.457 -9.586 12.906 1 52.19 375 LEU A O 1
ATOM 3037 N N . ARG A 1 376 ? 5.891 -8.227 12.039 1 52.84 376 ARG A N 1
ATOM 3038 C CA . ARG A 1 376 ? 4.766 -7.391 11.633 1 52.84 376 ARG A CA 1
ATOM 3039 C C . ARG A 1 376 ? 3.846 -8.141 10.672 1 52.84 376 ARG A C 1
ATOM 3041 O O . ARG A 1 376 ? 2.641 -7.891 10.641 1 52.84 376 ARG A O 1
ATOM 3048 N N . THR A 1 377 ? 4.477 -9.133 10.008 1 48.53 377 THR A N 1
ATOM 3049 C CA . THR A 1 377 ? 3.723 -9.93 9.047 1 48.53 377 THR A CA 1
ATOM 3050 C C . THR A 1 377 ? 2.898 -10.992 9.758 1 48.53 377 THR A C 1
ATOM 3052 O O . THR A 1 377 ? 1.792 -11.32 9.328 1 48.53 377 THR A O 1
ATOM 3055 N N . ILE A 1 378 ? 3.537 -11.477 10.797 1 44.72 378 ILE A N 1
ATOM 3056 C CA . ILE A 1 378 ? 2.918 -12.625 11.453 1 44.72 378 ILE A CA 1
ATOM 3057 C C . ILE A 1 378 ? 1.756 -12.156 12.328 1 44.72 378 ILE A C 1
ATOM 3059 O O . ILE A 1 378 ? 0.758 -12.867 12.477 1 44.72 378 ILE A O 1
ATOM 3063 N N . LEU A 1 379 ? 1.851 -11.008 12.781 1 44.06 379 LEU A N 1
ATOM 3064 C CA . LEU A 1 379 ? 0.816 -10.547 13.695 1 44.06 379 LEU A CA 1
ATOM 3065 C C . LEU A 1 379 ? -0.388 -10.008 12.938 1 44.06 379 LEU A C 1
ATOM 3067 O O . LEU A 1 379 ? -1.401 -9.648 13.539 1 44.06 379 LEU A O 1
ATOM 3071 N N . ARG A 1 380 ? -0.26 -10.031 11.68 1 43.62 380 ARG A N 1
ATOM 3072 C CA . ARG A 1 380 ? -1.44 -9.641 10.914 1 43.62 380 ARG A CA 1
ATOM 3073 C C . ARG A 1 380 ? -2.402 -10.812 10.75 1 43.62 380 ARG A C 1
ATOM 3075 O O . ARG A 1 380 ? -1.973 -11.953 10.562 1 43.62 380 ARG A O 1
ATOM 3082 N N . MET B 1 1 ? -15.516 -16.797 11.344 1 46.69 1 MET B N 1
ATOM 3083 C CA . MET B 1 1 ? -15.023 -16.656 12.711 1 46.69 1 MET B CA 1
ATOM 3084 C C . MET B 1 1 ? -16.125 -16.984 13.719 1 46.69 1 MET B C 1
ATOM 3086 O O . MET B 1 1 ? -17.266 -16.578 13.547 1 46.69 1 MET B O 1
ATOM 3090 N N . SER B 1 2 ? -15.828 -17.844 14.531 1 57.28 2 SER B N 1
ATOM 3091 C CA . SER B 1 2 ? -16.828 -18.219 15.516 1 57.28 2 SER B CA 1
ATOM 3092 C C . SER B 1 2 ? -17.281 -17.016 16.344 1 57.28 2 SER B C 1
ATOM 3094 O O . SER B 1 2 ? -16.547 -16.031 16.469 1 57.28 2 SER B O 1
ATOM 3096 N N . GLY B 1 3 ? -18.531 -17 16.688 1 61.69 3 GLY B N 1
ATOM 3097 C CA . GLY B 1 3 ? -19.125 -15.984 17.531 1 61.69 3 GLY B CA 1
ATOM 3098 C C . GLY B 1 3 ? -18.281 -15.625 18.734 1 61.69 3 GLY B C 1
ATOM 3099 O O . GLY B 1 3 ? -18.172 -14.445 19.094 1 61.69 3 GLY B O 1
ATOM 3100 N N . VAL B 1 4 ? -17.578 -16.578 19.281 1 62.19 4 VAL B N 1
ATOM 3101 C CA . VAL B 1 4 ? -16.734 -16.375 20.453 1 62.19 4 VAL B CA 1
ATOM 3102 C C . VAL B 1 4 ? -15.477 -15.602 20.062 1 62.19 4 VAL B C 1
ATOM 3104 O O . VAL B 1 4 ? -15.062 -14.68 20.781 1 62.19 4 VAL B O 1
ATOM 3107 N N . LYS B 1 5 ? -14.945 -15.992 18.969 1 61.94 5 LYS B N 1
ATOM 3108 C CA . LYS B 1 5 ? -13.758 -15.297 18.5 1 61.94 5 LYS B CA 1
ATOM 3109 C C . LYS B 1 5 ? -14.07 -13.836 18.188 1 61.94 5 LYS B C 1
ATOM 3111 O O . LYS B 1 5 ? -13.289 -12.945 18.531 1 61.94 5 LYS B O 1
ATOM 3116 N N . GLU B 1 6 ? -15.211 -13.68 17.703 1 66.06 6 GLU B N 1
ATOM 3117 C CA . GLU B 1 6 ? -15.617 -12.32 17.375 1 66.06 6 GLU B CA 1
ATOM 3118 C C . GLU B 1 6 ? -15.805 -11.469 18.625 1 66.06 6 GLU B C 1
ATOM 3120 O O . GLU B 1 6 ? -15.383 -10.312 18.672 1 66.06 6 GLU B O 1
ATOM 3125 N N . ARG B 1 7 ? -16.312 -12.094 19.688 1 71.31 7 ARG B N 1
ATOM 3126 C CA . ARG B 1 7 ? -16.531 -11.383 20.938 1 71.31 7 ARG B CA 1
ATOM 3127 C C . ARG B 1 7 ? -15.211 -11.047 21.609 1 71.31 7 ARG B C 1
ATOM 3129 O O . ARG B 1 7 ? -15.055 -9.961 22.172 1 71.31 7 ARG B O 1
ATOM 3136 N N . ALA B 1 8 ? -14.391 -11.977 21.578 1 68.12 8 ALA B N 1
ATOM 3137 C CA . ALA B 1 8 ? -13.078 -11.766 22.172 1 68.12 8 ALA B CA 1
ATOM 3138 C C . ALA B 1 8 ? -12.328 -10.633 21.484 1 68.12 8 ALA B C 1
ATOM 3140 O O . ALA B 1 8 ? -11.727 -9.781 22.141 1 68.12 8 ALA B O 1
ATOM 3141 N N . ILE B 1 9 ? -12.484 -10.617 20.234 1 67 9 ILE B N 1
ATOM 3142 C CA . ILE B 1 9 ? -11.812 -9.586 19.453 1 67 9 ILE B CA 1
ATOM 3143 C C . ILE B 1 9 ? -12.43 -8.227 19.75 1 67 9 ILE B C 1
ATOM 3145 O O . ILE B 1 9 ? -11.719 -7.238 19.938 1 67 9 ILE B O 1
ATOM 3149 N N . ARG B 1 10 ? -13.672 -8.234 19.953 1 73.25 10 ARG B N 1
ATOM 3150 C CA . ARG B 1 10 ? -14.375 -6.996 20.266 1 73.25 10 ARG B CA 1
ATOM 3151 C C . ARG B 1 10 ? -13.969 -6.48 21.656 1 73.25 10 ARG B C 1
ATOM 3153 O O . ARG B 1 10 ? -13.797 -5.273 21.844 1 73.25 10 ARG B O 1
ATOM 3160 N N . GLY B 1 11 ? -13.812 -7.367 22.578 1 74.5 11 GLY B N 1
ATOM 3161 C CA . GLY B 1 11 ? -13.367 -6.984 23.906 1 74.5 11 GLY B CA 1
ATOM 3162 C C . GLY B 1 11 ? -11.961 -6.414 23.922 1 74.5 11 GLY B C 1
ATOM 3163 O O . GLY B 1 11 ? -11.703 -5.402 24.578 1 74.5 11 GLY B O 1
ATOM 3164 N N . LEU B 1 12 ? -11.141 -7.027 23.219 1 72.5 12 LEU B N 1
ATOM 3165 C CA . LEU B 1 12 ? -9.758 -6.562 23.141 1 72.5 12 LEU B CA 1
ATOM 3166 C C . LEU B 1 12 ? -9.688 -5.184 22.484 1 72.5 12 LEU B C 1
ATOM 3168 O O . LEU B 1 12 ? -8.906 -4.328 22.922 1 72.5 12 LEU B O 1
ATOM 3172 N N . PHE B 1 13 ? -10.555 -5.004 21.625 1 72.38 13 PHE B N 1
ATOM 3173 C CA . PHE B 1 13 ? -10.609 -3.713 20.938 1 72.38 13 PHE B CA 1
ATOM 3174 C C . PHE B 1 13 ? -11.062 -2.619 21.906 1 72.38 13 PHE B C 1
ATOM 3176 O O . PHE B 1 13 ? -10.469 -1.536 21.938 1 72.38 13 PHE B O 1
ATOM 3183 N N . ARG B 1 14 ? -12 -2.938 22.594 1 79.31 14 ARG B N 1
ATOM 3184 C CA . ARG B 1 14 ? -12.531 -1.952 23.531 1 79.31 14 ARG B CA 1
ATOM 3185 C C . ARG B 1 14 ? -11.5 -1.586 24.594 1 79.31 14 ARG B C 1
ATOM 3187 O O . ARG B 1 14 ? -11.367 -0.416 24.953 1 79.31 14 ARG B O 1
ATOM 3194 N N . LEU B 1 15 ? -10.805 -2.555 24.984 1 82 15 LEU B N 1
ATOM 3195 C CA . LEU B 1 15 ? -9.773 -2.309 25.984 1 82 15 LEU B CA 1
ATOM 3196 C C . LEU B 1 15 ? -8.664 -1.426 25.422 1 82 15 LEU B C 1
ATOM 3198 O O . LEU B 1 15 ? -8.219 -0.484 26.078 1 82 15 LEU B O 1
ATOM 3202 N N . ARG B 1 16 ? -8.312 -1.68 24.234 1 80.44 16 ARG B N 1
ATOM 3203 C CA . ARG B 1 16 ? -7.258 -0.894 23.594 1 80.44 16 ARG B CA 1
ATOM 3204 C C . ARG B 1 16 ? -7.727 0.533 23.328 1 80.44 16 ARG B C 1
ATOM 3206 O O . ARG B 1 16 ? -6.961 1.485 23.5 1 80.44 16 ARG B O 1
ATOM 3213 N N . GLU B 1 17 ? -8.945 0.605 22.938 1 83.69 17 GLU B N 1
ATOM 3214 C CA . GLU B 1 17 ? -9.531 1.924 22.719 1 83.69 17 GLU B CA 1
ATOM 3215 C C . GLU B 1 17 ? -9.484 2.762 24 1 83.69 17 GLU B C 1
ATOM 3217 O O . GLU B 1 17 ? -9.047 3.914 23.969 1 83.69 17 GLU B O 1
ATOM 3222 N N . ILE B 1 18 ? -9.844 2.139 25.047 1 87.25 18 ILE B N 1
ATOM 3223 C CA . ILE B 1 18 ? -9.891 2.832 26.344 1 87.25 18 ILE B CA 1
ATOM 3224 C C . ILE B 1 18 ? -8.477 3.25 26.75 1 87.25 18 ILE B C 1
ATOM 3226 O O . ILE B 1 18 ? -8.258 4.391 27.156 1 87.25 18 ILE B O 1
ATOM 3230 N N . GLN B 1 19 ? -7.609 2.348 26.562 1 86.88 19 GLN B N 1
ATOM 3231 C CA . GLN B 1 19 ? -6.23 2.623 26.953 1 86.88 19 GLN B CA 1
ATOM 3232 C C . GLN B 1 19 ? -5.648 3.766 26.125 1 86.88 19 GLN B C 1
ATOM 3234 O O . GLN B 1 19 ? -5.012 4.672 26.656 1 86.88 19 GLN B O 1
ATOM 3239 N N . MET B 1 20 ? -5.914 3.732 24.891 1 88.12 20 MET B N 1
ATOM 3240 C CA . MET B 1 20 ? -5.375 4.758 24 1 88.12 20 MET B CA 1
ATOM 3241 C C . MET B 1 20 ? -6 6.117 24.297 1 88.12 20 MET B C 1
ATOM 3243 O O . MET B 1 20 ? -5.293 7.121 24.406 1 88.12 20 MET B O 1
ATOM 3247 N N . ARG B 1 21 ? -7.27 6.121 24.484 1 92.62 21 ARG B N 1
ATOM 3248 C CA . ARG B 1 21 ? -7.945 7.387 24.75 1 92.62 21 ARG B CA 1
ATOM 3249 C C . ARG B 1 21 ? -7.516 7.969 26.094 1 92.62 21 ARG B C 1
ATOM 3251 O O . ARG B 1 21 ? -7.34 9.188 26.219 1 92.62 21 ARG B O 1
ATOM 3258 N N . ARG B 1 22 ? -7.309 7.094 26.984 1 93.81 22 ARG B N 1
ATOM 3259 C CA . ARG B 1 22 ? -6.836 7.547 28.297 1 93.81 22 ARG B CA 1
ATOM 3260 C C . ARG B 1 22 ? -5.473 8.219 28.172 1 93.81 22 ARG B C 1
ATOM 3262 O O . ARG B 1 22 ? -5.211 9.227 28.844 1 93.81 22 ARG B O 1
ATOM 3269 N N . SER B 1 23 ? -4.707 7.633 27.406 1 93.12 23 SER B N 1
ATOM 3270 C CA . SER B 1 23 ? -3.379 8.203 27.203 1 93.12 23 SER B CA 1
ATOM 3271 C C . SER B 1 23 ? -3.463 9.594 26.594 1 93.12 23 SER B C 1
ATOM 3273 O O . SER B 1 23 ? -2.812 10.531 27.078 1 93.12 23 SER B O 1
ATOM 3275 N N . TYR B 1 24 ? -4.25 9.797 25.594 1 94.56 24 TYR B N 1
ATOM 3276 C CA . TYR B 1 24 ? -4.43 11.102 24.969 1 94.56 24 TYR B CA 1
ATOM 3277 C C . TYR B 1 24 ? -5.031 12.102 25.953 1 94.56 24 TYR B C 1
ATOM 3279 O O . TYR B 1 24 ? -4.641 13.273 25.969 1 94.56 24 TYR B O 1
ATOM 3287 N N . ASN B 1 25 ? -5.93 11.664 26.719 1 95.44 25 ASN B N 1
ATOM 3288 C CA . ASN B 1 25 ? -6.582 12.547 27.688 1 95.44 25 ASN B CA 1
ATOM 3289 C C . ASN B 1 25 ? -5.621 12.984 28.781 1 95.44 25 ASN B C 1
ATOM 3291 O O . ASN B 1 25 ? -5.652 14.141 29.219 1 95.44 25 ASN B O 1
ATOM 3295 N N . ARG B 1 26 ? -4.805 12.016 29.203 1 95.75 26 ARG B N 1
ATOM 3296 C CA . ARG B 1 26 ? -3.781 12.375 30.172 1 95.75 26 ARG B CA 1
ATOM 3297 C C . ARG B 1 26 ? -2.854 13.453 29.625 1 95.75 26 ARG B C 1
ATOM 3299 O O . ARG B 1 26 ? -2.545 14.43 30.312 1 95.75 26 ARG B O 1
ATOM 3306 N N . ARG B 1 27 ? -2.494 13.312 28.422 1 95 27 ARG B N 1
ATOM 3307 C CA . ARG B 1 27 ? -1.651 14.305 27.766 1 95 27 ARG B CA 1
ATOM 3308 C C . ARG B 1 27 ? -2.367 15.648 27.672 1 95 27 ARG B C 1
ATOM 3310 O O . ARG B 1 27 ? -1.754 16.703 27.859 1 95 27 ARG B O 1
ATOM 3317 N N . GLY B 1 28 ? -3.598 15.602 27.359 1 95.25 28 GLY B N 1
ATOM 3318 C CA . GLY B 1 28 ? -4.387 16.812 27.266 1 95.25 28 GLY B CA 1
ATOM 3319 C C . GLY B 1 28 ? -4.492 17.578 28.578 1 95.25 28 GLY B C 1
ATOM 3320 O O . GLY B 1 28 ? -4.34 18.797 28.609 1 95.25 28 GLY B O 1
ATOM 3321 N N . ARG B 1 29 ? -4.703 16.875 29.656 1 94.69 29 ARG B N 1
ATOM 3322 C CA . ARG B 1 29 ? -4.805 17.5 30.969 1 94.69 29 ARG B CA 1
ATOM 3323 C C . ARG B 1 29 ? -3.479 18.141 31.375 1 94.69 29 ARG B C 1
ATOM 3325 O O . ARG B 1 29 ? -3.455 19.25 31.906 1 94.69 29 ARG B O 1
ATOM 3332 N N . LEU B 1 30 ? -2.438 17.406 31.078 1 95.12 30 LEU B N 1
ATOM 3333 C CA . LEU B 1 30 ? -1.116 17.953 31.375 1 95.12 30 LEU B CA 1
ATOM 3334 C C . LEU B 1 30 ? -0.848 19.203 30.547 1 95.12 30 LEU B C 1
ATOM 3336 O O . LEU B 1 30 ? -0.306 20.188 31.047 1 95.12 30 LEU B O 1
ATOM 3340 N N . HIS B 1 31 ? -1.245 19.109 29.344 1 95.56 31 HIS B N 1
ATOM 3341 C CA . HIS B 1 31 ? -1.069 20.234 28.438 1 95.56 31 HIS B CA 1
ATOM 3342 C C . HIS B 1 31 ? -1.894 21.438 28.906 1 95.56 31 HIS B C 1
ATOM 3344 O O . HIS B 1 31 ? -1.4 22.562 28.906 1 95.56 31 HIS B O 1
ATOM 3350 N N . ALA B 1 32 ? -3.074 21.25 29.266 1 94.06 32 ALA B N 1
ATOM 3351 C CA . ALA B 1 32 ? -3.939 22.312 29.766 1 94.06 32 ALA B CA 1
ATOM 3352 C C . ALA B 1 32 ? -3.322 22.984 30.984 1 94.06 32 ALA B C 1
ATOM 3354 O O . ALA B 1 32 ? -3.355 24.219 31.109 1 94.06 32 ALA B O 1
ATOM 3355 N N . ARG B 1 33 ? -2.781 22.188 31.812 1 92.69 33 ARG B N 1
ATOM 3356 C CA . ARG B 1 33 ? -2.135 22.719 33 1 92.69 33 ARG B CA 1
ATOM 3357 C C . ARG B 1 33 ? -0.95 23.609 32.625 1 92.69 33 ARG B C 1
ATOM 3359 O O . ARG B 1 33 ? -0.753 24.672 33.219 1 92.69 33 ARG B O 1
ATOM 3366 N N . ARG B 1 34 ? -0.256 23.188 31.719 1 92.75 34 ARG B N 1
ATOM 3367 C CA . ARG B 1 34 ? 0.911 23.938 31.281 1 92.75 34 ARG B CA 1
ATOM 3368 C C . ARG B 1 34 ? 0.501 25.281 30.688 1 92.75 34 ARG B C 1
ATOM 3370 O O . ARG B 1 34 ? 1.25 26.266 30.781 1 92.75 34 ARG B O 1
ATOM 3377 N N . LEU B 1 35 ? -0.685 25.328 30.109 1 92.62 35 LEU B N 1
ATOM 3378 C CA . LEU B 1 35 ? -1.195 26.562 29.516 1 92.62 35 LEU B CA 1
ATOM 3379 C C . LEU B 1 35 ? -1.886 27.422 30.562 1 92.62 35 LEU B C 1
ATOM 3381 O O . LEU B 1 35 ? -2.379 28.516 30.266 1 92.62 35 LEU B O 1
ATOM 3385 N N . GLY B 1 36 ? -1.967 26.891 31.766 1 89.44 36 GLY B N 1
ATOM 3386 C CA . GLY B 1 36 ? -2.566 27.625 32.875 1 89.44 36 GLY B CA 1
ATOM 3387 C C . GLY B 1 36 ? -4.082 27.609 32.844 1 89.44 36 GLY B C 1
ATOM 3388 O O . GLY B 1 36 ? -4.734 28.516 33.375 1 89.44 36 GLY B O 1
ATOM 3389 N N . LEU B 1 37 ? -4.66 26.656 32.156 1 89.62 37 LEU B N 1
ATOM 3390 C CA . LEU B 1 37 ? -6.113 26.562 32.062 1 89.62 37 LEU B CA 1
ATOM 3391 C C . LEU B 1 37 ? -6.684 25.859 33.281 1 89.62 37 LEU B C 1
ATOM 3393 O O . LEU B 1 37 ? -6.195 24.797 33.688 1 89.62 37 LEU B O 1
ATOM 3397 N N . PRO B 1 38 ? -7.605 26.562 33.875 1 77.81 38 PRO B N 1
ATOM 3398 C CA . PRO B 1 38 ? -8.172 25.922 35.062 1 77.81 38 PRO B CA 1
ATOM 3399 C C . PRO B 1 38 ? -8.953 24.656 34.75 1 77.81 38 PRO B C 1
ATOM 3401 O O . PRO B 1 38 ? -9.57 24.562 33.688 1 77.81 38 PRO B O 1
ATOM 3404 N N . ALA B 1 39 ? -8.898 23.75 35.594 1 68.31 39 ALA B N 1
ATOM 3405 C CA . ALA B 1 39 ? -9.648 22.516 35.438 1 68.31 39 ALA B CA 1
ATOM 3406 C C . ALA B 1 39 ? -11.148 22.766 35.469 1 68.31 39 ALA B C 1
ATOM 3408 O O . ALA B 1 39 ? -11.93 22.062 34.812 1 68.31 39 ALA B O 1
ATOM 3409 N N . ASN B 1 40 ? -11.5 23.656 36.344 1 65 40 ASN B N 1
ATOM 3410 C CA . ASN B 1 40 ? -12.914 24 36.531 1 65 40 ASN B CA 1
ATOM 3411 C C . ASN B 1 40 ? -13.234 25.375 35.969 1 65 40 ASN B C 1
ATOM 3413 O O . ASN B 1 40 ? -12.992 26.391 36.594 1 65 40 ASN B O 1
ATOM 3417 N N . ALA B 1 41 ? -13.258 25.453 34.656 1 66.81 41 ALA B N 1
ATOM 3418 C CA . ALA B 1 41 ? -13.586 26.734 34.031 1 66.81 41 ALA B CA 1
ATOM 3419 C C . ALA B 1 41 ? -15.102 26.938 33.969 1 66.81 41 ALA B C 1
ATOM 3421 O O . ALA B 1 41 ? -15.859 25.969 34.062 1 66.81 41 ALA B O 1
ATOM 3422 N N . ASN B 1 42 ? -15.531 28.188 34.031 1 69.62 42 ASN B N 1
ATOM 3423 C CA . ASN B 1 42 ? -16.938 28.547 33.938 1 69.62 42 ASN B CA 1
ATOM 3424 C C . ASN B 1 42 ? -17.453 28.391 32.5 1 69.62 42 ASN B C 1
ATOM 3426 O O . ASN B 1 42 ? -17.828 29.359 31.859 1 69.62 42 ASN B O 1
ATOM 3430 N N . ASP B 1 43 ? -17.281 27.281 31.984 1 82.38 43 ASP B N 1
ATOM 3431 C CA . ASP B 1 43 ? -17.688 26.984 30.609 1 82.38 43 ASP B CA 1
ATOM 3432 C C . ASP B 1 43 ? -18.562 25.734 30.562 1 82.38 43 ASP B C 1
ATOM 3434 O O . ASP B 1 43 ? -18.5 24.969 29.594 1 82.38 43 ASP B O 1
ATOM 3438 N N . GLU B 1 44 ? -19.359 25.547 31.625 1 87.62 44 GLU B N 1
ATOM 3439 C CA . GLU B 1 44 ? -20.125 24.328 31.797 1 87.62 44 GLU B CA 1
ATOM 3440 C C . GLU B 1 44 ? -21.062 24.094 30.609 1 87.62 44 GLU B C 1
ATOM 3442 O O . GLU B 1 44 ? -21.156 22.984 30.094 1 87.62 44 GLU B O 1
ATOM 3447 N N . ASP B 1 45 ? -21.688 25.219 30.219 1 91.44 45 ASP B N 1
ATOM 3448 C CA . ASP B 1 45 ? -22.625 25.078 29.109 1 91.44 45 ASP B CA 1
ATOM 3449 C C . ASP B 1 45 ? -21.906 24.688 27.828 1 91.44 45 ASP B C 1
ATOM 3451 O O . ASP B 1 45 ? -22.359 23.812 27.094 1 91.44 45 ASP B O 1
ATOM 3455 N N . ALA B 1 46 ? -20.859 25.422 27.562 1 93.19 46 ALA B N 1
ATOM 3456 C CA . ALA B 1 46 ? -20.078 25.141 26.344 1 93.19 46 ALA B CA 1
ATOM 3457 C C . ALA B 1 46 ? -19.516 23.734 26.359 1 93.19 46 ALA B C 1
ATOM 3459 O O . ALA B 1 46 ? -19.562 23.031 25.359 1 93.19 46 ALA B O 1
ATOM 3460 N N . VAL B 1 47 ? -19.062 23.281 27.484 1 93.94 47 VAL B N 1
ATOM 3461 C CA . VAL B 1 47 ? -18.5 21.938 27.641 1 93.94 47 VAL B CA 1
ATOM 3462 C C . VAL B 1 47 ? -19.609 20.906 27.484 1 93.94 47 VAL B C 1
ATOM 3464 O O . VAL B 1 47 ? -19.391 19.828 26.906 1 93.94 47 VAL B O 1
ATOM 3467 N N . ALA B 1 48 ? -20.766 21.203 28.016 1 95.12 48 ALA B N 1
ATOM 3468 C CA . ALA B 1 48 ? -21.906 20.281 27.891 1 95.12 48 ALA B CA 1
ATOM 3469 C C . ALA B 1 48 ? -22.266 20.078 26.422 1 95.12 48 ALA B C 1
ATOM 3471 O O . ALA B 1 48 ? -22.547 18.953 26 1 95.12 48 ALA B O 1
ATOM 3472 N N . GLU B 1 49 ? -22.297 21.156 25.656 1 96.19 49 GLU B N 1
ATOM 3473 C CA . GLU B 1 49 ? -22.578 21.078 24.234 1 96.19 49 GLU B CA 1
ATOM 3474 C C . GLU B 1 49 ? -21.516 20.266 23.5 1 96.19 49 GLU B C 1
ATOM 3476 O O . GLU B 1 49 ? -21.844 19.422 22.656 1 96.19 49 GLU B O 1
ATOM 3481 N N . TYR B 1 50 ? -20.266 20.578 23.859 1 96.38 50 TYR B N 1
ATOM 3482 C CA . TYR B 1 50 ? -19.125 19.875 23.312 1 96.38 50 TYR B CA 1
ATOM 3483 C C . TYR B 1 50 ? -19.219 18.375 23.594 1 96.38 50 TYR B C 1
ATOM 3485 O O . TYR B 1 50 ? -19.078 17.562 22.688 1 96.38 50 TYR B O 1
ATOM 3493 N N . ARG B 1 51 ? -19.547 17.969 24.828 1 96.62 51 ARG B N 1
ATOM 3494 C CA . ARG B 1 51 ? -19.672 16.578 25.234 1 96.62 51 ARG B CA 1
ATOM 3495 C C . ARG B 1 51 ? -20.859 15.914 24.531 1 96.62 51 ARG B C 1
ATOM 3497 O O . ARG B 1 51 ? -20.766 14.766 24.109 1 96.62 51 ARG B O 1
ATOM 3504 N N . LYS B 1 52 ? -21.906 16.609 24.438 1 96.5 52 LYS B N 1
ATOM 3505 C CA . LYS B 1 52 ? -23.078 16.078 23.766 1 96.5 52 LYS B CA 1
ATOM 3506 C C . LYS B 1 52 ? -22.781 15.734 22.312 1 96.5 52 LYS B C 1
ATOM 3508 O O . LYS B 1 52 ? -23.172 14.672 21.828 1 96.5 52 LYS B O 1
ATOM 3513 N N . LEU B 1 53 ? -22.094 16.578 21.672 1 97.19 53 LEU B N 1
ATOM 3514 C CA . LEU B 1 53 ? -21.781 16.391 20.25 1 97.19 53 LEU B CA 1
ATOM 3515 C C . LEU B 1 53 ? -20.906 15.164 20.047 1 97.19 53 LEU B C 1
ATOM 3517 O O . LEU B 1 53 ? -21.25 14.273 19.266 1 97.19 53 LEU B O 1
ATOM 3521 N N . TRP B 1 54 ? -19.844 15.031 20.766 1 97.19 54 TRP B N 1
ATOM 3522 C CA . TRP B 1 54 ? -18.844 14.008 20.5 1 97.19 54 TRP B CA 1
ATOM 3523 C C . TRP B 1 54 ? -19.188 12.711 21.219 1 97.19 54 TRP B C 1
ATOM 3525 O O . TRP B 1 54 ? -18.609 11.656 20.938 1 97.19 54 TRP B O 1
ATOM 3535 N N . SER B 1 55 ? -20.156 12.742 22.172 1 95.44 55 SER B N 1
ATOM 3536 C CA . SER B 1 55 ? -20.641 11.516 22.797 1 95.44 55 SER B CA 1
ATOM 3537 C C . SER B 1 55 ? -21.297 10.594 21.766 1 95.44 55 SER B C 1
ATOM 3539 O O . SER B 1 55 ? -21.484 9.398 22.031 1 95.44 55 SER B O 1
ATOM 3541 N N . ARG B 1 56 ? -21.578 11.125 20.703 1 95.19 56 ARG B N 1
ATOM 3542 C CA . ARG B 1 56 ? -22.156 10.336 19.609 1 95.19 56 ARG B CA 1
ATOM 3543 C C . ARG B 1 56 ? -21.125 9.422 18.984 1 95.19 56 ARG B C 1
ATOM 3545 O O . ARG B 1 56 ? -21.469 8.469 18.281 1 95.19 56 ARG B O 1
ATOM 3552 N N . VAL B 1 57 ? -19.859 9.656 19.172 1 93.12 57 VAL B N 1
ATOM 3553 C CA . VAL B 1 57 ? -18.781 8.867 18.594 1 93.12 57 VAL B CA 1
ATOM 3554 C C . VAL B 1 57 ? -18.016 8.148 19.703 1 93.12 57 VAL B C 1
ATOM 3556 O O . VAL B 1 57 ? -17.547 7.027 19.516 1 93.12 57 VAL B O 1
ATOM 3559 N N . ALA B 1 58 ? -17.922 8.828 20.812 1 91.62 58 ALA B N 1
ATOM 3560 C CA . ALA B 1 58 ? -17.109 8.281 21.891 1 91.62 58 ALA B CA 1
ATOM 3561 C C . ALA B 1 58 ? -17.781 8.5 23.25 1 91.62 58 ALA B C 1
ATOM 3563 O O . ALA B 1 58 ? -18.375 9.555 23.484 1 91.62 58 ALA B O 1
ATOM 3564 N N . GLY B 1 59 ? -17.562 7.461 24.047 1 89.44 59 GLY B N 1
ATOM 3565 C CA . GLY B 1 59 ? -18.016 7.656 25.422 1 89.44 59 GLY B CA 1
ATOM 3566 C C . GLY B 1 59 ? -17.031 8.461 26.266 1 89.44 59 GLY B C 1
ATOM 3567 O O . GLY B 1 59 ? -15.836 8.5 25.953 1 89.44 59 GLY B O 1
ATOM 3568 N N . ASN B 1 60 ? -17.547 9.188 27.297 1 89.69 60 ASN B N 1
ATOM 3569 C CA . ASN B 1 60 ? -16.734 9.891 28.281 1 89.69 60 ASN B CA 1
ATOM 3570 C C . ASN B 1 60 ? -15.773 10.875 27.625 1 89.69 60 ASN B C 1
ATOM 3572 O O . ASN B 1 60 ? -14.555 10.758 27.766 1 89.69 60 ASN B O 1
ATOM 3576 N N . VAL B 1 61 ? -16.234 11.914 27.031 1 94.5 61 VAL B N 1
ATOM 3577 C CA . VAL B 1 61 ? -15.453 12.922 26.328 1 94.5 61 VAL B CA 1
ATOM 3578 C C . VAL B 1 61 ? -14.82 13.875 27.328 1 94.5 61 VAL B C 1
ATOM 3580 O O . VAL B 1 61 ? -15.531 14.602 28.047 1 94.5 61 VAL B O 1
ATOM 3583 N N . ASP B 1 62 ? -13.5 13.875 27.406 1 93.25 62 ASP B N 1
ATOM 3584 C CA . ASP B 1 62 ? -12.734 14.758 28.281 1 93.25 62 ASP B CA 1
ATOM 3585 C C . ASP B 1 62 ? -12.734 16.188 27.766 1 93.25 62 ASP B C 1
ATOM 3587 O O . ASP B 1 62 ? -12.461 16.422 26.578 1 93.25 62 ASP B O 1
ATOM 3591 N N . PRO B 1 63 ? -13.039 17.188 28.562 1 94 63 PRO B N 1
ATOM 3592 C CA . PRO B 1 63 ? -13.141 18.578 28.094 1 94 63 PRO B CA 1
ATOM 3593 C C . PRO B 1 63 ? -11.773 19.234 27.906 1 94 63 PRO B C 1
ATOM 3595 O O . PRO B 1 63 ? -11.688 20.359 27.391 1 94 63 PRO B O 1
ATOM 3598 N N . ALA B 1 64 ? -10.688 18.609 28.344 1 94.25 64 ALA B N 1
ATOM 3599 C CA . ALA B 1 64 ? -9.359 19.234 28.328 1 94.25 64 ALA B CA 1
ATOM 3600 C C . ALA B 1 64 ? -9.016 19.75 26.938 1 94.25 64 ALA B C 1
ATOM 3602 O O . ALA B 1 64 ? -8.562 20.875 26.781 1 94.25 64 ALA B O 1
ATOM 3603 N N . TRP B 1 65 ? -9.297 19.016 25.953 1 95.75 65 TRP B N 1
ATOM 3604 C CA . TRP B 1 65 ? -8.922 19.406 24.594 1 95.75 65 TRP B CA 1
ATOM 3605 C C . TRP B 1 65 ? -9.797 20.547 24.094 1 95.75 65 TRP B C 1
ATOM 3607 O O . TRP B 1 65 ? -9.32 21.438 23.375 1 95.75 65 TRP B O 1
ATOM 3617 N N . TYR B 1 66 ? -11.047 20.562 24.453 1 96 66 TYR B N 1
ATOM 3618 C CA . TYR B 1 66 ? -11.914 21.688 24.141 1 96 66 TYR B CA 1
ATOM 3619 C C . TYR B 1 66 ? -11.359 22.984 24.719 1 96 66 TYR B C 1
ATOM 3621 O O . TYR B 1 66 ? -11.297 24 24.031 1 96 66 TYR B O 1
ATOM 3629 N N . ARG B 1 67 ? -10.969 22.906 25.922 1 95.56 67 ARG B N 1
ATOM 3630 C CA . ARG B 1 67 ? -10.469 24.094 26.609 1 95.56 67 ARG B CA 1
ATOM 3631 C C . ARG B 1 67 ? -9.156 24.578 26 1 95.56 67 ARG B C 1
ATOM 3633 O O . ARG B 1 67 ? -8.945 25.781 25.844 1 95.56 67 ARG B O 1
ATOM 3640 N N . ILE B 1 68 ? -8.32 23.641 25.656 1 96.19 68 ILE B N 1
ATOM 3641 C CA . ILE B 1 68 ? -7.043 23.969 25.031 1 96.19 68 ILE B CA 1
ATOM 3642 C C . ILE B 1 68 ? -7.289 24.672 23.703 1 96.19 68 ILE B C 1
ATOM 3644 O O . ILE B 1 68 ? -6.77 25.766 23.453 1 96.19 68 ILE B O 1
ATOM 3648 N N . TYR B 1 69 ? -8.102 24.094 22.844 1 97 69 TYR B N 1
ATOM 3649 C CA . TYR B 1 69 ? -8.359 24.656 21.516 1 97 69 TYR B CA 1
ATOM 3650 C C . TYR B 1 69 ? -9.078 25.984 21.609 1 97 69 TYR B C 1
ATOM 3652 O O . TYR B 1 69 ? -8.773 26.922 20.875 1 97 69 TYR B O 1
ATOM 3660 N N . SER B 1 70 ? -10.039 26.094 22.531 1 95.88 70 SER B N 1
ATOM 3661 C CA . SER B 1 70 ? -10.758 27.344 22.719 1 95.88 70 SER B CA 1
ATOM 3662 C C . SER B 1 70 ? -9.82 28.469 23.141 1 95.88 70 SER B C 1
ATOM 3664 O O . SER B 1 70 ? -9.938 29.594 22.672 1 95.88 70 SER B O 1
ATOM 3666 N N . HIS B 1 71 ? -8.938 28.109 24 1 95.19 71 HIS B N 1
ATOM 3667 C CA . HIS B 1 71 ? -7.984 29.078 24.5 1 95.19 71 HIS B CA 1
ATOM 3668 C C . HIS B 1 71 ? -7.051 29.578 23.391 1 95.19 71 HIS B C 1
ATOM 3670 O O . HIS B 1 71 ? -6.887 30.781 23.203 1 95.19 71 HIS B O 1
ATOM 3676 N N . VAL B 1 72 ? -6.488 28.672 22.672 1 96.88 72 VAL B N 1
ATOM 3677 C CA . VAL B 1 72 ? -5.473 29.031 21.688 1 96.88 72 VAL B CA 1
ATOM 3678 C C . VAL B 1 72 ? -6.137 29.688 20.469 1 96.88 72 VAL B C 1
ATOM 3680 O O . VAL B 1 72 ? -5.66 30.703 19.969 1 96.88 72 VAL B O 1
ATOM 3683 N N . PHE B 1 73 ? -7.242 29.125 20.016 1 96.88 73 PHE B N 1
ATOM 3684 C CA . PHE B 1 73 ? -7.969 29.672 18.859 1 96.88 73 PHE B CA 1
ATOM 3685 C C . PHE B 1 73 ? -8.617 31 19.219 1 96.88 73 PHE B C 1
ATOM 3687 O O . PHE B 1 73 ? -8.789 31.859 18.344 1 96.88 73 PHE B O 1
ATOM 3694 N N . GLY B 1 74 ? -9.008 31.188 20.438 1 94.44 74 GLY B N 1
ATOM 3695 C CA . GLY B 1 74 ? -9.57 32.438 20.906 1 94.44 74 GLY B CA 1
ATOM 3696 C C . GLY B 1 74 ? -11.078 32.406 21.047 1 94.44 74 GLY B C 1
ATOM 3697 O O . GLY B 1 74 ? -11.695 33.375 21.484 1 94.44 74 GLY B O 1
ATOM 3698 N N . ARG B 1 75 ? -11.641 31.359 20.625 1 94.25 75 ARG B N 1
ATOM 3699 C CA . ARG B 1 75 ? -13.086 31.219 20.75 1 94.25 75 ARG B CA 1
ATOM 3700 C C . ARG B 1 75 ? -13.484 29.75 20.844 1 94.25 75 ARG B C 1
ATOM 3702 O O . ARG B 1 75 ? -12.867 28.891 20.203 1 94.25 75 ARG B O 1
ATOM 3709 N N . GLY B 1 76 ? -14.469 29.484 21.641 1 94.94 76 GLY B N 1
ATOM 3710 C CA . GLY B 1 76 ? -14.977 28.141 21.766 1 94.94 76 GLY B CA 1
ATOM 3711 C C . GLY B 1 76 ? -15.828 27.703 20.578 1 94.94 76 GLY B C 1
ATOM 3712 O O . GLY B 1 76 ? -16.562 28.516 20.016 1 94.94 76 GLY B O 1
ATOM 3713 N N . ASP B 1 77 ? -15.781 26.469 20.25 1 97 77 ASP B N 1
ATOM 3714 C CA . ASP B 1 77 ? -16.594 25.812 19.234 1 97 77 ASP B CA 1
ATOM 3715 C C . ASP B 1 77 ? -16.781 24.344 19.547 1 97 77 ASP B C 1
ATOM 3717 O O . ASP B 1 77 ? -15.812 23.578 19.625 1 97 77 ASP B O 1
ATOM 3721 N N . PRO B 1 78 ? -18 23.953 19.781 1 97 78 PRO B N 1
ATOM 3722 C CA . PRO B 1 78 ? -18.219 22.562 20.172 1 97 78 PRO B CA 1
ATOM 3723 C C . PRO B 1 78 ? -17.766 21.562 19.125 1 97 78 PRO B C 1
ATOM 3725 O O . PRO B 1 78 ? -17.625 20.375 19.406 1 97 78 PRO B O 1
ATOM 3728 N N . ARG B 1 79 ? -17.516 22.094 17.984 1 98 79 ARG B N 1
ATOM 3729 C CA . ARG B 1 79 ? -17.141 21.203 16.891 1 98 79 ARG B CA 1
ATOM 3730 C C . ARG B 1 79 ? -15.648 20.875 16.953 1 98 79 ARG B C 1
ATOM 3732 O O . ARG B 1 79 ? -15.156 20.078 16.156 1 98 79 ARG B O 1
ATOM 3739 N N . PHE B 1 80 ? -14.859 21.422 17.875 1 98.38 80 PHE B N 1
ATOM 3740 C CA . PHE B 1 80 ? -13.5 20.969 18.109 1 98.38 80 PHE B CA 1
ATOM 3741 C C . PHE B 1 80 ? -13.477 19.469 18.391 1 98.38 80 PHE B C 1
ATOM 3743 O O . PHE B 1 80 ? -14.242 18.969 19.219 1 98.38 80 PHE B O 1
ATOM 3750 N N . ILE B 1 81 ? -12.531 18.781 17.703 1 97.94 81 ILE B N 1
ATOM 3751 C CA . ILE B 1 81 ? -12.438 17.344 17.922 1 97.94 81 ILE B CA 1
ATOM 3752 C C . ILE B 1 81 ? -11.328 17.047 18.938 1 97.94 81 ILE B C 1
ATOM 3754 O O . ILE B 1 81 ? -10.188 17.5 18.766 1 97.94 81 ILE B O 1
ATOM 3758 N N . PRO B 1 82 ? -11.68 16.328 20 1 96.38 82 PRO B N 1
ATOM 3759 C CA . PRO B 1 82 ? -10.594 15.953 20.906 1 96.38 82 PRO B CA 1
ATOM 3760 C C . PRO B 1 82 ?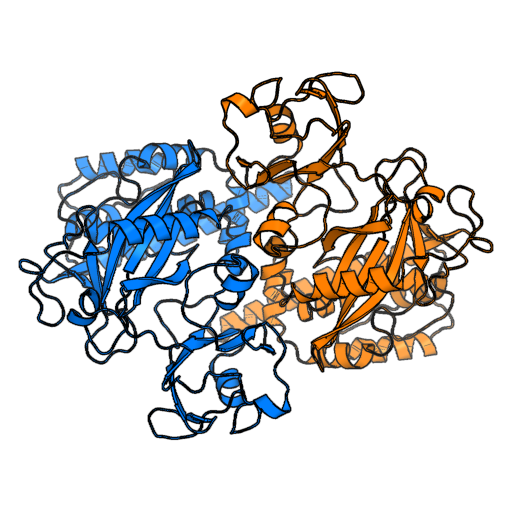 -9.617 14.961 20.281 1 96.38 82 PRO B C 1
ATOM 3762 O O . PRO B 1 82 ? -10.023 14.094 19.5 1 96.38 82 PRO B O 1
ATOM 3765 N N . LEU B 1 83 ? -8.391 15.016 20.672 1 95.94 83 LEU B N 1
ATOM 3766 C CA . LEU B 1 83 ? -7.34 14.203 20.062 1 95.94 83 LEU B CA 1
ATOM 3767 C C . LEU B 1 83 ? -7.637 12.719 20.25 1 95.94 83 LEU B C 1
ATOM 3769 O O . LEU B 1 83 ? -7.375 11.914 19.344 1 95.94 83 LEU B O 1
ATOM 3773 N N . ASP B 1 84 ? -8.148 12.359 21.422 1 94.25 84 ASP B N 1
ATOM 3774 C CA . ASP B 1 84 ? -8.406 10.953 21.688 1 94.25 84 ASP B CA 1
ATOM 3775 C C . ASP B 1 84 ? -9.492 10.406 20.75 1 94.25 84 ASP B C 1
ATOM 3777 O O . ASP B 1 84 ? -9.406 9.273 20.297 1 94.25 84 ASP B O 1
ATOM 3781 N N . VAL B 1 85 ? -10.461 11.234 20.469 1 94.62 85 VAL B N 1
ATOM 3782 C CA . VAL B 1 85 ? -11.555 10.82 19.609 1 94.62 85 VAL B CA 1
ATOM 3783 C C . VAL B 1 85 ? -11.078 10.797 18.156 1 94.62 85 VAL B C 1
ATOM 3785 O O . VAL B 1 85 ? -11.383 9.852 17.406 1 94.62 85 VAL B O 1
ATOM 3788 N N . TYR B 1 86 ? -10.344 11.727 17.766 1 95.56 86 TYR B N 1
ATOM 3789 C CA . TYR B 1 86 ? -9.906 11.805 16.375 1 95.56 86 TYR B CA 1
ATOM 3790 C C . TYR B 1 86 ? -8.984 10.641 16.031 1 95.56 86 TYR B C 1
ATOM 3792 O O . TYR B 1 86 ? -9.266 9.883 15.094 1 95.56 86 TYR B O 1
ATOM 3800 N N . TYR B 1 87 ? -7.922 10.492 16.75 1 92.25 87 TYR B N 1
ATOM 3801 C CA . TYR B 1 87 ? -6.883 9.547 16.344 1 92.25 87 TYR B CA 1
ATOM 3802 C C . TYR B 1 87 ? -7.309 8.109 16.625 1 92.25 87 TYR B C 1
ATOM 3804 O O . TYR B 1 87 ? -6.859 7.184 15.953 1 92.25 87 TYR B O 1
ATOM 3812 N N . VAL B 1 88 ? -8.195 7.93 17.547 1 89.12 88 VAL B N 1
ATOM 3813 C CA . VAL B 1 88 ? -8.547 6.566 17.922 1 89.12 88 VAL B CA 1
ATOM 3814 C C . VAL B 1 88 ? -9.781 6.117 17.156 1 89.12 88 VAL B C 1
ATOM 3816 O O . VAL B 1 88 ? -9.922 4.941 16.812 1 89.12 88 VAL B O 1
ATOM 3819 N N . LEU B 1 89 ? -10.633 7.055 16.828 1 90.69 89 LEU B N 1
ATOM 3820 C CA . LEU B 1 89 ? -11.93 6.613 16.328 1 90.69 89 LEU B CA 1
ATOM 3821 C C . LEU B 1 89 ? -12.211 7.242 14.961 1 90.69 89 LEU B C 1
ATOM 3823 O O . LEU B 1 89 ? -12.648 6.551 14.031 1 90.69 89 LEU B O 1
ATOM 3827 N N . VAL B 1 90 ? -11.961 8.5 14.773 1 93.75 90 VAL B N 1
ATOM 3828 C CA . VAL B 1 90 ? -12.414 9.211 13.586 1 93.75 90 VAL B CA 1
ATOM 3829 C C . VAL B 1 90 ? -11.461 8.945 12.422 1 93.75 90 VAL B C 1
ATOM 3831 O O . VAL B 1 90 ? -11.883 8.508 11.352 1 93.75 90 VAL B O 1
ATOM 3834 N N . GLU B 1 91 ? -10.148 9.156 12.648 1 93.25 91 GLU B N 1
ATOM 3835 C CA . GLU B 1 91 ? -9.18 8.969 11.578 1 93.25 91 GLU B CA 1
ATOM 3836 C C . GLU B 1 91 ? -9.188 7.527 11.07 1 93.25 91 GLU B C 1
ATOM 3838 O O . GLU B 1 91 ? -9.242 7.293 9.859 1 93.25 91 GLU B O 1
ATOM 3843 N N . PRO B 1 92 ? -9.258 6.531 11.992 1 88.81 92 PRO B N 1
ATOM 3844 C CA . PRO B 1 92 ? -9.273 5.156 11.492 1 88.81 92 PRO B CA 1
ATOM 3845 C C . PRO B 1 92 ? -10.555 4.812 10.742 1 88.81 92 PRO B C 1
ATOM 3847 O O . PRO B 1 92 ? -10.57 3.889 9.922 1 88.81 92 PRO B O 1
ATOM 3850 N N . ALA B 1 93 ? -11.617 5.496 11.07 1 89.88 93 ALA B N 1
ATOM 3851 C CA . ALA B 1 93 ? -12.859 5.281 10.336 1 89.88 93 ALA B CA 1
ATOM 3852 C C . ALA B 1 93 ? -12.789 5.883 8.938 1 89.88 93 ALA B C 1
ATOM 3854 O O . ALA B 1 93 ? -13.336 5.324 7.984 1 89.88 93 ALA B O 1
ATOM 3855 N N . LEU B 1 94 ? -12.086 6.977 8.836 1 92.94 94 LEU B N 1
ATOM 3856 C CA . LEU B 1 94 ? -12.062 7.723 7.586 1 92.94 94 LEU B CA 1
ATOM 3857 C C . LEU B 1 94 ? -10.922 7.246 6.691 1 92.94 94 LEU B C 1
ATOM 3859 O O . LEU B 1 94 ? -10.961 7.449 5.477 1 92.94 94 LEU B O 1
ATOM 3863 N N . ASN B 1 95 ? -9.875 6.719 7.316 1 92.25 95 ASN B N 1
ATOM 3864 C CA . ASN B 1 95 ? -8.695 6.289 6.578 1 92.25 95 ASN B CA 1
ATOM 3865 C C . ASN B 1 95 ? -8.391 4.816 6.82 1 92.25 95 ASN B C 1
ATOM 3867 O O . ASN B 1 95 ? -8.203 4.395 7.961 1 92.25 95 ASN B O 1
ATOM 3871 N N . ASN B 1 96 ? -8.289 4.062 5.734 1 88 96 ASN B N 1
ATOM 3872 C CA . ASN B 1 96 ? -7.93 2.65 5.828 1 88 96 ASN B CA 1
ATOM 3873 C C . ASN B 1 96 ? -6.445 2.467 6.113 1 88 96 ASN B C 1
ATOM 3875 O O . ASN B 1 96 ? -5.609 2.637 5.219 1 88 96 ASN B O 1
ATOM 3879 N N . ALA B 1 97 ? -6.145 2.096 7.297 1 85.19 97 ALA B N 1
ATOM 3880 C CA . ALA B 1 97 ? -4.77 2.045 7.785 1 85.19 97 ALA B CA 1
ATOM 3881 C C . ALA B 1 97 ? -3.961 0.985 7.039 1 85.19 97 ALA B C 1
ATOM 3883 O O . ALA B 1 97 ? -2.734 1.078 6.953 1 85.19 97 ALA B O 1
ATOM 3884 N N . ARG B 1 98 ? -4.582 -0.011 6.465 1 83.44 98 ARG B N 1
ATOM 3885 C CA . ARG B 1 98 ? -3.895 -1.081 5.75 1 83.44 98 ARG B CA 1
ATOM 3886 C C . ARG B 1 98 ? -3.166 -0.541 4.523 1 83.44 98 ARG B C 1
ATOM 3888 O O . ARG B 1 98 ? -2.174 -1.123 4.078 1 83.44 98 ARG B O 1
ATOM 3895 N N . PHE B 1 99 ? -3.666 0.542 4.055 1 87.62 99 PHE B N 1
ATOM 3896 C CA . PHE B 1 99 ? -3.109 1.08 2.82 1 87.62 99 PHE B CA 1
ATOM 3897 C C . PHE B 1 99 ? -2.182 2.254 3.111 1 87.62 99 PHE B C 1
ATOM 3899 O O . PHE B 1 99 ? -1.458 2.715 2.227 1 87.62 99 PHE B O 1
ATOM 3906 N N . GLY B 1 100 ? -2.076 2.66 4.359 1 87.75 100 GLY B N 1
ATOM 3907 C CA . GLY B 1 100 ? -1.315 3.824 4.781 1 87.75 100 GLY B CA 1
ATOM 3908 C C . GLY B 1 100 ? 0.161 3.729 4.445 1 87.75 100 GLY B C 1
ATOM 3909 O O . GLY B 1 100 ? 0.728 4.645 3.848 1 87.75 100 GLY B O 1
ATOM 3910 N N . PRO B 1 101 ? 0.784 2.613 4.754 1 86.06 101 PRO B N 1
ATOM 3911 C CA . PRO B 1 101 ? 2.225 2.504 4.516 1 86.06 101 PRO B CA 1
ATOM 3912 C C . PRO B 1 101 ? 2.584 2.623 3.035 1 86.06 101 PRO B C 1
ATOM 3914 O O . PRO B 1 101 ? 3.531 3.332 2.682 1 86.06 101 PRO B O 1
ATOM 3917 N N . ALA B 1 102 ? 1.837 2.002 2.213 1 87.12 102 ALA B N 1
ATOM 3918 C CA . ALA B 1 102 ? 2.135 2.041 0.783 1 87.12 102 ALA B CA 1
ATOM 3919 C C . ALA B 1 102 ? 1.869 3.428 0.205 1 87.12 102 ALA B C 1
ATOM 3921 O O . ALA B 1 102 ? 2.686 3.959 -0.553 1 87.12 102 ALA B O 1
ATOM 3922 N N . PHE B 1 103 ? 0.796 4 0.601 1 87.88 103 PHE B N 1
ATOM 3923 C CA . PHE B 1 103 ? 0.398 5.277 0.017 1 87.88 103 PHE B CA 1
ATOM 3924 C C . PHE B 1 103 ? 1.233 6.418 0.586 1 87.88 103 PHE B C 1
ATOM 3926 O O . PHE B 1 103 ? 1.445 7.43 -0.082 1 87.88 103 PHE B O 1
ATOM 3933 N N . GLY B 1 104 ? 1.75 6.215 1.759 1 88.56 104 GLY B N 1
ATOM 3934 C CA . GLY B 1 104 ? 2.537 7.254 2.404 1 88.5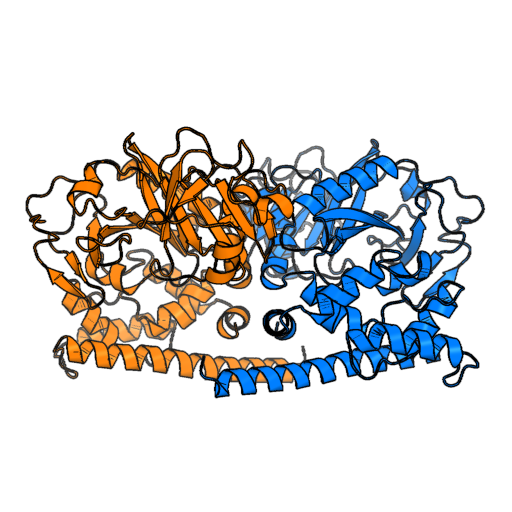6 104 GLY B CA 1
ATOM 3935 C C . GLY B 1 104 ? 4.027 7.125 2.139 1 88.56 104 GLY B C 1
ATOM 3936 O O . GLY B 1 104 ? 4.809 7.992 2.529 1 88.56 104 GLY B O 1
ATOM 3937 N N . ASP B 1 105 ? 4.5 6.074 1.488 1 90.44 105 ASP B N 1
ATOM 3938 C CA . ASP B 1 105 ? 5.914 5.84 1.208 1 90.44 105 ASP B CA 1
ATOM 3939 C C . ASP B 1 105 ? 6.426 6.793 0.13 1 90.44 105 ASP B C 1
ATOM 3941 O O . ASP B 1 105 ? 6.059 6.672 -1.04 1 90.44 105 ASP B O 1
ATOM 3945 N N . LYS B 1 106 ? 7.359 7.621 0.505 1 91.38 106 LYS B N 1
ATOM 3946 C CA . LYS B 1 106 ? 7.879 8.625 -0.418 1 91.38 106 LYS B CA 1
ATOM 3947 C C . LYS B 1 106 ? 8.578 7.973 -1.606 1 91.38 106 LYS B C 1
ATOM 3949 O O . LYS B 1 106 ? 8.594 8.531 -2.707 1 91.38 106 LYS B O 1
ATOM 3954 N N . ASN B 1 107 ? 9.141 6.797 -1.391 1 91.44 107 ASN B N 1
ATOM 3955 C CA . ASN B 1 107 ? 9.781 6.09 -2.49 1 91.44 107 ASN B CA 1
ATOM 3956 C C . ASN B 1 107 ? 8.758 5.562 -3.492 1 91.44 107 ASN B C 1
ATOM 3958 O O . ASN B 1 107 ? 9.102 5.266 -4.637 1 91.44 107 ASN B O 1
ATOM 3962 N N . GLY B 1 108 ? 7.539 5.5 -3.039 1 87.88 108 GLY B N 1
ATOM 3963 C CA . GLY B 1 108 ? 6.527 4.867 -3.871 1 87.88 108 GLY B CA 1
ATOM 3964 C C . GLY B 1 108 ? 5.727 5.859 -4.695 1 87.88 108 GLY B C 1
ATOM 3965 O O . GLY B 1 108 ? 4.949 5.469 -5.566 1 87.88 108 GLY B O 1
ATOM 3966 N N . TYR B 1 109 ? 5.898 7.129 -4.512 1 87.12 109 TYR B N 1
ATOM 3967 C CA . TYR B 1 109 ? 5.059 8.141 -5.145 1 87.12 109 TYR B CA 1
ATOM 3968 C C . TYR B 1 109 ? 5.078 7.996 -6.66 1 87.12 109 TYR B C 1
ATOM 3970 O O . TYR B 1 109 ? 4.027 8.047 -7.309 1 87.12 109 TYR B O 1
ATOM 3978 N N . ASP B 1 110 ? 6.219 7.746 -7.219 1 81.75 110 ASP B N 1
ATOM 3979 C CA . ASP B 1 110 ? 6.324 7.668 -8.672 1 81.75 110 ASP B CA 1
ATOM 3980 C C . ASP B 1 110 ? 5.777 6.344 -9.195 1 81.75 110 ASP B C 1
ATOM 3982 O O . ASP B 1 110 ? 5.457 6.219 -10.375 1 81.75 110 ASP B O 1
ATOM 3986 N N . LEU B 1 111 ? 5.773 5.402 -8.375 1 73.5 111 LEU B N 1
ATOM 3987 C CA . LEU B 1 111 ? 5.199 4.113 -8.742 1 73.5 111 LEU B CA 1
ATOM 3988 C C . LEU B 1 111 ? 3.674 4.172 -8.727 1 73.5 111 LEU B C 1
ATOM 3990 O O . LEU B 1 111 ? 3.02 3.621 -9.617 1 73.5 111 LEU B O 1
ATOM 3994 N N . LEU B 1 112 ? 3.156 4.832 -7.738 1 64.25 112 LEU B N 1
ATOM 3995 C CA . LEU B 1 112 ? 1.727 4.77 -7.457 1 64.25 112 LEU B CA 1
ATOM 3996 C C . LEU B 1 112 ? 0.985 5.902 -8.156 1 64.25 112 LEU B C 1
ATOM 3998 O O . LEU B 1 112 ? -0.159 5.73 -8.586 1 64.25 112 LEU B O 1
ATOM 4002 N N . HIS B 1 113 ? 1.7 7.07 -8.25 1 59.47 113 HIS B N 1
ATOM 4003 C CA . HIS B 1 113 ? 0.88 8.203 -8.648 1 59.47 113 HIS B CA 1
ATOM 4004 C C . HIS B 1 113 ? 1.387 8.82 -9.953 1 59.47 113 HIS B C 1
ATOM 4006 O O . HIS B 1 113 ? 0.741 9.703 -10.523 1 59.47 113 HIS B O 1
ATOM 4012 N N . GLY B 1 114 ? 2.225 7.996 -10.68 1 57.97 114 GLY B N 1
ATOM 4013 C CA . GLY B 1 114 ? 2.801 8.367 -11.961 1 57.97 114 GLY B CA 1
ATOM 4014 C C . GLY B 1 114 ? 3.244 9.812 -12.023 1 57.97 114 GLY B C 1
ATOM 4015 O O . GLY B 1 114 ? 4.281 10.125 -12.617 1 57.97 114 GLY B O 1
ATOM 4016 N N . ARG B 1 115 ? 2.318 10.922 -11.664 1 66.75 115 ARG B N 1
ATOM 4017 C CA . ARG B 1 115 ? 2.648 12.242 -12.172 1 66.75 115 ARG B CA 1
ATOM 4018 C C . ARG B 1 115 ? 2.514 13.305 -11.086 1 66.75 115 ARG B C 1
ATOM 4020 O O . ARG B 1 115 ? 1.997 14.398 -11.336 1 66.75 115 ARG B O 1
ATOM 4027 N N . PHE B 1 116 ? 2.961 12.898 -9.875 1 79.31 116 PHE B N 1
ATOM 4028 C CA . PHE B 1 116 ? 2.943 14.039 -8.969 1 79.31 116 PHE B CA 1
ATOM 4029 C C . PHE B 1 116 ? 4.102 14.984 -9.266 1 79.31 116 PHE B C 1
ATOM 4031 O O . PHE B 1 116 ? 5.199 14.547 -9.602 1 79.31 116 PHE B O 1
ATOM 4038 N N . ARG B 1 117 ? 3.762 16.219 -9.312 1 89.06 117 ARG B N 1
ATOM 4039 C CA . ARG B 1 117 ? 4.848 17.188 -9.289 1 89.06 117 ARG B CA 1
ATOM 4040 C C . ARG B 1 117 ? 5.527 17.234 -7.93 1 89.06 117 ARG B C 1
ATOM 4042 O O . ARG B 1 117 ? 4.926 17.656 -6.938 1 89.06 117 ARG B O 1
ATOM 4049 N N . LYS B 1 118 ? 6.688 16.688 -7.812 1 93.5 118 LYS B N 1
ATOM 4050 C CA . LYS B 1 118 ? 7.473 16.578 -6.586 1 93.5 118 LYS B CA 1
ATOM 4051 C C . LYS B 1 118 ? 8.945 16.844 -6.852 1 93.5 118 LYS B C 1
ATOM 4053 O O . LYS B 1 118 ? 9.359 16.984 -8.008 1 93.5 118 LYS B O 1
ATOM 4058 N N . PRO B 1 119 ? 9.734 17.078 -5.75 1 93.75 119 PRO B N 1
ATOM 4059 C CA . PRO B 1 119 ? 11.172 17.188 -5.992 1 93.75 119 PRO B CA 1
ATOM 4060 C C . PRO B 1 119 ? 11.75 15.977 -6.715 1 93.75 119 PRO B C 1
ATOM 4062 O O . PRO B 1 119 ? 11.234 14.867 -6.578 1 93.75 119 PRO B O 1
ATOM 4065 N N . ARG B 1 120 ? 12.867 16.25 -7.453 1 93.31 120 ARG B N 1
ATOM 4066 C CA . ARG B 1 120 ? 13.508 15.148 -8.172 1 93.31 120 ARG B CA 1
ATOM 4067 C C . ARG B 1 120 ? 14.133 14.148 -7.207 1 93.31 120 ARG B C 1
ATOM 4069 O O . ARG B 1 120 ? 14.906 14.531 -6.332 1 93.31 120 ARG B O 1
ATOM 4076 N N . ASP B 1 121 ? 13.711 12.859 -7.301 1 94.19 121 ASP B N 1
ATOM 4077 C CA . ASP B 1 121 ? 14.359 11.773 -6.566 1 94.19 121 ASP B CA 1
ATOM 4078 C C . ASP B 1 121 ? 15.57 11.242 -7.324 1 94.19 121 ASP B C 1
ATOM 4080 O O . ASP B 1 121 ? 15.469 10.875 -8.492 1 94.19 121 ASP B O 1
ATOM 4084 N N . PHE B 1 122 ? 16.734 11.172 -6.684 1 96.06 122 PHE B N 1
ATOM 4085 C CA . PHE B 1 122 ? 17.922 10.703 -7.371 1 96.06 122 PHE B CA 1
ATOM 4086 C C . PHE B 1 122 ? 18.203 9.25 -7.02 1 96.06 122 PHE B C 1
ATOM 4088 O O . PHE B 1 122 ? 18.547 8.445 -7.895 1 96.06 122 PHE B O 1
ATOM 4095 N N . ILE B 1 123 ? 18.141 8.984 -5.734 1 95.88 123 ILE B N 1
ATOM 4096 C CA . ILE B 1 123 ? 18.453 7.652 -5.234 1 95.88 123 ILE B CA 1
ATOM 4097 C C . ILE B 1 123 ? 17.391 7.207 -4.242 1 95.88 123 ILE B C 1
ATOM 4099 O O . ILE B 1 123 ? 16.953 7.988 -3.391 1 95.88 123 ILE B O 1
ATOM 4103 N N . ARG B 1 124 ? 16.969 6.027 -4.398 1 95.19 124 ARG B N 1
ATOM 4104 C CA . ARG B 1 124 ? 16 5.406 -3.498 1 95.19 124 ARG B CA 1
ATOM 4105 C C . ARG B 1 124 ? 16.609 4.211 -2.777 1 95.19 124 ARG B C 1
ATOM 4107 O O . ARG B 1 124 ? 17.344 3.426 -3.379 1 95.19 124 ARG B O 1
ATOM 4114 N N . TYR B 1 125 ? 16.422 4.184 -1.498 1 95 125 TYR B N 1
ATOM 4115 C CA . TYR B 1 125 ? 16.75 3 -0.711 1 95 125 TYR B CA 1
ATOM 4116 C C . TYR B 1 125 ? 15.484 2.34 -0.175 1 95 125 TYR B C 1
ATOM 4118 O O . TYR B 1 125 ? 14.836 2.863 0.738 1 95 125 TYR B O 1
ATOM 4126 N N . ILE B 1 126 ? 15.141 1.173 -0.773 1 91.88 126 ILE B N 1
ATOM 4127 C CA . ILE B 1 126 ? 13.875 0.494 -0.526 1 91.88 126 ILE B CA 1
ATOM 4128 C C . ILE B 1 126 ? 14.133 -0.91 0.014 1 91.88 126 ILE B C 1
ATOM 4130 O O . ILE B 1 126 ? 14.695 -1.758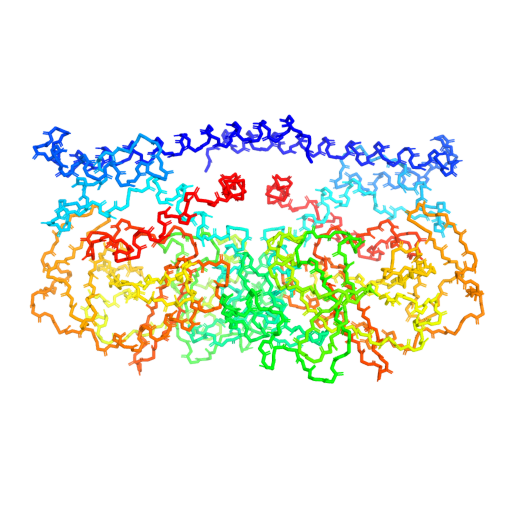 -0.688 1 91.88 126 ILE B O 1
ATOM 4134 N N . ASP B 1 127 ? 13.703 -1.07 1.209 1 86.19 127 ASP B N 1
ATOM 4135 C CA . ASP B 1 127 ? 13.836 -2.377 1.849 1 86.19 127 ASP B CA 1
ATOM 4136 C C . ASP B 1 127 ? 15.266 -2.896 1.736 1 86.19 127 ASP B C 1
ATOM 4138 O O . ASP B 1 127 ? 15.484 -4.043 1.342 1 86.19 127 ASP B O 1
ATOM 4142 N N . GLY B 1 128 ? 16.219 -2.051 1.893 1 86.19 128 GLY B N 1
ATOM 4143 C CA . GLY B 1 128 ? 17.625 -2.439 1.978 1 86.19 128 GLY B CA 1
ATOM 4144 C C . GLY B 1 128 ? 18.312 -2.473 0.628 1 86.19 128 GLY B C 1
ATOM 4145 O O . GLY B 1 128 ? 19.453 -2.938 0.52 1 86.19 128 GLY B O 1
ATOM 4146 N N . VAL B 1 129 ? 17.641 -2.043 -0.392 1 90.5 129 VAL B N 1
ATOM 4147 C CA . VAL B 1 129 ? 18.234 -2.082 -1.727 1 90.5 129 VAL B CA 1
ATOM 4148 C C . VAL B 1 129 ? 18.203 -0.686 -2.344 1 90.5 129 VAL B C 1
ATOM 4150 O O . VAL B 1 129 ? 17.203 0.026 -2.242 1 90.5 129 VAL B O 1
ATOM 4153 N N . TYR B 1 130 ? 19.359 -0.333 -3.002 1 94.12 130 TYR B N 1
ATOM 4154 C CA . TYR B 1 130 ? 19.453 0.963 -3.664 1 94.12 130 TYR B CA 1
ATOM 4155 C C . TYR B 1 130 ? 18.891 0.893 -5.078 1 94.12 130 TYR B C 1
ATOM 4157 O O . TYR B 1 130 ? 19.219 -0.019 -5.84 1 94.12 130 TYR B O 1
ATOM 4165 N N . TYR B 1 131 ? 18.062 1.857 -5.379 1 93.12 131 TYR B N 1
ATOM 4166 C CA . TYR B 1 131 ? 17.516 2.035 -6.719 1 93.12 131 TYR B CA 1
ATOM 4167 C C . TYR B 1 131 ? 17.75 3.457 -7.219 1 93.12 131 TYR B C 1
ATOM 4169 O O . TYR B 1 131 ? 17.828 4.395 -6.422 1 93.12 131 TYR B O 1
ATOM 4177 N N . ASP B 1 132 ? 17.875 3.586 -8.539 1 93.5 132 ASP B N 1
ATOM 4178 C CA . ASP B 1 132 ? 17.906 4.922 -9.133 1 93.5 132 ASP B CA 1
ATOM 4179 C C . ASP B 1 132 ? 16.484 5.453 -9.328 1 93.5 132 ASP B C 1
ATOM 4181 O O . ASP B 1 132 ? 15.523 4.883 -8.812 1 93.5 132 ASP B O 1
ATOM 4185 N N . ARG B 1 133 ? 16.344 6.543 -10.055 1 90.44 133 ARG B N 1
ATOM 4186 C CA . ARG B 1 133 ? 15.078 7.234 -10.234 1 90.44 133 ARG B CA 1
ATOM 4187 C C . ARG B 1 133 ? 14.078 6.363 -10.984 1 90.44 133 ARG B C 1
ATOM 4189 O O . ARG B 1 133 ? 12.867 6.449 -10.75 1 90.44 133 ARG B O 1
ATOM 4196 N N . ALA B 1 134 ? 14.602 5.551 -11.836 1 85.88 134 ALA B N 1
ATOM 4197 C CA . ALA B 1 134 ? 13.75 4.691 -12.656 1 85.88 134 ALA B CA 1
ATOM 4198 C C . ALA B 1 134 ? 13.516 3.344 -11.984 1 85.88 134 ALA B C 1
ATOM 4200 O O . ALA B 1 134 ? 13.047 2.396 -12.617 1 85.88 134 ALA B O 1
ATOM 4201 N N . TYR B 1 135 ? 13.922 3.174 -10.703 1 87.56 135 TYR B N 1
ATOM 4202 C CA . TYR B 1 135 ? 13.766 1.971 -9.898 1 87.56 135 TYR B CA 1
ATOM 4203 C C . TYR B 1 135 ? 14.625 0.833 -10.445 1 87.56 135 TYR B C 1
ATOM 4205 O O . TYR B 1 135 ? 14.25 -0.338 -10.336 1 87.56 135 TYR B O 1
ATOM 4213 N N . GLN B 1 136 ? 15.664 1.25 -11.102 1 87.69 136 GLN B N 1
ATOM 4214 C CA . GLN B 1 136 ? 16.688 0.265 -11.453 1 87.69 136 GLN B CA 1
ATOM 4215 C C . GLN B 1 136 ? 17.719 0.117 -10.336 1 87.69 136 GLN B C 1
ATOM 4217 O O . GLN B 1 136 ? 18.188 1.113 -9.781 1 87.69 136 GLN B O 1
ATOM 4222 N N . ARG B 1 137 ? 18.031 -1.068 -10.016 1 90.31 137 ARG B N 1
ATOM 4223 C CA . ARG B 1 137 ? 18.938 -1.338 -8.922 1 90.31 137 ARG B CA 1
ATOM 4224 C C . ARG B 1 137 ? 20.312 -0.731 -9.188 1 90.31 137 ARG B C 1
ATOM 4226 O O . ARG B 1 137 ? 20.812 -0.801 -10.312 1 90.31 137 ARG B O 1
ATOM 4233 N N . ILE B 1 138 ? 20.844 -0.123 -8.211 1 92.56 138 ILE B N 1
ATOM 4234 C CA . ILE B 1 138 ? 22.219 0.381 -8.25 1 92.56 138 ILE B CA 1
ATOM 4235 C C . ILE B 1 138 ? 23.188 -0.73 -7.863 1 92.56 138 ILE B C 1
ATOM 4237 O O . ILE B 1 138 ? 22.984 -1.415 -6.855 1 92.56 138 ILE B O 1
ATOM 4241 N N . ALA B 1 139 ? 24.234 -0.919 -8.609 1 88.25 139 ALA B N 1
ATOM 4242 C CA . ALA B 1 139 ? 25.188 -2.008 -8.422 1 88.25 139 ALA B CA 1
ATOM 4243 C C . ALA B 1 139 ? 25.922 -1.876 -7.09 1 88.25 139 ALA B C 1
ATOM 4245 O O . ALA B 1 139 ? 26.188 -0.764 -6.629 1 88.25 139 ALA B O 1
ATOM 4246 N N . ALA B 1 140 ? 26.266 -3.041 -6.562 1 85.25 140 ALA B N 1
ATOM 4247 C CA . ALA B 1 140 ? 26.938 -3.098 -5.27 1 85.25 140 ALA B CA 1
ATOM 4248 C C . ALA B 1 140 ? 28.25 -2.318 -5.301 1 85.25 140 ALA B C 1
ATOM 4250 O O . ALA B 1 140 ? 28.609 -1.665 -4.32 1 85.25 140 ALA B O 1
ATOM 4251 N N . GLU B 1 141 ? 28.906 -2.434 -6.418 1 87.5 141 GLU B N 1
ATOM 4252 C CA . GLU B 1 141 ? 30.188 -1.733 -6.562 1 87.5 141 GLU B CA 1
ATOM 4253 C C . GLU B 1 141 ? 30 -0.224 -6.441 1 87.5 141 GLU B C 1
ATOM 4255 O O . GLU B 1 141 ? 30.828 0.463 -5.848 1 87.5 141 GLU B O 1
ATOM 4260 N N . ALA B 1 142 ? 28.953 0.225 -6.992 1 88 142 ALA B N 1
ATOM 4261 C CA . ALA B 1 142 ? 28.656 1.652 -6.93 1 88 142 ALA B CA 1
ATOM 4262 C C . ALA B 1 142 ? 28.312 2.08 -5.508 1 88 142 ALA B C 1
ATOM 4264 O O . ALA B 1 142 ? 28.594 3.209 -5.105 1 88 142 ALA B O 1
ATOM 4265 N N . VAL B 1 143 ? 27.719 1.232 -4.789 1 87.88 143 VAL B N 1
ATOM 4266 C CA . VAL B 1 143 ? 27.297 1.507 -3.418 1 87.88 143 VAL B CA 1
ATOM 4267 C C . VAL B 1 143 ? 28.531 1.729 -2.533 1 87.88 143 VAL B C 1
ATOM 4269 O O . VAL B 1 143 ? 28.516 2.594 -1.653 1 87.88 143 VAL B O 1
ATOM 4272 N N . LYS B 1 144 ? 29.562 1.041 -2.797 1 88.5 144 LYS B N 1
ATOM 4273 C CA . LYS B 1 144 ? 30.766 1.119 -1.987 1 88.5 144 LYS B CA 1
ATOM 4274 C C . LYS B 1 144 ? 31.703 2.209 -2.5 1 88.5 144 LYS B C 1
ATOM 4276 O O . LYS B 1 144 ? 32.594 2.65 -1.783 1 88.5 144 LYS B O 1
ATOM 4281 N N . ALA B 1 145 ? 31.469 2.684 -3.668 1 89.69 145 ALA B N 1
ATOM 4282 C CA . ALA B 1 145 ? 32.375 3.635 -4.312 1 89.69 145 ALA B CA 1
ATOM 4283 C C . ALA B 1 145 ? 32.219 5.031 -3.721 1 89.69 145 ALA B C 1
ATOM 4285 O O . ALA B 1 145 ? 31.141 5.383 -3.223 1 89.69 145 ALA B O 1
ATOM 4286 N N . SER B 1 146 ? 33.281 5.758 -3.756 1 90.38 146 SER B N 1
ATOM 4287 C CA . SER B 1 146 ? 33.25 7.156 -3.34 1 90.38 146 SER B CA 1
ATOM 4288 C C . SER B 1 146 ? 32.625 8.031 -4.422 1 90.38 146 SER B C 1
ATOM 4290 O O . SER B 1 146 ? 32.031 9.07 -4.125 1 90.38 146 SER B O 1
ATOM 4292 N N . VAL B 1 147 ? 32.844 7.598 -5.602 1 93 147 VAL B N 1
ATOM 4293 C CA . VAL B 1 147 ? 32.281 8.336 -6.734 1 93 147 VAL B CA 1
ATOM 4294 C C . VAL B 1 147 ? 31.047 7.613 -7.262 1 93 147 VAL B C 1
ATOM 4296 O O . VAL B 1 147 ? 31.094 6.426 -7.594 1 93 147 VAL B O 1
ATOM 4299 N N . LEU B 1 148 ? 29.969 8.336 -7.309 1 94.5 148 LEU B N 1
ATOM 4300 C CA . LEU B 1 148 ? 28.719 7.758 -7.793 1 94.5 148 LEU B CA 1
ATOM 4301 C C . LEU B 1 148 ? 28.75 7.57 -9.305 1 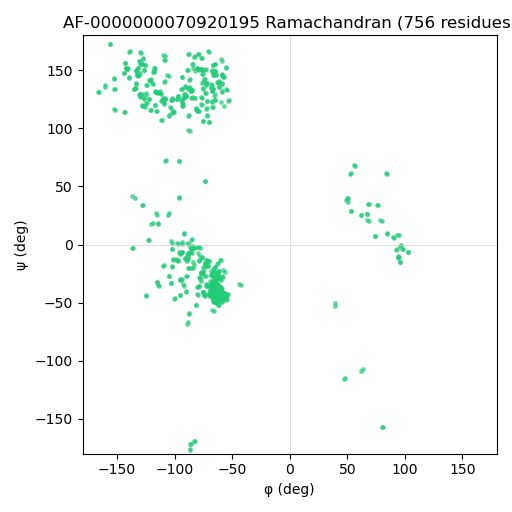94.5 148 LEU B C 1
ATOM 4303 O O . LEU B 1 148 ? 29.422 8.32 -10.016 1 94.5 148 LEU B O 1
ATOM 4307 N N . PRO B 1 149 ? 28 6.543 -9.75 1 92.19 149 PRO B N 1
ATOM 4308 C CA . PRO B 1 149 ? 27.875 6.398 -11.203 1 92.19 149 PRO B CA 1
ATOM 4309 C C . PRO B 1 149 ? 27.281 7.637 -11.875 1 92.19 149 PRO B C 1
ATOM 4311 O O . PRO B 1 149 ? 26.422 8.297 -11.305 1 92.19 149 PRO B O 1
ATOM 4314 N N . PRO B 1 150 ? 27.828 7.844 -13.102 1 90.19 150 PRO B N 1
ATOM 4315 C CA . PRO B 1 150 ? 27.266 8.977 -13.828 1 90.19 150 PRO B CA 1
ATOM 4316 C C . PRO B 1 150 ? 25.766 8.844 -14.055 1 90.19 150 PRO B C 1
ATOM 4318 O O . PRO B 1 150 ? 25.266 7.738 -14.305 1 90.19 150 PRO B O 1
ATOM 4321 N N . GLY B 1 151 ? 25.078 9.914 -13.883 1 90 151 GLY B N 1
ATOM 4322 C CA . GLY B 1 151 ? 23.656 9.93 -14.188 1 90 151 GLY B CA 1
ATOM 4323 C C . GLY B 1 151 ? 22.781 9.688 -12.977 1 90 151 GLY B C 1
ATOM 4324 O O . GLY B 1 151 ? 21.562 9.898 -13.023 1 90 151 GLY B O 1
ATOM 4325 N N . LEU B 1 152 ? 23.312 9.219 -11.914 1 93.38 152 LEU B N 1
ATOM 4326 C CA . LEU B 1 152 ? 22.531 8.977 -10.703 1 93.38 152 LEU B CA 1
ATOM 4327 C C . LEU B 1 152 ? 22.031 10.289 -10.117 1 93.38 152 LEU B C 1
ATOM 4329 O O . LEU B 1 152 ? 20.859 10.391 -9.727 1 93.38 152 LEU B O 1
ATOM 4333 N N . VAL B 1 153 ? 22.938 11.227 -10.008 1 94.44 153 VAL B N 1
ATOM 4334 C CA . VAL B 1 153 ? 22.609 12.594 -9.625 1 94.44 153 VAL B CA 1
ATOM 4335 C C . VAL B 1 153 ? 22.953 13.555 -10.766 1 94.44 153 VAL B C 1
ATOM 4337 O O . VAL B 1 153 ? 24.031 13.461 -11.359 1 94.44 153 VAL B O 1
ATOM 4340 N N . GLU B 1 154 ? 22.016 14.375 -11.047 1 90.12 154 GLU B N 1
ATOM 4341 C CA . GLU B 1 154 ? 22.234 15.297 -12.156 1 90.12 154 GLU B CA 1
ATOM 4342 C C . GLU B 1 154 ? 23.391 16.25 -11.867 1 90.12 154 GLU B C 1
ATOM 4344 O O . GLU B 1 154 ? 23.578 16.688 -10.727 1 90.12 154 GLU B O 1
ATOM 4349 N N . PRO B 1 155 ? 24.109 16.594 -12.883 1 85.81 155 PRO B N 1
ATOM 4350 C CA . PRO B 1 155 ? 25.312 17.406 -12.695 1 85.81 155 PRO B CA 1
ATOM 4351 C C . PRO B 1 155 ? 25 18.812 -12.219 1 85.81 155 PRO B C 1
ATOM 4353 O O . PRO B 1 155 ? 25.875 19.484 -11.648 1 85.81 155 PRO B O 1
ATOM 4356 N N . ASP B 1 156 ? 23.828 19.281 -12.492 1 88.19 156 ASP B N 1
ATOM 4357 C CA . ASP B 1 156 ? 23.469 20.641 -12.117 1 88.19 156 ASP B CA 1
ATOM 4358 C C . ASP B 1 156 ? 23.125 20.734 -10.633 1 88.19 156 ASP B C 1
ATOM 4360 O O . ASP B 1 156 ? 22.906 21.828 -10.102 1 88.19 156 ASP B O 1
ATOM 4364 N N . VAL B 1 157 ? 23.156 19.625 -9.992 1 92.62 157 VAL B N 1
ATOM 4365 C CA . VAL B 1 157 ? 22.75 19.562 -8.594 1 92.62 157 VAL B CA 1
ATOM 4366 C C . VAL B 1 157 ? 23.953 19.797 -7.691 1 92.62 157 VAL B C 1
ATOM 4368 O O . VAL B 1 157 ? 25 19.172 -7.855 1 92.62 157 VAL B O 1
ATOM 4371 N N . GLU B 1 158 ? 23.781 20.75 -6.766 1 93.69 158 GLU B N 1
ATOM 4372 C CA . GLU B 1 158 ? 24.875 21.078 -5.855 1 93.69 158 GLU B CA 1
ATOM 4373 C C . GLU B 1 158 ? 24.641 20.484 -4.473 1 93.69 158 GLU B C 1
ATOM 4375 O O . GLU B 1 158 ? 25.594 20.188 -3.746 1 93.69 158 GLU B O 1
ATOM 4380 N N . THR B 1 159 ? 23.438 20.422 -4.137 1 95.19 159 THR B N 1
ATOM 4381 C CA . THR B 1 159 ? 23.078 19.891 -2.828 1 95.19 159 THR B CA 1
ATOM 4382 C C . THR B 1 159 ? 21.938 18.875 -2.951 1 95.19 159 THR B C 1
ATOM 4384 O O . THR B 1 159 ? 21.125 18.953 -3.865 1 95.19 159 THR B O 1
ATOM 4387 N N . VAL B 1 160 ? 22.016 17.875 -2.059 1 96.12 160 VAL B N 1
ATOM 4388 C CA . VAL B 1 160 ? 20.953 16.875 -2 1 96.12 160 VAL B CA 1
ATOM 4389 C C . VAL B 1 160 ? 20.469 16.703 -0.559 1 96.12 160 VAL B C 1
ATOM 4391 O O . VAL B 1 160 ? 21.172 17.094 0.381 1 96.12 160 VAL B O 1
ATOM 4394 N N . LEU B 1 161 ? 19.281 16.266 -0.435 1 95 161 LEU B N 1
ATOM 4395 C CA . LEU B 1 161 ? 18.672 16 0.866 1 95 161 LEU B CA 1
ATOM 4396 C C . LEU B 1 161 ? 18.453 14.5 1.052 1 95 161 LEU B C 1
ATOM 4398 O O . LEU B 1 161 ? 17.906 13.836 0.165 1 95 161 LEU B O 1
ATOM 4402 N N . VAL B 1 162 ? 18.891 13.953 2.17 1 94.88 162 VAL B N 1
ATOM 4403 C CA . VAL B 1 162 ? 18.594 12.57 2.555 1 94.88 162 VAL B CA 1
ATOM 4404 C C . VAL B 1 162 ? 17.484 12.547 3.604 1 94.88 162 VAL B C 1
ATOM 4406 O O . VAL B 1 162 ? 17.562 13.258 4.609 1 94.88 162 VAL B O 1
ATOM 4409 N N . LYS B 1 163 ? 16.438 11.812 3.348 1 92.81 163 LYS B N 1
ATOM 4410 C CA . LYS B 1 163 ? 15.367 11.75 4.328 1 92.81 163 LYS B CA 1
ATOM 4411 C C . LYS B 1 163 ? 14.75 10.359 4.379 1 92.81 163 LYS B C 1
ATOM 4413 O O . LYS B 1 163 ? 14.68 9.664 3.363 1 92.81 163 LYS B O 1
ATOM 4418 N N . PRO B 1 164 ? 14.297 9.938 5.512 1 91.94 164 PRO B N 1
ATOM 4419 C CA . PRO B 1 164 ? 13.57 8.672 5.605 1 91.94 164 PRO B CA 1
ATOM 4420 C C . PRO B 1 164 ? 12.328 8.633 4.727 1 91.94 164 PRO B C 1
ATOM 4422 O O . PRO B 1 164 ? 11.664 9.664 4.555 1 91.94 164 PRO B O 1
ATOM 4425 N N . ALA B 1 165 ? 12.055 7.473 4.227 1 90.88 165 ALA B N 1
ATOM 4426 C CA . ALA B 1 165 ? 10.961 7.348 3.26 1 90.88 165 ALA B CA 1
ATOM 4427 C C . ALA B 1 165 ? 9.656 6.965 3.949 1 90.88 165 ALA B C 1
ATOM 4429 O O . ALA B 1 165 ? 8.57 7.25 3.441 1 90.88 165 ALA B O 1
ATOM 4430 N N . ILE B 1 166 ? 9.82 6.223 5.07 1 85.56 166 ILE B N 1
ATOM 4431 C CA . ILE B 1 166 ? 8.617 5.73 5.734 1 85.56 166 ILE B CA 1
ATOM 4432 C C . ILE B 1 166 ? 8.664 6.082 7.219 1 85.56 166 ILE B C 1
ATOM 4434 O O . ILE B 1 166 ? 9.742 6.207 7.801 1 85.56 166 ILE B O 1
ATOM 4438 N N . ASP B 1 167 ? 7.508 6.168 7.855 1 67.94 167 ASP B N 1
ATOM 4439 C CA . ASP B 1 167 ? 7.242 6.191 9.289 1 67.94 167 ASP B CA 1
ATOM 4440 C C . ASP B 1 167 ? 8.062 7.27 9.984 1 67.94 167 ASP B C 1
ATOM 4442 O O . ASP B 1 167 ? 8.664 7.023 11.039 1 67.94 167 ASP B O 1
ATOM 4446 N N . THR B 1 168 ? 8.383 8.273 9.367 1 68.31 168 THR B N 1
ATOM 4447 C CA . THR B 1 168 ? 9.07 9.336 10.094 1 68.31 168 THR B CA 1
ATOM 4448 C C . THR B 1 168 ? 8.141 10.523 10.336 1 68.31 168 THR B C 1
ATOM 4450 O O . THR B 1 168 ? 7.137 10.68 9.633 1 68.31 168 THR B O 1
ATOM 4453 N N . ARG B 1 169 ? 8.484 11.078 11.57 1 65 169 ARG B N 1
ATOM 4454 C CA . ARG B 1 169 ? 7.73 12.25 12 1 65 169 ARG B CA 1
ATOM 4455 C C . ARG B 1 169 ? 8.656 13.453 12.203 1 65 169 ARG B C 1
ATOM 4457 O O . ARG B 1 169 ? 9.805 13.289 12.602 1 65 169 ARG B O 1
ATOM 4464 N N . LYS B 1 170 ? 8.172 14.57 11.773 1 60.09 170 LYS B N 1
ATOM 4465 C CA . LYS B 1 170 ? 8.703 15.867 12.188 1 60.09 170 LYS B CA 1
ATOM 4466 C C . LYS B 1 170 ? 10.117 16.078 11.641 1 60.09 170 LYS B C 1
ATOM 4468 O O . LYS B 1 170 ? 10.977 16.609 12.336 1 60.09 170 LYS B O 1
ATOM 4473 N N . GLY B 1 171 ? 10.273 15.578 10.516 1 67.94 171 GLY B N 1
ATOM 4474 C CA . GLY B 1 171 ? 11.539 15.867 9.867 1 67.94 171 GLY B CA 1
ATOM 4475 C C . GLY B 1 171 ? 12.727 15.234 10.562 1 67.94 171 GLY B C 1
ATOM 4476 O O . GLY B 1 171 ? 13.859 15.688 10.398 1 67.94 171 GLY B O 1
ATOM 4477 N N . GLN B 1 172 ? 12.438 14.266 11.289 1 72.62 172 GLN B N 1
ATOM 4478 C CA . GLN B 1 172 ? 13.531 13.586 11.977 1 72.62 172 GLN B CA 1
ATOM 4479 C C . GLN B 1 172 ? 14.438 12.859 10.977 1 72.62 172 GLN B C 1
ATOM 4481 O O . GLN B 1 172 ? 13.961 12.312 9.984 1 72.62 172 GLN B O 1
ATOM 4486 N N . SER B 1 173 ? 15.664 13.039 11.117 1 80.81 173 SER B N 1
ATOM 4487 C CA . SER B 1 173 ? 16.719 12.312 10.406 1 80.81 173 SER B CA 1
ATOM 4488 C C . SER B 1 173 ? 16.844 12.812 8.969 1 80.81 173 SER B C 1
ATOM 4490 O O . SER B 1 173 ? 17.031 12.016 8.047 1 80.81 173 SER B O 1
ATOM 4492 N N . ILE B 1 174 ? 16.594 14.086 8.852 1 88.5 174 ILE B N 1
ATOM 4493 C CA . ILE B 1 174 ? 16.875 14.703 7.559 1 88.5 174 ILE B CA 1
ATOM 4494 C C . ILE B 1 174 ? 18.297 15.242 7.531 1 88.5 174 ILE B C 1
ATOM 4496 O O . ILE B 1 174 ? 18.766 15.836 8.5 1 88.5 174 ILE B O 1
ATOM 4500 N N . ARG B 1 175 ? 18.969 15 6.453 1 91.69 175 ARG B N 1
ATOM 4501 C CA . ARG B 1 175 ? 20.359 15.406 6.328 1 91.69 175 ARG B CA 1
ATOM 4502 C C . ARG B 1 175 ? 20.625 16.047 4.969 1 91.69 175 ARG B C 1
ATOM 4504 O O . ARG B 1 175 ? 20.188 15.523 3.939 1 91.69 175 ARG B O 1
ATOM 4511 N N . LYS B 1 176 ? 21.328 17.172 5.039 1 93.5 176 LYS B N 1
ATOM 4512 C CA . LYS B 1 176 ? 21.766 17.844 3.814 1 93.5 176 LYS B CA 1
ATOM 4513 C C . LYS B 1 176 ? 23.172 17.422 3.438 1 93.5 176 LYS B C 1
ATOM 4515 O O . LYS B 1 176 ? 24.047 17.312 4.301 1 93.5 176 LYS B O 1
ATOM 4520 N N . LEU B 1 177 ? 23.391 17.109 2.188 1 95.94 177 LEU B N 1
ATOM 4521 C CA . LEU B 1 177 ? 24.719 16.781 1.649 1 95.94 177 LEU B CA 1
ATOM 4522 C C . LEU B 1 177 ? 25.031 17.625 0.424 1 95.94 177 LEU B C 1
ATOM 4524 O O . LEU B 1 177 ? 24.125 18.203 -0.187 1 95.94 177 LEU B O 1
ATOM 4528 N N . TRP B 1 178 ? 26.281 17.719 0.112 1 96.62 178 TRP B N 1
ATOM 4529 C CA . TRP B 1 178 ? 26.781 18.453 -1.05 1 96.62 178 TRP B CA 1
ATOM 4530 C C . TRP B 1 178 ? 27.297 17.5 -2.121 1 96.62 178 TRP B C 1
ATOM 4532 O O . TRP B 1 178 ? 27.891 16.469 -1.807 1 96.62 178 TRP B O 1
ATOM 4542 N N . PHE B 1 179 ? 27 17.828 -3.322 1 96.31 179 PHE B N 1
ATOM 4543 C CA . PHE B 1 179 ? 27.375 16.969 -4.445 1 96.31 179 PHE B CA 1
ATOM 4544 C C . PHE B 1 179 ? 28.344 17.703 -5.371 1 96.31 179 PHE B C 1
ATOM 4546 O O . PHE B 1 179 ? 28.016 18.75 -5.93 1 96.31 179 PHE B O 1
ATOM 4553 N N . ARG B 1 180 ? 29.516 17.172 -5.547 1 92.94 180 ARG B N 1
ATOM 4554 C CA . ARG B 1 180 ? 30.562 17.734 -6.398 1 92.94 180 ARG B CA 1
ATOM 4555 C C . ARG B 1 180 ? 31.469 16.625 -6.93 1 92.94 180 ARG B C 1
ATOM 4557 O O . ARG B 1 180 ? 31.922 15.766 -6.172 1 92.94 180 ARG B O 1
ATOM 4564 N N . GLY B 1 181 ? 31.766 16.672 -8.227 1 90.88 181 GLY B N 1
ATOM 4565 C CA . GLY B 1 181 ? 32.688 15.703 -8.828 1 90.88 181 GLY B CA 1
ATOM 4566 C C . GLY B 1 181 ? 32.188 14.273 -8.719 1 90.88 181 GLY B C 1
ATOM 4567 O O . GLY B 1 181 ? 32.969 13.344 -8.531 1 90.88 181 GLY B O 1
ATOM 4568 N N . GLY B 1 182 ? 30.953 14.156 -8.625 1 93.44 182 GLY B N 1
ATOM 4569 C CA . GLY B 1 182 ? 30.375 12.828 -8.555 1 93.44 182 GLY B CA 1
ATOM 4570 C C . GLY B 1 182 ? 30.359 12.25 -7.152 1 93.44 182 GLY B C 1
ATOM 4571 O O . GLY B 1 182 ? 30.062 11.07 -6.961 1 93.44 182 GLY B O 1
ATOM 4572 N N . MET B 1 183 ? 30.688 13.125 -6.191 1 95.56 183 MET B N 1
ATOM 4573 C CA . MET B 1 183 ? 30.781 12.641 -4.816 1 95.56 183 MET B CA 1
ATOM 4574 C C . MET B 1 183 ? 29.828 13.391 -3.908 1 95.56 183 MET B C 1
ATOM 4576 O O . MET B 1 183 ? 29.625 14.594 -4.062 1 95.56 183 MET B O 1
ATOM 4580 N N . LEU B 1 184 ? 29.234 12.633 -2.975 1 96 184 LEU B N 1
ATOM 4581 C CA . LEU B 1 184 ? 28.469 13.227 -1.886 1 96 184 LEU B CA 1
ATOM 4582 C C . LEU B 1 184 ? 29.375 13.578 -0.71 1 96 184 LEU B C 1
ATOM 4584 O O . LEU B 1 184 ? 30.219 12.766 -0.311 1 96 184 LEU B O 1
ATOM 4588 N N . ARG B 1 185 ? 29.156 14.766 -0.192 1 96.75 185 ARG B N 1
ATOM 4589 C CA . ARG B 1 185 ? 29.969 15.211 0.931 1 96.75 185 ARG B CA 1
ATOM 4590 C C . ARG B 1 185 ? 29.109 15.812 2.031 1 96.75 185 ARG B C 1
ATOM 4592 O O . ARG B 1 185 ? 28.047 16.375 1.755 1 96.75 185 ARG B O 1
ATOM 4599 N N . ASP B 1 186 ? 29.609 15.656 3.242 1 95.44 186 ASP B N 1
ATOM 4600 C CA . ASP B 1 186 ? 28.906 16.297 4.348 1 95.44 186 ASP B CA 1
ATOM 4601 C C . ASP B 1 186 ? 29.375 17.734 4.539 1 95.44 186 ASP B C 1
ATOM 4603 O O . ASP B 1 186 ? 30.141 18.266 3.725 1 95.44 186 ASP B O 1
ATOM 4607 N N . ALA B 1 187 ? 28.844 18.391 5.57 1 91.06 187 ALA B N 1
ATOM 4608 C CA . ALA B 1 187 ? 29.125 19.797 5.816 1 91.06 187 ALA B CA 1
ATOM 4609 C C . ALA B 1 187 ? 30.609 20.031 6.062 1 91.06 187 ALA B C 1
ATOM 4611 O O . ALA B 1 187 ? 31.141 21.109 5.754 1 91.06 187 ALA B O 1
ATOM 4612 N N . ALA B 1 188 ? 31.266 19.016 6.574 1 94.44 188 ALA B N 1
ATOM 4613 C CA . ALA B 1 188 ? 32.688 19.125 6.887 1 94.44 188 ALA B CA 1
ATOM 4614 C C . ALA B 1 188 ? 33.531 18.812 5.656 1 94.44 188 ALA B C 1
ATOM 4616 O O . ALA B 1 188 ? 34.781 18.953 5.699 1 94.44 188 ALA B O 1
ATOM 4617 N N . GLY B 1 189 ? 32.938 18.391 4.625 1 93.69 189 GLY B N 1
ATOM 4618 C CA . GLY B 1 189 ? 33.656 18.109 3.396 1 93.69 189 GLY B CA 1
ATOM 4619 C C . GLY B 1 189 ? 34.031 16.641 3.26 1 93.69 189 GLY B C 1
ATOM 4620 O O . GLY B 1 189 ? 34.656 16.25 2.264 1 93.69 189 GLY B O 1
ATOM 4621 N N . SER B 1 190 ? 33.688 15.891 4.227 1 95.5 190 SER B N 1
ATOM 4622 C CA . SER B 1 190 ? 34 14.461 4.176 1 95.5 190 SER B CA 1
ATOM 4623 C C . SER B 1 190 ? 33.062 13.734 3.217 1 95.5 190 SER B C 1
ATOM 4625 O O . SER B 1 190 ? 31.859 14.016 3.174 1 95.5 190 SER B O 1
ATOM 4627 N N . THR B 1 191 ? 33.688 12.836 2.502 1 95.56 191 THR B N 1
ATOM 4628 C CA . THR B 1 191 ? 32.906 12.055 1.557 1 95.56 191 THR B CA 1
ATOM 4629 C C . THR B 1 191 ? 31.938 11.117 2.291 1 95.56 191 THR B C 1
ATOM 4631 O O . THR B 1 191 ? 32.312 10.492 3.287 1 95.56 191 THR B O 1
ATOM 4634 N N . VAL B 1 192 ? 30.703 11.008 1.826 1 95.81 192 VAL B N 1
ATOM 4635 C CA . VAL B 1 192 ? 29.688 10.109 2.359 1 95.81 192 VAL B CA 1
ATOM 4636 C C . VAL B 1 192 ? 29.312 9.07 1.305 1 95.81 192 VAL B C 1
ATOM 4638 O O . VAL B 1 192 ? 28.719 9.414 0.277 1 95.81 192 VAL B O 1
ATOM 4641 N N . SER B 1 193 ? 29.578 7.836 1.526 1 94.56 193 SER B N 1
ATOM 4642 C CA . SER B 1 193 ? 29.219 6.77 0.597 1 94.56 193 SER B CA 1
ATOM 4643 C C . SER B 1 193 ? 27.766 6.332 0.792 1 94.56 193 SER B C 1
ATOM 4645 O O . SER B 1 193 ? 27.156 6.613 1.829 1 94.56 193 SER B O 1
ATOM 4647 N N . LEU B 1 194 ? 27.266 5.684 -0.211 1 94.81 194 LEU B N 1
ATOM 4648 C CA . LEU B 1 194 ? 25.938 5.113 -0.081 1 94.81 194 LEU B CA 1
ATOM 4649 C C . LEU B 1 194 ? 25.891 4.062 1.022 1 94.81 194 LEU B C 1
ATOM 4651 O O . LEU B 1 194 ? 24.891 3.93 1.726 1 94.81 194 LEU B O 1
ATOM 4655 N N . GLU B 1 195 ? 26.953 3.381 1.158 1 93.88 195 GLU B N 1
ATOM 4656 C CA . GLU B 1 195 ? 27.062 2.391 2.227 1 93.88 195 GLU B CA 1
ATOM 4657 C C . GLU B 1 195 ? 26.922 3.045 3.6 1 93.88 195 GLU B C 1
ATOM 4659 O O . GLU B 1 195 ? 26.25 2.514 4.484 1 93.88 195 GLU B O 1
ATOM 4664 N N . ALA B 1 196 ? 27.562 4.164 3.764 1 92.75 196 ALA B N 1
ATOM 4665 C CA . ALA B 1 196 ? 27.484 4.898 5.023 1 92.75 196 ALA B CA 1
ATOM 4666 C C . ALA B 1 196 ? 26.047 5.363 5.297 1 92.75 196 ALA B C 1
ATOM 4668 O O . ALA B 1 196 ? 25.578 5.301 6.438 1 92.75 196 ALA B O 1
ATOM 4669 N N . LEU B 1 197 ? 25.375 5.809 4.266 1 94 197 LEU B N 1
ATOM 4670 C CA . LEU B 1 197 ? 24 6.25 4.41 1 94 197 LEU B CA 1
ATOM 4671 C C . LEU B 1 197 ? 23.094 5.09 4.828 1 94 197 LEU B C 1
ATOM 4673 O O . LEU B 1 197 ? 22.219 5.258 5.672 1 94 197 LEU B O 1
ATOM 4677 N N . ALA B 1 198 ? 23.297 3.945 4.215 1 91.94 198 ALA B N 1
ATOM 4678 C CA . ALA B 1 198 ? 22.5 2.77 4.539 1 91.94 198 ALA B CA 1
ATOM 4679 C C . ALA B 1 198 ? 22.656 2.389 6.008 1 91.94 198 ALA B C 1
ATOM 4681 O O . ALA B 1 198 ? 21.688 1.963 6.648 1 91.94 198 ALA B O 1
ATOM 4682 N N . ARG B 1 199 ? 23.812 2.543 6.547 1 88.75 199 ARG B N 1
ATOM 4683 C CA . ARG B 1 199 ? 24.062 2.242 7.953 1 88.75 199 ARG B CA 1
ATOM 4684 C C . ARG B 1 199 ? 23.344 3.234 8.859 1 88.75 199 ARG B C 1
ATOM 4686 O O . ARG B 1 199 ? 22.828 2.859 9.922 1 88.75 199 ARG B O 1
ATOM 4693 N N . GLU B 1 200 ? 23.266 4.406 8.367 1 87.69 200 GLU B N 1
ATOM 4694 C CA . GLU B 1 200 ? 22.688 5.484 9.172 1 87.69 200 GLU B CA 1
ATOM 4695 C C . GLU B 1 200 ? 21.156 5.434 9.141 1 87.69 200 GLU B C 1
ATOM 4697 O O . GLU B 1 200 ? 20.516 5.672 10.164 1 87.69 200 GLU B O 1
ATOM 4702 N N . TYR B 1 201 ? 20.516 5.207 8.016 1 85.88 201 TYR B N 1
ATOM 4703 C CA . TYR B 1 201 ? 19.078 5.336 7.84 1 85.88 201 TYR B CA 1
ATOM 4704 C C . TYR B 1 201 ? 18.406 3.967 7.828 1 85.88 201 TYR B C 1
ATOM 4706 O O . TYR B 1 201 ? 17.172 3.873 7.789 1 85.88 201 TYR B O 1
ATOM 4714 N N . ALA B 1 202 ? 19.031 2.975 8.008 1 76.19 202 ALA B N 1
ATOM 4715 C CA . ALA B 1 202 ? 18.531 1.604 8.07 1 76.19 202 ALA B CA 1
ATOM 4716 C C . ALA B 1 202 ? 17.891 1.191 6.742 1 76.19 202 ALA B C 1
ATOM 4718 O O . ALA B 1 202 ? 18.547 1.229 5.699 1 76.19 202 ALA B O 1
ATOM 4719 N N . ARG B 1 203 ? 16.438 1.054 6.719 1 76.56 203 ARG B N 1
ATOM 4720 C CA . ARG B 1 203 ? 15.992 0.257 5.578 1 76.56 203 ARG B CA 1
ATOM 4721 C C . ARG B 1 203 ? 15.289 1.126 4.543 1 76.56 203 ARG B C 1
ATOM 4723 O O . ARG B 1 203 ? 15.211 0.759 3.369 1 76.56 203 ARG B O 1
ATOM 4730 N N . ASP B 1 204 ? 14.859 2.279 4.852 1 90.31 204 ASP B N 1
ATOM 4731 C CA . ASP B 1 204 ? 14.094 3.014 3.85 1 90.31 204 ASP B CA 1
ATOM 4732 C C . ASP B 1 204 ? 14.391 4.508 3.912 1 90.31 204 ASP B C 1
ATOM 4734 O O . ASP B 1 204 ? 14.086 5.168 4.91 1 90.31 204 ASP B O 1
ATOM 4738 N N . PHE B 1 205 ? 15.016 5.07 2.84 1 94.44 205 PHE B N 1
ATOM 4739 C CA . PHE B 1 205 ? 15.25 6.504 2.707 1 94.44 205 PHE B CA 1
ATOM 4740 C C . PHE B 1 205 ? 15.406 6.891 1.242 1 94.44 205 PHE B C 1
ATOM 4742 O O . PHE B 1 205 ? 15.352 6.035 0.358 1 94.44 205 PHE B O 1
ATOM 4749 N N . LEU B 1 206 ? 15.477 8.141 0.96 1 95.31 206 LEU B N 1
ATOM 4750 C CA . LEU B 1 206 ? 15.719 8.602 -0.404 1 95.31 206 LEU B CA 1
ATOM 4751 C C . LEU B 1 206 ? 16.641 9.812 -0.418 1 95.31 206 LEU B C 1
ATOM 4753 O O . LEU B 1 206 ? 16.781 10.5 0.596 1 95.31 206 LEU B O 1
ATOM 4757 N N . VAL B 1 207 ? 17.359 9.961 -1.452 1 96 207 VAL B N 1
ATOM 4758 C CA . VAL B 1 207 ? 18.172 11.133 -1.761 1 96 207 VAL B CA 1
ATOM 4759 C C . VAL B 1 207 ? 17.469 11.984 -2.82 1 96 207 VAL B C 1
ATOM 4761 O O . VAL B 1 207 ? 17.234 11.516 -3.939 1 96 207 VAL B O 1
ATOM 4764 N N . GLN B 1 208 ? 17.156 13.156 -2.436 1 95.31 208 GLN B N 1
ATOM 4765 C CA . GLN B 1 208 ? 16.297 14 -3.268 1 95.31 208 GLN B CA 1
ATOM 4766 C C . GLN B 1 208 ? 16.922 15.375 -3.471 1 95.31 208 GLN B C 1
ATOM 4768 O O . GLN B 1 208 ? 17.875 15.742 -2.785 1 95.31 208 GLN B O 1
ATOM 4773 N N . GLU B 1 209 ? 16.391 16.078 -4.43 1 93.75 209 GLU B N 1
ATOM 4774 C CA . GLU B 1 209 ? 16.766 17.453 -4.707 1 93.75 209 GLU B CA 1
ATOM 4775 C C . GLU B 1 209 ? 16.453 18.375 -3.527 1 93.75 209 GLU B C 1
ATOM 4777 O O . GLU B 1 209 ? 15.406 18.234 -2.893 1 93.75 209 GLU B O 1
ATOM 4782 N N . CYS B 1 210 ? 17.391 19.297 -3.266 1 93.56 210 CYS B N 1
ATOM 4783 C CA . CYS B 1 210 ? 17.062 20.391 -2.357 1 93.56 210 CYS B CA 1
ATOM 4784 C C . CYS B 1 210 ? 16.281 21.484 -3.07 1 93.56 210 CYS B C 1
ATOM 4786 O O . CYS B 1 210 ? 16.812 22.172 -3.936 1 93.56 210 CYS B O 1
ATOM 4788 N N . VAL B 1 211 ? 15.125 21.656 -2.672 1 93.75 211 VAL B N 1
ATOM 4789 C CA . VAL B 1 211 ? 14.242 22.625 -3.336 1 93.75 211 VAL B CA 1
ATOM 4790 C C . VAL B 1 211 ? 14.633 24.047 -2.93 1 93.75 211 VAL B C 1
ATOM 4792 O O . VAL B 1 211 ? 14.766 24.344 -1.739 1 93.75 211 VAL B O 1
ATOM 4795 N N . ARG B 1 212 ? 14.867 24.844 -3.912 1 94.31 212 ARG B N 1
ATOM 4796 C CA . ARG B 1 212 ? 14.953 26.281 -3.652 1 94.31 212 ARG B CA 1
ATOM 4797 C C . ARG B 1 212 ? 13.57 26.906 -3.555 1 94.31 212 ARG B C 1
ATOM 4799 O O . ARG B 1 212 ? 12.836 26.953 -4.543 1 94.31 212 ARG B O 1
ATOM 4806 N N . GLN B 1 213 ? 13.305 27.391 -2.404 1 96.31 213 GLN B N 1
ATOM 4807 C CA . GLN B 1 213 ? 11.93 27.812 -2.158 1 96.31 213 GLN B CA 1
ATOM 4808 C C . GLN B 1 213 ? 11.688 29.219 -2.672 1 96.31 213 GLN B C 1
ATOM 4810 O O . GLN B 1 213 ? 12.633 30 -2.846 1 96.31 213 GLN B O 1
ATOM 4815 N N . HIS B 1 214 ? 10.516 29.547 -2.971 1 97.31 214 HIS B N 1
ATOM 4816 C CA . HIS B 1 214 ? 10.062 30.859 -3.398 1 97.31 214 HIS B CA 1
ATOM 4817 C C . HIS B 1 214 ? 10.234 31.891 -2.283 1 97.31 214 HIS B C 1
ATOM 4819 O O . HIS B 1 214 ? 10.133 31.562 -1.102 1 97.31 214 HIS B O 1
ATOM 4825 N N . SER B 1 215 ? 10.344 33.125 -2.611 1 96.62 215 SER B N 1
ATOM 4826 C CA . SER B 1 215 ? 10.57 34.219 -1.651 1 96.62 215 SER B CA 1
ATOM 4827 C C . SER B 1 215 ? 9.383 34.344 -0.703 1 96.62 215 SER B C 1
ATOM 4829 O O . SER B 1 215 ? 9.547 34.75 0.449 1 96.62 215 SER B O 1
ATOM 4831 N N . CYS B 1 216 ? 8.203 33.969 -1.123 1 95.88 216 CYS B N 1
ATOM 4832 C CA . CYS B 1 216 ? 7 34.156 -0.315 1 95.88 216 CYS B CA 1
ATOM 4833 C C . CYS B 1 216 ? 7.059 33.281 0.941 1 95.88 216 CYS B C 1
ATOM 4835 O O . CYS B 1 216 ? 6.477 33.656 1.968 1 95.88 216 CYS B O 1
ATOM 4837 N N . THR B 1 217 ? 7.762 32.188 0.893 1 96.25 217 THR B N 1
ATOM 4838 C CA . THR B 1 217 ? 7.902 31.344 2.072 1 96.25 217 THR B CA 1
ATOM 4839 C C . THR B 1 217 ? 9.281 31.5 2.695 1 96.25 217 THR B C 1
ATOM 4841 O O . THR B 1 217 ? 9.445 31.375 3.912 1 96.25 217 THR B O 1
ATOM 4844 N N . ALA B 1 218 ? 10.266 31.859 1.882 1 95.12 218 ALA B N 1
ATOM 4845 C CA . ALA B 1 218 ? 11.633 32.031 2.361 1 95.12 218 ALA B CA 1
ATOM 4846 C C . ALA B 1 218 ? 11.734 33.188 3.338 1 95.12 218 ALA B C 1
ATOM 4848 O O . ALA B 1 218 ? 12.641 33.25 4.176 1 95.12 218 ALA B O 1
ATOM 4849 N N . ARG B 1 219 ? 10.875 34.094 3.213 1 94 219 ARG B N 1
ATOM 4850 C CA . ARG B 1 219 ? 10.883 35.281 4.055 1 94 219 ARG B CA 1
ATOM 4851 C C . ARG B 1 219 ? 10.797 34.906 5.531 1 94 219 ARG B C 1
ATOM 4853 O O . ARG B 1 219 ? 11.266 35.656 6.395 1 94 219 ARG B O 1
ATOM 4860 N N . PHE B 1 220 ? 10.188 33.781 5.867 1 94.38 220 PHE B N 1
ATOM 4861 C CA . PHE B 1 220 ? 9.992 33.375 7.258 1 94.38 220 PHE B CA 1
ATOM 4862 C C . PHE B 1 220 ? 11.281 32.781 7.836 1 94.38 220 PHE B C 1
ATOM 4864 O O . PHE B 1 220 ? 11.523 32.906 9.039 1 94.38 220 PHE B O 1
ATOM 4871 N N . ASN B 1 221 ? 11.984 32.094 7.016 1 92.69 221 ASN B N 1
ATOM 4872 C CA . ASN B 1 221 ? 13.25 31.484 7.391 1 92.69 221 ASN B CA 1
ATOM 4873 C C . ASN B 1 221 ? 14.031 31.016 6.168 1 92.69 221 ASN B C 1
ATOM 4875 O O . ASN B 1 221 ? 13.516 30.266 5.34 1 92.69 221 ASN B O 1
ATOM 4879 N N . ASP B 1 222 ? 15.227 31.312 6.059 1 87.31 222 ASP B N 1
ATOM 4880 C CA . ASP B 1 222 ? 15.977 31.016 4.844 1 87.31 222 ASP B CA 1
ATOM 4881 C C . ASP B 1 222 ? 16.766 29.719 4.988 1 87.31 222 ASP B C 1
ATOM 4883 O O . ASP B 1 222 ? 17.266 29.188 4 1 87.31 222 ASP B O 1
ATOM 4887 N N . SER B 1 223 ? 16.891 29.234 6.211 1 87.12 223 SER B N 1
ATOM 4888 C CA . SER B 1 223 ? 17.719 28.062 6.414 1 87.12 223 SER B CA 1
ATOM 4889 C C . SER B 1 223 ? 16.922 26.781 6.219 1 87.12 223 SER B C 1
ATOM 4891 O O . SER B 1 223 ? 17.484 25.703 6.008 1 87.12 223 SER B O 1
ATOM 4893 N N . SER B 1 224 ? 15.648 26.906 6.328 1 89.12 224 SER B N 1
ATOM 4894 C CA . SER B 1 224 ? 14.781 25.734 6.156 1 89.12 224 SER B CA 1
ATOM 4895 C C . SER B 1 224 ? 13.859 25.906 4.953 1 89.12 224 SER B C 1
ATOM 4897 O O . SER B 1 224 ? 13.602 27.031 4.52 1 89.12 224 SER B O 1
ATOM 4899 N N . LEU B 1 225 ? 13.492 24.781 4.363 1 92.88 225 LEU B N 1
ATOM 4900 C CA . LEU B 1 225 ? 12.336 24.797 3.48 1 92.88 225 LEU B CA 1
ATOM 4901 C C . LEU B 1 225 ? 11.047 24.953 4.277 1 92.88 225 LEU B C 1
ATOM 4903 O O . LEU B 1 225 ? 10.703 24.094 5.094 1 92.88 225 LEU B O 1
ATOM 4907 N N . ASN B 1 226 ? 10.406 26.062 4.172 1 96.38 226 ASN B N 1
ATOM 4908 C CA . ASN B 1 226 ? 9.164 26.344 4.891 1 96.38 226 ASN B CA 1
ATOM 4909 C C . ASN B 1 226 ? 7.945 25.844 4.121 1 96.38 226 ASN B C 1
ATOM 4911 O O . ASN B 1 226 ? 7.441 26.547 3.236 1 96.38 226 ASN B O 1
ATOM 4915 N N . SER B 1 227 ? 7.461 24.703 4.473 1 96.69 227 SER B N 1
ATOM 4916 C CA . SER B 1 227 ? 6.441 24 3.699 1 96.69 227 SER B CA 1
ATOM 4917 C C . SER B 1 227 ? 5.039 24.422 4.121 1 96.69 227 SER B C 1
ATOM 4919 O O . SER B 1 227 ? 4.875 25.156 5.102 1 96.69 227 SER B O 1
ATOM 4921 N N . LEU B 1 228 ? 4.125 24.109 3.297 1 98.25 228 LEU B N 1
ATOM 4922 C CA . LEU B 1 228 ? 2.703 24.328 3.545 1 98.25 228 LEU B CA 1
ATOM 4923 C C . LEU B 1 228 ? 1.991 23 3.795 1 98.25 228 LEU B C 1
ATOM 4925 O O . LEU B 1 228 ? 2.088 22.078 2.984 1 98.25 228 LEU B O 1
ATOM 4929 N N . ARG B 1 229 ? 1.302 22.891 4.891 1 97.75 229 ARG B N 1
ATOM 4930 C CA . ARG B 1 229 ? 0.429 21.75 5.176 1 97.75 229 ARG B CA 1
ATOM 4931 C C . ARG B 1 229 ? -1.005 22.047 4.742 1 97.75 229 ARG B C 1
ATOM 4933 O O . ARG B 1 229 ? -1.612 23.016 5.203 1 97.75 229 ARG B O 1
ATOM 4940 N N . VAL B 1 230 ? -1.488 21.266 3.848 1 98.5 230 VAL B N 1
ATOM 4941 C CA . VAL B 1 230 ? -2.881 21.359 3.424 1 98.5 230 VAL B CA 1
ATOM 4942 C C . VAL B 1 230 ? -3.664 20.156 3.934 1 98.5 230 VAL B C 1
ATOM 4944 O O . VAL B 1 230 ? -3.258 19 3.725 1 98.5 230 VAL B O 1
ATOM 4947 N N . TYR B 1 231 ? -4.742 20.406 4.637 1 98.56 231 TYR B N 1
ATOM 4948 C CA . TYR B 1 231 ? -5.664 19.359 5.066 1 98.56 231 TYR B CA 1
ATOM 4949 C C . TYR B 1 231 ? -6.793 19.172 4.062 1 98.56 231 TYR B C 1
ATOM 4951 O O . TYR B 1 231 ? -7.441 20.141 3.666 1 98.56 231 TYR B O 1
ATOM 4959 N N . THR B 1 232 ? -6.969 17.969 3.623 1 98.62 232 THR B N 1
ATOM 4960 C CA . THR B 1 232 ? -8.062 17.703 2.695 1 98.62 232 THR B CA 1
ATOM 4961 C C . THR B 1 232 ? -9.047 16.703 3.299 1 98.62 232 THR B C 1
ATOM 4963 O O . THR B 1 232 ? -8.68 15.914 4.172 1 98.62 232 THR B O 1
ATOM 4966 N N . TYR B 1 233 ? -10.289 16.875 2.914 1 98.56 233 TYR B N 1
ATOM 4967 C CA . TYR B 1 233 ? -11.367 15.977 3.305 1 98.56 233 TYR B CA 1
ATOM 4968 C C . TYR B 1 233 ? -12.156 15.508 2.086 1 98.56 233 TYR B C 1
ATOM 4970 O O . TYR B 1 233 ? -12.602 16.328 1.275 1 98.56 233 TYR B O 1
ATOM 4978 N N . ARG B 1 234 ? -12.148 14.219 1.901 1 97 234 ARG B N 1
ATOM 4979 C CA . ARG B 1 234 ? -13.086 13.617 0.955 1 97 234 ARG B CA 1
ATOM 4980 C C . ARG B 1 234 ? -14.414 13.297 1.627 1 97 234 ARG B C 1
ATOM 4982 O O . ARG B 1 234 ? -14.492 12.375 2.445 1 97 234 ARG B O 1
ATOM 4989 N N . SER B 1 235 ? -15.438 13.992 1.267 1 96.62 235 SER B N 1
ATOM 4990 C CA . SER B 1 235 ? -16.734 13.906 1.938 1 96.62 235 SER B CA 1
ATOM 4991 C C . SER B 1 235 ? -17.281 12.484 1.9 1 96.62 235 SER B C 1
ATOM 4993 O O . SER B 1 235 ? -17.266 11.836 0.85 1 96.62 235 SER B O 1
ATOM 4995 N N . VAL B 1 236 ? -17.719 12 3.049 1 92.25 236 VAL B N 1
ATOM 4996 C CA . VAL B 1 236 ? -18.312 10.672 3.152 1 92.25 236 VAL B CA 1
ATOM 4997 C C . VAL B 1 236 ? -19.703 10.68 2.51 1 92.25 236 VAL B C 1
ATOM 4999 O O . VAL B 1 236 ? -20.266 9.617 2.221 1 92.25 236 VAL B O 1
ATOM 5002 N N . GLN B 1 237 ? -20.219 11.867 2.246 1 90.69 237 GLN B N 1
ATOM 5003 C CA . GLN B 1 237 ? -21.562 11.977 1.697 1 90.69 237 GLN B CA 1
ATOM 5004 C C . GLN B 1 237 ? -21.547 11.969 0.171 1 90.69 237 GLN B C 1
ATOM 5006 O O . GLN B 1 237 ? -22.359 11.297 -0.466 1 90.69 237 GLN B O 1
ATOM 5011 N N . ASP B 1 238 ? -20.531 12.68 -0.416 1 89.56 238 ASP B N 1
ATOM 5012 C CA . ASP B 1 238 ? -20.625 12.828 -1.865 1 89.56 238 ASP B CA 1
ATOM 5013 C C . ASP B 1 238 ? -19.281 12.609 -2.535 1 89.56 238 ASP B C 1
ATOM 5015 O O . ASP B 1 238 ? -19.141 12.805 -3.744 1 89.56 238 ASP B O 1
ATOM 5019 N N . ASP B 1 239 ? -18.203 12.375 -1.801 1 90.31 239 ASP B N 1
ATOM 5020 C CA . ASP B 1 239 ? -16.859 12.008 -2.271 1 90.31 239 ASP B CA 1
ATOM 5021 C C . ASP B 1 239 ? -16.156 13.211 -2.895 1 90.31 239 ASP B C 1
ATOM 5023 O O . ASP B 1 239 ? -15.07 13.062 -3.469 1 90.31 239 ASP B O 1
ATOM 5027 N N . ARG B 1 240 ? -16.781 14.352 -2.764 1 93.88 240 ARG B N 1
ATOM 5028 C CA . ARG B 1 240 ? -16.062 15.547 -3.184 1 93.88 240 ARG B CA 1
ATOM 5029 C C . ARG B 1 240 ? -14.867 15.812 -2.281 1 93.88 240 ARG B C 1
ATOM 5031 O O . ARG B 1 240 ? -14.961 15.695 -1.059 1 93.88 240 ARG B O 1
ATOM 5038 N N . ILE B 1 241 ? -13.773 16.094 -2.932 1 96.88 241 ILE B N 1
ATOM 5039 C CA . ILE B 1 241 ? -12.562 16.406 -2.172 1 96.88 241 ILE B CA 1
ATOM 5040 C C . ILE B 1 241 ? -12.477 17.906 -1.913 1 96.88 241 ILE B C 1
ATOM 5042 O O . ILE B 1 241 ? -12.539 18.703 -2.848 1 96.88 241 ILE B O 1
ATOM 5046 N N . VAL B 1 242 ? -12.305 18.297 -0.665 1 98.06 242 VAL B N 1
ATOM 5047 C CA . VAL B 1 242 ? -12.289 19.703 -0.262 1 98.06 242 VAL B CA 1
ATOM 5048 C C . VAL B 1 242 ? -10.984 20.016 0.477 1 98.06 242 VAL B C 1
ATOM 5050 O O . VAL B 1 242 ? -10.641 19.328 1.446 1 98.06 242 VAL B O 1
ATOM 5053 N N . PRO B 1 243 ? -10.25 20.969 -0.041 1 98.06 243 PRO B N 1
ATOM 5054 C CA . PRO B 1 243 ? -9.203 21.516 0.828 1 98.06 243 PRO B CA 1
ATOM 5055 C C . PRO B 1 243 ? -9.766 22.281 2.023 1 98.06 243 PRO B C 1
ATOM 5057 O O . PRO B 1 243 ? -10.477 23.266 1.848 1 98.06 243 PRO B O 1
ATOM 5060 N N . LEU B 1 244 ? -9.484 21.828 3.217 1 98 244 LEU B N 1
ATOM 5061 C CA . LEU B 1 244 ? -10.094 22.391 4.418 1 98 244 LEU B CA 1
ATOM 5062 C C . LEU B 1 244 ? -9.281 23.578 4.934 1 98 244 LEU B C 1
ATOM 5064 O O . LEU B 1 244 ? -9.812 24.672 5.082 1 98 244 LEU B O 1
ATOM 5068 N N . HIS B 1 245 ? -8.016 23.312 5.254 1 98.25 245 HIS B N 1
ATOM 5069 C CA . HIS B 1 245 ? -7.184 24.297 5.945 1 98.25 245 HIS B CA 1
ATOM 5070 C C . HIS B 1 245 ? -5.746 24.25 5.434 1 98.25 245 HIS B C 1
ATOM 5072 O O . HIS B 1 245 ? -5.316 23.25 4.859 1 98.25 245 HIS B O 1
ATOM 5078 N N . VAL B 1 246 ? -5.059 25.359 5.598 1 98.69 246 VAL B N 1
ATOM 5079 C CA . VAL B 1 246 ? -3.654 25.469 5.215 1 98.69 246 VAL B CA 1
ATOM 5080 C C . VAL B 1 246 ? -2.848 26.047 6.371 1 98.69 246 VAL B C 1
ATOM 5082 O O . VAL B 1 246 ? -3.256 27.031 6.988 1 98.69 246 VAL B O 1
ATOM 5085 N N . LEU B 1 247 ? -1.785 25.406 6.715 1 98.44 247 LEU B N 1
ATOM 5086 C CA . LEU B 1 247 ? -0.819 25.922 7.68 1 98.44 247 LEU B CA 1
ATOM 5087 C C . LEU B 1 247 ? 0.532 26.172 7.02 1 98.44 247 LEU B C 1
ATOM 5089 O O . LEU B 1 247 ? 1.012 25.344 6.246 1 98.44 247 LEU B O 1
ATOM 5093 N N . GLN B 1 248 ? 1.078 27.359 7.262 1 98.19 248 GLN B N 1
ATOM 5094 C CA . GLN B 1 248 ? 2.479 27.625 6.957 1 98.19 248 GLN B CA 1
ATOM 5095 C C . GLN B 1 248 ? 3.393 27.094 8.062 1 98.19 248 GLN B C 1
ATOM 5097 O O . GLN B 1 248 ? 3.287 27.531 9.211 1 98.19 248 GLN B O 1
ATOM 5102 N N . LYS B 1 249 ? 4.246 26.141 7.719 1 96.75 249 LYS B N 1
ATOM 5103 C CA . LYS B 1 249 ? 5.254 25.641 8.648 1 96.75 249 LYS B CA 1
ATOM 5104 C C . LYS B 1 249 ? 6.566 26.406 8.5 1 96.75 249 LYS B C 1
ATOM 5106 O O . LYS B 1 249 ? 7.07 26.562 7.391 1 96.75 249 LYS B O 1
ATOM 5111 N N . VAL B 1 250 ? 7.066 26.859 9.594 1 95.44 250 VAL B N 1
ATOM 5112 C CA . VAL B 1 250 ? 8.258 27.703 9.57 1 95.44 250 VAL B CA 1
ATOM 5113 C C . VAL B 1 250 ? 9.336 27.094 10.469 1 95.44 250 VAL B C 1
ATOM 5115 O O . VAL B 1 250 ? 9.078 26.75 11.625 1 95.44 250 VAL B O 1
ATOM 5118 N N . GLY B 1 251 ? 10.5 26.953 9.914 1 91.62 251 GLY B N 1
ATOM 5119 C CA . GLY B 1 251 ? 11.617 26.469 10.711 1 91.62 251 GLY B CA 1
ATOM 5120 C C . GLY B 1 251 ? 12.18 27.531 11.641 1 91.62 251 GLY B C 1
ATOM 5121 O O . GLY B 1 251 ? 11.914 28.719 11.477 1 91.62 251 GLY B O 1
ATOM 5122 N N . THR B 1 252 ? 12.867 27 12.609 1 86.44 252 THR B N 1
ATOM 5123 C CA . THR B 1 252 ? 13.641 27.891 13.461 1 86.44 252 THR B CA 1
ATOM 5124 C C . THR B 1 252 ? 14.914 28.359 12.75 1 86.44 252 THR B C 1
ATOM 5126 O O . THR B 1 252 ? 15.43 27.656 11.875 1 86.44 252 THR B O 1
ATOM 5129 N N . ALA B 1 253 ? 15.312 29.547 13.133 1 83 253 ALA B N 1
ATOM 5130 C CA . ALA B 1 253 ? 16.516 30.094 12.508 1 83 253 ALA B CA 1
ATOM 5131 C C . ALA B 1 253 ? 17.688 29.094 12.625 1 83 253 ALA B C 1
ATOM 5133 O O . ALA B 1 253 ? 17.953 28.578 13.711 1 83 253 ALA B O 1
ATOM 5134 N N . GLY B 1 254 ? 18.234 28.75 11.539 1 81.81 254 GLY B N 1
ATOM 5135 C CA . GLY B 1 254 ? 19.391 27.859 11.523 1 81.81 254 GLY B CA 1
ATOM 5136 C C . GLY B 1 254 ? 19.016 26.406 11.328 1 81.81 254 GLY B C 1
ATOM 5137 O O . GLY B 1 254 ? 19.891 25.562 11.086 1 81.81 254 GLY B O 1
ATOM 5138 N N . SER B 1 255 ? 17.797 26.141 11.414 1 80.75 255 SER B N 1
ATOM 5139 C CA . SER B 1 255 ? 17.344 24.75 11.289 1 80.75 255 SER B CA 1
ATOM 5140 C C . SER B 1 255 ? 17.078 24.391 9.828 1 80.75 255 SER B C 1
ATOM 5142 O O . SER B 1 255 ? 16.688 25.234 9.031 1 80.75 255 SER B O 1
ATOM 5144 N N . LEU B 1 256 ? 17.281 23.094 9.5 1 78.06 256 LEU B N 1
ATOM 5145 C CA . LEU B 1 256 ? 17.016 22.562 8.164 1 78.06 256 LEU B CA 1
ATOM 5146 C C . LEU B 1 256 ? 15.539 22.188 8.016 1 78.06 256 LEU B C 1
ATOM 5148 O O . LEU B 1 256 ? 15.047 22.047 6.895 1 78.06 256 LEU B O 1
ATOM 5152 N N . VAL B 1 257 ? 14.891 22 9.117 1 82.31 257 VAL B N 1
ATOM 5153 C CA . VAL B 1 257 ? 13.531 21.469 9.055 1 82.31 257 VAL B CA 1
ATOM 5154 C C . VAL B 1 257 ? 12.539 22.578 9.43 1 82.31 257 VAL B C 1
ATOM 5156 O O . VAL B 1 257 ? 12.906 23.562 10.078 1 82.31 257 VAL B O 1
ATOM 5159 N N . ASP B 1 258 ? 11.312 22.391 9 1 82.38 258 ASP B N 1
ATOM 5160 C CA . ASP B 1 258 ? 10.266 23.391 9.156 1 82.38 258 ASP B CA 1
ATOM 5161 C C . ASP B 1 258 ? 9.414 23.125 10.398 1 82.38 258 ASP B C 1
ATOM 5163 O O . ASP B 1 258 ? 8.195 23.312 10.383 1 82.38 258 ASP B O 1
ATOM 5167 N N . GLN B 1 259 ? 10.047 22.719 11.508 1 84 259 GLN B N 1
ATOM 5168 C CA . GLN B 1 259 ? 9.289 22.281 12.672 1 84 259 GLN B CA 1
ATOM 5169 C C . GLN B 1 259 ? 9.297 23.328 13.773 1 84 259 GLN B C 1
ATOM 5171 O O . GLN B 1 259 ? 9.125 23 14.953 1 84 259 GLN B O 1
ATOM 5176 N N . GLY B 1 260 ? 9.438 24.531 13.492 1 88.75 260 GLY B N 1
ATOM 5177 C CA . GLY B 1 260 ? 9.508 25.594 14.492 1 88.75 260 GLY B CA 1
ATOM 5178 C C . GLY B 1 260 ? 8.156 26.156 14.859 1 88.75 260 GLY B C 1
ATOM 5179 O O . GLY B 1 260 ? 7.695 26.016 15.992 1 88.75 260 GLY B O 1
ATOM 5180 N N . MET B 1 261 ? 7.531 26.859 13.898 1 94.75 261 MET B N 1
ATOM 5181 C CA . MET B 1 261 ? 6.266 27.547 14.117 1 94.75 261 MET B CA 1
ATOM 5182 C C . MET B 1 261 ? 5.258 27.203 13.023 1 94.75 261 MET B C 1
ATOM 5184 O O . MET B 1 261 ? 5.637 26.703 11.961 1 94.75 261 MET B O 1
ATOM 5188 N N . ARG B 1 262 ? 4.035 27.406 13.414 1 97.56 262 ARG B N 1
ATOM 5189 C CA . ARG B 1 262 ? 2.945 27.297 12.445 1 97.56 262 ARG B CA 1
ATOM 5190 C C . ARG B 1 262 ? 2.16 28.594 12.359 1 97.56 262 ARG B C 1
ATOM 5192 O O . ARG B 1 262 ? 1.969 29.281 13.359 1 97.56 262 ARG B O 1
ATOM 5199 N N . ILE B 1 263 ? 1.754 28.984 11.188 1 98.12 263 ILE B N 1
ATOM 5200 C CA . ILE B 1 263 ? 0.893 30.125 10.938 1 98.12 263 ILE B CA 1
ATOM 5201 C C . ILE B 1 263 ? -0.288 29.703 10.062 1 98.12 263 ILE B C 1
ATOM 5203 O O . ILE B 1 263 ? -0.103 29.062 9.031 1 98.12 263 ILE B O 1
ATOM 5207 N N . GLY B 1 264 ? -1.473 30.016 10.461 1 98.31 264 GLY B N 1
ATOM 5208 C CA . GLY B 1 264 ? -2.633 29.719 9.641 1 98.31 264 GLY B CA 1
ATOM 5209 C C . GLY B 1 264 ? -2.754 30.594 8.414 1 98.31 264 GLY B C 1
ATOM 5210 O O . GLY B 1 264 ? -2.469 31.797 8.477 1 98.31 264 GLY B O 1
ATOM 5211 N N . ILE B 1 265 ? -3.115 30.031 7.332 1 98.5 265 ILE B N 1
ATOM 5212 C CA . ILE B 1 265 ? -3.459 30.781 6.133 1 98.5 265 ILE B CA 1
ATOM 5213 C C . ILE B 1 265 ? -4.953 30.641 5.844 1 98.5 265 ILE B C 1
ATOM 5215 O O . ILE B 1 265 ? -5.449 29.516 5.656 1 98.5 265 ILE B O 1
ATOM 5219 N N . ARG B 1 266 ? -5.621 31.703 5.754 1 96.56 266 ARG B N 1
ATOM 5220 C CA . ARG B 1 266 ? -7.051 31.719 5.473 1 96.56 266 ARG B CA 1
ATOM 5221 C C . ARG B 1 266 ? -7.324 31.5 3.99 1 96.56 266 ARG B C 1
ATOM 5223 O O . ARG B 1 266 ? -6.406 31.578 3.168 1 96.56 266 ARG B O 1
ATOM 5230 N N . PRO B 1 267 ? -8.586 31.172 3.672 1 94.12 267 PRO B N 1
ATOM 5231 C CA . PRO B 1 267 ? -8.922 30.906 2.271 1 94.12 267 PRO B CA 1
ATOM 5232 C C . PRO B 1 267 ? -8.602 32.094 1.355 1 94.12 267 PRO B C 1
ATOM 5234 O O . PRO B 1 267 ? -8.352 31.906 0.162 1 94.12 267 PRO B O 1
ATOM 5237 N N . SER B 1 268 ? -8.516 33.281 1.89 1 93.88 268 SER B N 1
ATOM 5238 C CA . SER B 1 268 ? -8.203 34.5 1.122 1 93.88 268 SER B CA 1
ATOM 5239 C C . SER B 1 268 ? -6.719 34.562 0.794 1 93.88 268 SER B C 1
ATOM 5241 O O . SER B 1 268 ? -6.301 35.375 -0.038 1 93.88 268 SER B O 1
ATOM 5243 N N . GLY B 1 269 ? -5.941 33.688 1.432 1 96.38 269 GLY B N 1
ATOM 5244 C CA . GLY B 1 269 ? -4.496 33.75 1.307 1 96.38 269 GLY B CA 1
ATOM 5245 C C . GLY B 1 269 ? -3.838 34.562 2.418 1 96.38 269 GLY B C 1
ATOM 5246 O O . GLY B 1 269 ? -2.617 34.5 2.588 1 96.38 269 GLY B O 1
ATOM 5247 N N . ARG B 1 270 ? -4.664 35.281 3.197 1 97.12 270 ARG B N 1
ATOM 5248 C CA . ARG B 1 270 ? -4.113 36.062 4.289 1 97.12 270 ARG B CA 1
ATOM 5249 C C . ARG B 1 270 ? -3.674 35.188 5.449 1 97.12 270 ARG B C 1
ATOM 5251 O O . ARG B 1 270 ? -4.344 34.188 5.77 1 97.12 270 ARG B O 1
ATOM 5258 N N . TYR B 1 271 ? -2.605 35.562 6.035 1 97.81 271 TYR B N 1
ATOM 5259 C CA . TYR B 1 271 ? -2.111 34.844 7.211 1 97.81 271 TYR B CA 1
ATOM 5260 C C . TYR B 1 271 ? -2.875 35.25 8.461 1 97.81 271 TYR B C 1
ATOM 5262 O O . TYR B 1 271 ? -3.416 36.344 8.531 1 97.81 271 TYR B O 1
ATOM 5270 N N . ASN B 1 272 ? -2.965 34.312 9.398 1 97.31 272 ASN B N 1
ATOM 5271 C CA . ASN B 1 272 ? -3.41 34.688 10.734 1 97.31 272 ASN B CA 1
ATOM 5272 C C . ASN B 1 272 ? -2.482 35.75 11.344 1 97.31 272 ASN B C 1
ATOM 5274 O O . ASN B 1 272 ? -1.303 35.812 11 1 97.31 272 ASN B O 1
ATOM 5278 N N . ARG B 1 273 ? -2.979 36.5 12.328 1 96.31 273 ARG B N 1
ATOM 5279 C CA . ARG B 1 273 ? -2.207 37.562 12.961 1 96.31 273 ARG B CA 1
ATOM 5280 C C . ARG B 1 273 ? -1.325 37 14.078 1 96.31 273 ARG B C 1
ATOM 5282 O O . ARG B 1 273 ? -0.713 37.75 14.828 1 96.31 273 ARG B O 1
ATOM 5289 N N . TYR B 1 274 ? -1.308 35.688 14.242 1 96.88 274 TYR B N 1
ATOM 5290 C CA . TYR B 1 274 ? -0.441 35.031 15.219 1 96.88 274 TYR B CA 1
ATOM 5291 C C . TYR B 1 274 ? 0.095 33.719 14.664 1 96.88 274 TYR B C 1
ATOM 5293 O O . TYR B 1 274 ? -0.506 33.125 13.773 1 96.88 274 TYR B O 1
ATOM 5301 N N . GLY B 1 275 ? 1.23 33.375 15.141 1 97.12 275 GLY B N 1
ATOM 5302 C CA . GLY B 1 275 ? 1.772 32.031 15 1 97.12 275 GLY B CA 1
ATOM 5303 C C . GLY B 1 275 ? 1.802 31.266 16.312 1 97.12 275 GLY B C 1
ATOM 5304 O O . GLY B 1 275 ? 1.577 31.828 17.375 1 97.12 275 GLY B O 1
ATOM 5305 N N . THR B 1 276 ? 1.951 29.922 16.188 1 97.06 276 THR B N 1
ATOM 5306 C CA . THR B 1 276 ? 2.047 29.125 17.406 1 97.06 276 THR B CA 1
ATOM 5307 C C . THR B 1 276 ? 3.225 28.156 17.328 1 97.06 276 THR B C 1
ATOM 5309 O O . THR B 1 276 ? 3.65 27.781 16.234 1 97.06 276 THR B O 1
ATOM 5312 N N . ASP B 1 277 ? 3.729 27.844 18.469 1 94.69 277 ASP B N 1
ATOM 5313 C CA . ASP B 1 277 ? 4.605 26.672 18.547 1 94.69 277 ASP B CA 1
ATOM 5314 C C . ASP B 1 277 ? 3.803 25.391 18.75 1 94.69 277 ASP B C 1
ATOM 5316 O O . ASP B 1 277 ? 2.576 25.391 18.641 1 94.69 277 ASP B O 1
ATOM 5320 N N . ASP B 1 278 ? 4.449 24.266 19 1 91.62 278 ASP B N 1
ATOM 5321 C CA . ASP B 1 278 ? 3.801 22.953 19.094 1 91.62 278 ASP B CA 1
ATOM 5322 C C . ASP B 1 278 ? 2.869 22.891 20.297 1 91.62 278 ASP B C 1
ATOM 5324 O O . ASP B 1 278 ? 1.938 22.078 20.328 1 91.62 278 ASP B O 1
ATOM 5328 N N . ASP B 1 279 ? 3.096 23.766 21.266 1 91.81 279 ASP B N 1
ATOM 5329 C CA . ASP B 1 279 ? 2.316 23.734 22.5 1 91.81 279 ASP B CA 1
ATOM 5330 C C . ASP B 1 279 ? 1.139 24.703 22.438 1 91.81 279 ASP B C 1
ATOM 5332 O O . ASP B 1 279 ? 0.326 24.75 23.359 1 91.81 279 ASP B O 1
ATOM 5336 N N . GLY B 1 280 ? 1.091 25.5 21.422 1 95.25 280 GLY B N 1
ATOM 5337 C CA . GLY B 1 280 ? -0.04 26.391 21.25 1 95.25 280 GLY B CA 1
ATOM 5338 C C . GLY B 1 280 ? 0.207 27.781 21.828 1 95.25 280 GLY B C 1
ATOM 5339 O O . GLY B 1 280 ? -0.724 28.562 21.969 1 95.25 280 GLY B O 1
ATOM 5340 N N . VAL B 1 281 ? 1.421 28.031 22.234 1 95.38 281 VAL B N 1
ATOM 5341 C CA . VAL B 1 281 ? 1.749 29.391 22.656 1 95.38 281 VAL B CA 1
ATOM 5342 C C . VAL B 1 281 ? 1.719 30.312 21.438 1 95.38 281 VAL B C 1
ATOM 5344 O O . VAL B 1 281 ? 2.328 30.031 20.406 1 95.38 281 VAL B O 1
ATOM 5347 N N . ARG B 1 282 ? 1.103 31.484 21.578 1 96.12 282 ARG B N 1
ATOM 5348 C CA . ARG B 1 282 ? 0.918 32.406 20.469 1 96.12 282 ARG B CA 1
ATOM 5349 C C . ARG B 1 282 ? 2.055 33.438 20.422 1 96.12 282 ARG B C 1
ATOM 5351 O O . ARG B 1 282 ? 2.543 33.875 21.453 1 96.12 282 ARG B O 1
ATOM 5358 N N . TYR B 1 283 ? 2.344 33.719 19.234 1 96.06 283 TYR B N 1
ATOM 5359 C CA . TYR B 1 283 ? 3.309 34.781 18.969 1 96.06 283 TYR B CA 1
ATOM 5360 C C . TYR B 1 283 ? 2.797 35.719 17.875 1 96.06 283 TYR B C 1
ATOM 5362 O O . TYR B 1 283 ? 2.225 35.25 16.875 1 96.06 283 TYR B O 1
ATOM 5370 N N . ASP B 1 284 ? 2.98 37 18.031 1 95.69 284 ASP B N 1
ATOM 5371 C CA . ASP B 1 284 ? 2.523 37.969 17.031 1 95.69 284 ASP B CA 1
ATOM 5372 C C . ASP B 1 284 ? 3.537 38.125 15.906 1 95.69 284 ASP B C 1
ATOM 5374 O O . ASP B 1 284 ? 3.234 38.719 14.867 1 95.69 284 ASP B O 1
ATOM 5378 N N . SER B 1 285 ? 4.727 37.625 16.203 1 94.06 285 SER B N 1
ATOM 5379 C CA . SER B 1 285 ? 5.789 37.656 15.203 1 94.06 285 SER B CA 1
ATOM 5380 C C . SER B 1 285 ? 6.48 36.281 15.102 1 94.06 285 SER B C 1
ATOM 5382 O O . SER B 1 285 ? 6.539 35.531 16.078 1 94.06 285 SER B O 1
ATOM 5384 N N . VAL B 1 286 ? 6.902 36.031 13.938 1 91.06 286 VAL B N 1
ATOM 5385 C CA . VAL B 1 286 ? 7.664 34.812 13.688 1 91.06 286 VAL B CA 1
ATOM 5386 C C . VAL B 1 286 ? 8.992 35.156 13.008 1 91.06 286 VAL B C 1
ATOM 5388 O O . VAL B 1 286 ? 9.008 35.688 11.906 1 91.06 286 VAL B O 1
ATOM 5391 N N . ASN B 1 287 ? 10.078 34.812 13.656 1 89.94 287 ASN B N 1
ATOM 5392 C CA . ASN B 1 287 ? 11.422 35.094 13.172 1 89.94 287 ASN B CA 1
ATOM 5393 C C . ASN B 1 287 ? 11.57 36.562 12.742 1 89.94 287 ASN B C 1
ATOM 5395 O O . ASN B 1 287 ? 12.094 36.844 11.664 1 89.94 287 ASN B O 1
ATOM 5399 N N . GLY B 1 288 ? 10.977 37.438 13.438 1 88.19 288 GLY B N 1
ATOM 5400 C CA . GLY B 1 288 ? 11.133 38.844 13.227 1 88.19 288 GLY B CA 1
ATOM 5401 C C . GLY B 1 288 ? 10.094 39.438 12.297 1 88.19 288 GLY B C 1
ATOM 5402 O O . GLY B 1 288 ? 10.062 40.656 12.078 1 88.19 288 GLY B O 1
ATOM 5403 N N . ILE B 1 289 ? 9.289 38.656 11.75 1 91 289 ILE B N 1
ATOM 5404 C CA . ILE B 1 289 ? 8.258 39.125 10.836 1 91 289 ILE B CA 1
ATOM 5405 C C . ILE B 1 289 ? 6.965 39.375 11.602 1 91 289 ILE B C 1
ATOM 5407 O O . ILE B 1 289 ? 6.41 38.469 12.211 1 91 289 ILE B O 1
ATOM 5411 N N . ASP B 1 290 ? 6.5 40.562 11.477 1 94.62 290 ASP B N 1
ATOM 5412 C CA . ASP B 1 290 ? 5.211 40.906 12.062 1 94.62 290 ASP B CA 1
ATOM 5413 C C . ASP B 1 290 ? 4.059 40.375 11.227 1 94.62 290 ASP B C 1
ATOM 5415 O O . ASP B 1 290 ? 3.912 40.719 10.055 1 94.62 290 ASP B O 1
ATOM 5419 N N . LEU B 1 291 ? 3.24 39.562 11.812 1 95.44 291 LEU B N 1
ATOM 5420 C CA . LEU B 1 291 ? 2.215 38.844 11.07 1 95.44 291 LEU B CA 1
ATOM 5421 C C . LEU B 1 291 ? 1.024 39.75 10.773 1 95.44 291 LEU B C 1
ATOM 5423 O O . LEU B 1 291 ? 0.207 39.438 9.898 1 95.44 291 LEU B O 1
ATOM 5427 N N . ASP B 1 292 ? 0.917 40.906 11.406 1 92.31 292 ASP B N 1
ATOM 5428 C CA . ASP B 1 292 ? -0.15 41.844 11.133 1 92.31 292 ASP B CA 1
ATOM 5429 C C . ASP B 1 292 ? 0.078 42.562 9.797 1 92.31 292 ASP B C 1
ATOM 5431 O O . ASP B 1 292 ? -0.875 43 9.148 1 92.31 292 ASP B O 1
ATOM 5435 N N . SER B 1 293 ? 1.299 42.688 9.383 1 89.75 293 SER B N 1
ATOM 5436 C CA . SER B 1 293 ? 1.638 43.469 8.203 1 89.75 293 SER B CA 1
ATOM 5437 C C . SER B 1 293 ? 2.197 42.594 7.09 1 89.75 293 SER B C 1
ATOM 5439 O O . SER B 1 293 ? 2.738 43.125 6.105 1 89.75 293 SER B O 1
ATOM 5441 N N . ILE B 1 294 ? 1.962 41.406 7.184 1 93.06 294 ILE B N 1
ATOM 5442 C CA . ILE B 1 294 ? 2.596 40.5 6.223 1 93.06 294 ILE B CA 1
ATOM 5443 C C . ILE B 1 294 ? 1.726 40.375 4.973 1 93.06 294 ILE B C 1
ATOM 5445 O O . ILE B 1 294 ? 0.496 40.375 5.062 1 93.06 294 ILE B O 1
ATOM 5449 N N . GLU B 1 295 ? 2.34 40.312 3.762 1 95.38 295 GLU B N 1
ATOM 5450 C CA . GLU B 1 295 ? 1.632 40.125 2.5 1 95.38 295 GLU B CA 1
ATOM 5451 C C . GLU B 1 295 ? 0.99 38.75 2.439 1 95.38 295 GLU B C 1
ATOM 5453 O O . GLU B 1 295 ? 1.542 37.781 2.963 1 95.38 295 GLU B O 1
ATOM 5458 N N . PRO B 1 296 ? -0.098 38.688 1.778 1 97.06 296 PRO B N 1
ATOM 5459 C CA . PRO B 1 296 ? -0.787 37.406 1.678 1 97.06 296 PRO B CA 1
ATOM 5460 C C . PRO B 1 296 ? 0 36.375 0.87 1 97.06 296 PRO B C 1
ATOM 5462 O O . PRO B 1 296 ? 0.873 36.75 0.078 1 97.06 296 PRO B O 1
ATOM 5465 N N . PHE B 1 297 ? -0.24 35.094 1.138 1 97.94 297 PHE B N 1
ATOM 5466 C CA . PHE B 1 297 ? 0.292 33.969 0.348 1 97.94 297 PHE B CA 1
ATOM 5467 C C . PHE B 1 297 ? -0.284 34 -1.062 1 97.94 297 PHE B C 1
ATOM 5469 O O . PHE B 1 297 ? -1.5 33.906 -1.243 1 97.94 297 PHE B O 1
ATOM 5476 N N . PRO B 1 298 ? 0.503 34.031 -2.107 1 97.81 298 PRO B N 1
ATOM 5477 C CA . PRO B 1 298 ? -0.004 34.344 -3.443 1 97.81 298 PRO B CA 1
ATOM 5478 C C . PRO B 1 298 ? -0.481 33.125 -4.203 1 97.81 298 PRO B C 1
ATOM 5480 O O . PRO B 1 298 ? -1.102 33.25 -5.262 1 97.81 298 PRO B O 1
ATOM 5483 N N . PHE B 1 299 ? -0.277 31.922 -3.744 1 98 299 PHE B N 1
ATOM 5484 C CA . PHE B 1 299 ? -0.526 30.734 -4.555 1 98 299 PHE B CA 1
ATOM 5485 C C . PHE B 1 299 ? -1.648 29.891 -3.955 1 98 299 PHE B C 1
ATOM 5487 O O . PHE B 1 299 ? -1.672 28.672 -4.121 1 98 299 PHE B O 1
ATOM 5494 N N . ILE B 1 300 ? -2.562 30.516 -3.215 1 98.19 300 ILE B N 1
ATOM 5495 C CA . ILE B 1 300 ? -3.547 29.766 -2.434 1 98.19 300 ILE B CA 1
ATOM 5496 C C . ILE B 1 300 ? -4.453 28.969 -3.367 1 98.19 300 ILE B C 1
ATOM 5498 O O . ILE B 1 300 ? -4.777 27.812 -3.092 1 98.19 300 ILE B O 1
ATOM 5502 N N . VAL B 1 301 ? -4.863 29.516 -4.504 1 97.69 301 VAL B N 1
ATOM 5503 C CA . VAL B 1 301 ? -5.758 28.844 -5.441 1 97.69 301 VAL B CA 1
ATOM 5504 C C . VAL B 1 301 ? -5.059 27.641 -6.051 1 97.69 301 VAL B C 1
ATOM 5506 O O . VAL B 1 301 ? -5.613 26.531 -6.074 1 97.69 301 VAL B O 1
ATOM 5509 N N . GLU B 1 302 ? -3.854 27.859 -6.516 1 97.44 302 GLU B N 1
ATOM 5510 C CA . GLU B 1 302 ? -3.078 26.781 -7.105 1 97.44 302 GLU B CA 1
ATOM 5511 C C . GLU B 1 302 ? -2.775 25.688 -6.074 1 97.44 302 GLU B C 1
ATOM 5513 O O . GLU B 1 302 ? -2.801 24.5 -6.395 1 97.44 302 GLU B O 1
ATOM 5518 N N . LEU B 1 303 ? -2.494 26.078 -4.883 1 98.38 303 LEU B N 1
ATOM 5519 C CA . LEU B 1 303 ? -2.211 25.141 -3.803 1 98.38 303 LEU B CA 1
ATOM 5520 C C . LEU B 1 303 ? -3.406 24.219 -3.555 1 98.38 303 LEU B C 1
ATOM 5522 O O . LEU B 1 303 ? -3.248 23 -3.447 1 98.38 303 LEU B O 1
ATOM 5526 N N . HIS B 1 304 ? -4.578 24.781 -3.498 1 98.25 304 HIS B N 1
ATOM 5527 C CA . HIS B 1 304 ? -5.789 24 -3.297 1 98.25 304 HIS B CA 1
ATOM 5528 C C . HIS B 1 304 ? -6.012 23.031 -4.449 1 98.25 304 HIS B C 1
ATOM 5530 O O . HIS B 1 304 ? -6.363 21.859 -4.227 1 98.25 304 HIS B O 1
ATOM 5536 N N . ARG B 1 305 ? -5.785 23.5 -5.617 1 96.62 305 ARG B N 1
ATOM 5537 C CA . ARG B 1 305 ? -5.945 22.656 -6.789 1 96.62 305 ARG B CA 1
ATOM 5538 C C . ARG B 1 305 ? -5.004 21.453 -6.727 1 96.62 305 ARG B C 1
ATOM 5540 O O . ARG B 1 305 ? -5.418 20.312 -6.973 1 96.62 305 ARG B O 1
ATOM 5547 N N . ARG B 1 306 ? -3.781 21.719 -6.379 1 96 306 ARG B N 1
ATOM 5548 C CA . ARG B 1 306 ? -2.787 20.656 -6.277 1 96 306 ARG B CA 1
ATOM 5549 C C . ARG B 1 306 ? -3.154 19.656 -5.176 1 96 306 ARG B C 1
ATOM 5551 O O . ARG B 1 306 ? -2.963 18.453 -5.328 1 96 306 ARG B O 1
ATOM 5558 N N . ALA B 1 307 ? -3.639 20.172 -4.113 1 97.56 307 ALA B N 1
ATOM 5559 C CA . ALA B 1 307 ? -4.035 19.312 -3 1 97.56 307 ALA B CA 1
ATOM 5560 C C . ALA B 1 307 ? -5.148 18.344 -3.418 1 97.56 307 ALA B C 1
ATOM 5562 O O . ALA B 1 307 ? -5.102 17.156 -3.094 1 97.56 307 ALA B O 1
ATOM 5563 N N . VAL B 1 308 ? -6.094 18.875 -4.125 1 96.31 308 VAL B N 1
ATOM 5564 C CA . VAL B 1 308 ? -7.203 18.047 -4.598 1 96.31 308 VAL B CA 1
ATOM 5565 C C . VAL B 1 308 ? -6.68 16.984 -5.559 1 96.31 308 VAL B C 1
ATOM 5567 O O . VAL B 1 308 ? -7.09 15.82 -5.488 1 96.31 308 VAL B O 1
ATOM 5570 N N . GLU B 1 309 ? -5.789 17.391 -6.422 1 92.75 309 GLU B N 1
ATOM 5571 C CA . GLU B 1 309 ? -5.203 16.453 -7.375 1 92.75 309 GLU B CA 1
ATOM 5572 C C . GLU B 1 309 ? -4.508 15.297 -6.66 1 92.75 309 GLU B C 1
ATOM 5574 O O . GLU B 1 309 ? -4.73 14.125 -6.992 1 92.75 309 GLU B O 1
ATOM 5579 N N . VAL B 1 310 ? -3.713 15.594 -5.691 1 93.5 310 VAL B N 1
ATOM 5580 C CA . VAL B 1 310 ? -2.982 14.57 -4.953 1 93.5 310 VAL B CA 1
ATOM 5581 C C . VAL B 1 310 ? -3.965 13.688 -4.18 1 93.5 310 VAL B C 1
ATOM 5583 O O . VAL B 1 310 ? -3.896 12.461 -4.254 1 93.5 310 VAL B O 1
ATOM 5586 N N . ALA B 1 311 ? -4.906 14.328 -3.477 1 94.62 311 ALA B N 1
ATOM 5587 C CA . ALA B 1 311 ? -5.855 13.609 -2.633 1 94.62 311 ALA B CA 1
ATOM 5588 C C . ALA B 1 311 ? -6.711 12.648 -3.459 1 94.62 311 ALA B C 1
ATOM 5590 O O . ALA B 1 311 ? -7.125 11.602 -2.971 1 94.62 311 ALA B O 1
ATOM 5591 N N . SER B 1 312 ? -6.926 12.969 -4.688 1 90.62 312 SER B N 1
ATOM 5592 C CA . SER B 1 312 ? -7.773 12.148 -5.547 1 90.62 312 SER B CA 1
ATOM 5593 C C . SER B 1 312 ? -7.16 10.766 -5.77 1 90.62 312 SER B C 1
ATOM 5595 O O . SER B 1 312 ? -7.875 9.805 -6.07 1 90.62 312 SER B O 1
ATOM 5597 N N . ARG B 1 313 ? -5.918 10.664 -5.531 1 87.19 313 ARG B N 1
ATOM 5598 C CA . ARG B 1 313 ? -5.227 9.398 -5.762 1 87.19 313 ARG B CA 1
ATOM 5599 C C . ARG B 1 313 ? -5.238 8.531 -4.508 1 87.19 313 ARG B C 1
ATOM 5601 O O . ARG B 1 313 ? -4.906 7.344 -4.562 1 87.19 313 ARG B O 1
ATOM 5608 N N . PHE B 1 314 ? -5.609 9.078 -3.436 1 90.5 314 PHE B N 1
ATOM 5609 C CA . PHE B 1 314 ? -5.66 8.367 -2.164 1 90.5 314 PHE B CA 1
ATOM 5610 C C . PHE B 1 314 ? -7.066 7.844 -1.891 1 90.5 314 PHE B C 1
ATOM 5612 O O . PHE B 1 314 ? -7.719 8.266 -0.932 1 90.5 314 PHE B O 1
ATOM 5619 N N . VAL B 1 315 ? -7.48 6.871 -2.592 1 88.44 315 VAL B N 1
ATOM 5620 C CA . VAL B 1 315 ? -8.875 6.445 -2.654 1 88.44 315 VAL B CA 1
ATOM 5621 C C . VAL B 1 315 ? -9.258 5.734 -1.358 1 88.44 315 VAL B C 1
ATOM 5623 O O . VAL B 1 315 ? -10.445 5.562 -1.062 1 88.44 315 VAL B O 1
ATOM 5626 N N . HIS B 1 316 ? -8.258 5.336 -0.579 1 89.81 316 HIS B N 1
ATOM 5627 C CA . HIS B 1 316 ? -8.531 4.637 0.67 1 89.81 316 HIS B CA 1
ATOM 5628 C C . HIS B 1 316 ? -8.5 5.594 1.856 1 89.81 316 HIS B C 1
ATOM 5630 O O . HIS B 1 316 ? -8.672 5.176 3.004 1 89.81 316 HIS B O 1
ATOM 5636 N N . HIS B 1 317 ? -8.258 6.855 1.594 1 93.25 317 HIS B N 1
ATOM 5637 C CA . HIS B 1 317 ? -8.078 7.848 2.646 1 93.25 317 HIS B CA 1
ATOM 5638 C C . HIS B 1 317 ? -8.945 9.078 2.396 1 93.25 317 HIS B C 1
ATOM 5640 O O . HIS B 1 317 ? -8.844 9.711 1.342 1 93.25 317 HIS B O 1
ATOM 5646 N N . ARG B 1 318 ? -9.727 9.445 3.42 1 96.12 318 ARG B N 1
ATOM 5647 C CA . ARG B 1 318 ? -10.656 10.555 3.236 1 96.12 318 ARG B CA 1
ATOM 5648 C C . ARG B 1 318 ? -10.125 11.828 3.883 1 96.12 318 ARG B C 1
ATOM 5650 O O . ARG B 1 318 ? -10.609 12.922 3.598 1 96.12 318 ARG B O 1
ATOM 5657 N N . VAL B 1 319 ? -9.195 11.688 4.781 1 97.75 319 VAL B N 1
ATOM 5658 C CA . VAL B 1 319 ? -8.57 12.859 5.387 1 97.75 319 VAL B CA 1
ATOM 5659 C C . VAL B 1 319 ? -7.051 12.758 5.254 1 97.75 319 VAL B C 1
ATOM 5661 O O . VAL B 1 319 ? -6.457 11.75 5.633 1 97.75 319 VAL B O 1
ATOM 5664 N N . LEU B 1 320 ? -6.473 13.766 4.695 1 97.75 320 LEU B N 1
ATOM 5665 C CA . LEU B 1 320 ? -5.031 13.758 4.465 1 97.75 320 LEU B CA 1
ATOM 5666 C C . LEU B 1 320 ? -4.398 15.055 4.957 1 97.75 320 LEU B C 1
ATOM 5668 O O . LEU B 1 320 ? -5.051 16.094 4.988 1 97.75 320 LEU B O 1
ATOM 5672 N N . GLY B 1 321 ? -3.205 14.984 5.453 1 97.38 321 GLY B N 1
ATOM 5673 C CA . GLY B 1 321 ? -2.283 16.109 5.551 1 97.38 321 GLY B CA 1
ATOM 5674 C C . GLY B 1 321 ? -1.208 16.094 4.48 1 97.38 321 GLY B C 1
ATOM 5675 O O . GLY B 1 321 ? -0.347 15.211 4.469 1 97.38 321 GLY B O 1
ATOM 5676 N N . LEU B 1 322 ? -1.274 17.047 3.625 1 97.06 322 LEU B N 1
ATOM 5677 C CA . LEU B 1 322 ? -0.344 17.109 2.502 1 97.06 322 LEU B CA 1
ATOM 5678 C C . LEU B 1 322 ? 0.66 18.25 2.693 1 97.06 322 LEU B C 1
ATOM 5680 O O . LEU B 1 322 ? 0.272 19.406 2.895 1 97.06 322 LEU B O 1
ATOM 5684 N N . ASP B 1 323 ? 1.909 17.922 2.637 1 96.31 323 ASP B N 1
ATOM 5685 C CA . ASP B 1 323 ? 2.959 18.938 2.721 1 96.31 323 ASP B CA 1
ATOM 5686 C C . ASP B 1 323 ? 3.449 19.328 1.329 1 96.31 323 ASP B C 1
ATOM 5688 O O . ASP B 1 323 ? 3.826 18.469 0.53 1 96.31 323 ASP B O 1
ATOM 5692 N N . PHE B 1 324 ? 3.441 20.625 1.105 1 97.56 324 PHE B N 1
ATOM 5693 C CA . PHE B 1 324 ? 3.871 21.156 -0.18 1 97.56 324 PHE B CA 1
ATOM 5694 C C . PHE B 1 324 ? 4.973 22.203 0.007 1 97.56 324 PHE B C 1
ATOM 5696 O O . PHE B 1 324 ? 5.07 22.828 1.066 1 97.56 324 PHE B O 1
ATOM 5703 N N . ALA B 1 325 ? 5.762 22.359 -0.983 1 97.12 325 ALA B N 1
ATOM 5704 C CA . ALA B 1 325 ? 6.707 23.469 -1.102 1 97.12 325 ALA B CA 1
ATOM 5705 C C . ALA B 1 325 ? 6.402 24.328 -2.326 1 97.12 325 ALA B C 1
ATOM 5707 O O . ALA B 1 325 ? 5.848 23.844 -3.312 1 97.12 325 ALA B O 1
ATOM 5708 N N . VAL B 1 326 ? 6.711 25.578 -2.23 1 97.94 326 VAL B N 1
ATOM 5709 C CA . VAL B 1 326 ? 6.699 26.453 -3.4 1 97.94 326 VAL B CA 1
ATOM 5710 C C . VAL B 1 326 ? 8.125 26.656 -3.904 1 97.94 326 VAL B C 1
ATOM 5712 O O . VAL B 1 326 ? 8.961 27.25 -3.211 1 97.94 326 VAL B O 1
ATOM 5715 N N . ARG B 1 327 ? 8.312 26.172 -5.039 1 97.25 327 ARG B N 1
ATOM 5716 C CA . ARG B 1 327 ? 9.633 26.328 -5.648 1 97.25 327 ARG B CA 1
ATOM 5717 C C . ARG B 1 327 ? 9.867 27.781 -6.062 1 97.25 327 ARG B C 1
ATOM 5719 O O . ARG B 1 327 ? 8.914 28.547 -6.199 1 97.25 327 ARG B O 1
ATOM 5726 N N . GLU B 1 328 ? 11.07 28.094 -6.348 1 96.75 328 GLU B N 1
ATOM 5727 C CA . GLU B 1 328 ? 11.461 29.469 -6.68 1 96.75 328 GLU B CA 1
ATOM 5728 C C . GLU B 1 328 ? 10.719 29.953 -7.918 1 96.75 328 GLU B C 1
ATOM 5730 O O . GLU B 1 328 ? 10.422 31.156 -8.031 1 96.75 328 GLU B O 1
ATOM 5735 N N . ASP B 1 329 ? 10.359 29.094 -8.836 1 96.62 329 ASP B N 1
ATOM 5736 C CA . ASP B 1 329 ? 9.672 29.484 -10.062 1 96.62 329 ASP B CA 1
ATOM 5737 C C . ASP B 1 329 ? 8.156 29.484 -9.867 1 96.62 329 ASP B C 1
ATOM 5739 O O . ASP B 1 329 ? 7.402 29.656 -10.828 1 96.62 329 ASP B O 1
ATOM 5743 N N . GLY B 1 330 ? 7.707 29.188 -8.695 1 96.56 330 GLY B N 1
ATOM 5744 C CA . GLY B 1 330 ? 6.289 29.266 -8.375 1 96.56 330 GLY B CA 1
ATOM 5745 C C . GLY B 1 330 ? 5.578 27.922 -8.469 1 96.56 330 GLY B C 1
ATOM 5746 O O . GLY B 1 330 ? 4.398 27.828 -8.133 1 96.56 330 GLY B O 1
ATOM 5747 N N . GLN B 1 331 ? 6.285 26.938 -8.875 1 96.19 331 GLN B N 1
ATOM 5748 C CA . GLN B 1 331 ? 5.668 25.625 -8.953 1 96.19 331 GLN B CA 1
ATOM 5749 C C . GLN B 1 331 ? 5.449 25.031 -7.562 1 96.19 331 GLN B C 1
ATOM 5751 O O . GLN B 1 331 ? 6.305 25.172 -6.684 1 96.19 331 GLN B O 1
ATOM 5756 N N . ILE B 1 332 ? 4.301 24.438 -7.387 1 97.5 332 ILE B N 1
ATOM 5757 C CA . ILE B 1 332 ? 3.959 23.797 -6.121 1 97.5 332 ILE B CA 1
ATOM 5758 C C . ILE B 1 332 ? 4.344 22.312 -6.172 1 97.5 332 ILE B C 1
ATOM 5760 O O . ILE B 1 332 ? 3.867 21.578 -7.035 1 97.5 332 ILE B O 1
ATOM 5764 N N . LEU B 1 333 ? 5.207 21.906 -5.242 1 96.44 333 LEU B N 1
ATOM 5765 C CA . LEU B 1 333 ? 5.746 20.547 -5.227 1 96.44 333 LEU B CA 1
ATOM 5766 C C . LEU B 1 333 ? 5.238 19.766 -4.016 1 96.44 333 LEU B C 1
ATOM 5768 O O . LEU B 1 333 ? 5.273 20.281 -2.893 1 96.44 333 LEU B O 1
ATOM 5772 N N . LEU B 1 334 ? 4.734 18.547 -4.234 1 96 334 LEU B N 1
ATOM 5773 C CA . LEU B 1 334 ? 4.375 17.672 -3.121 1 96 334 LEU B CA 1
ATOM 5774 C C . LEU B 1 334 ? 5.621 17.141 -2.416 1 96 334 LEU B C 1
ATOM 5776 O O . LEU B 1 334 ? 6.496 16.562 -3.053 1 96 334 LEU B O 1
ATOM 5780 N N . LEU B 1 335 ? 5.707 17.391 -1.129 1 94.12 335 LEU B N 1
ATOM 5781 C CA . LEU B 1 335 ? 6.82 16.891 -0.334 1 94.12 335 LEU B CA 1
ATOM 5782 C C . LEU B 1 335 ? 6.445 15.57 0.343 1 94.12 335 LEU B C 1
ATOM 5784 O O . LEU B 1 335 ? 7.242 14.625 0.361 1 94.12 335 LEU B O 1
ATOM 5788 N N . GLU B 1 336 ? 5.25 15.555 0.88 1 93.56 336 GLU B N 1
ATOM 5789 C CA . GLU B 1 336 ? 4.812 14.406 1.668 1 93.56 336 GLU B CA 1
ATOM 5790 C C . GLU B 1 336 ? 3.291 14.359 1.781 1 93.56 336 GLU B C 1
ATOM 5792 O O . GLU B 1 336 ? 2.643 15.398 1.913 1 93.56 336 GLU B O 1
ATOM 5797 N N . ALA B 1 337 ? 2.775 13.211 1.629 1 94 337 ALA B N 1
ATOM 5798 C CA . ALA B 1 337 ? 1.364 12.969 1.918 1 94 337 ALA B CA 1
ATOM 5799 C C . ALA B 1 337 ? 1.198 12.117 3.168 1 94 337 ALA B C 1
ATOM 5801 O O . ALA B 1 337 ? 1.715 10.992 3.234 1 94 337 ALA B O 1
ATOM 5802 N N . ASN B 1 338 ? 0.526 12.633 4.102 1 93.31 338 ASN B N 1
ATOM 5803 C CA . ASN B 1 338 ? 0.314 11.922 5.359 1 93.31 338 ASN B CA 1
ATOM 5804 C C . ASN B 1 338 ? -1.106 11.375 5.461 1 93.31 338 ASN B C 1
ATOM 5806 O O . ASN B 1 338 ? -2.057 12.133 5.66 1 93.31 338 ASN B O 1
ATOM 5810 N N . PRO B 1 339 ? -1.223 10.086 5.414 1 92.88 339 PRO B N 1
ATOM 5811 C CA . PRO B 1 339 ? -2.555 9.5 5.57 1 92.88 339 PRO B CA 1
ATOM 5812 C C . PRO B 1 339 ? -2.914 9.234 7.031 1 92.88 339 PRO B C 1
ATOM 5814 O O . PRO B 1 339 ? -4.047 8.852 7.336 1 92.88 339 PRO B O 1
ATOM 5817 N N . HIS B 1 340 ? -1.936 9.422 7.918 1 89.81 340 HIS B N 1
ATOM 5818 C CA . HIS B 1 340 ? -2.148 9.234 9.344 1 89.81 340 HIS B CA 1
ATOM 5819 C C . HIS B 1 340 ? -1.414 10.289 10.164 1 89.81 340 HIS B C 1
ATOM 5821 O O . HIS B 1 340 ? -0.401 10.836 9.711 1 89.81 340 HIS B O 1
ATOM 5827 N N . PHE B 1 341 ? -2.031 10.523 11.297 1 88.94 341 PHE B N 1
ATOM 5828 C CA . PHE B 1 341 ? -1.431 11.477 12.219 1 88.94 341 PHE B CA 1
ATOM 5829 C C . PHE B 1 341 ? -1.151 12.805 11.523 1 88.94 341 PHE B C 1
ATOM 5831 O O . PHE B 1 341 ? -0.022 13.297 11.555 1 88.94 341 PHE B O 1
ATOM 5838 N N . ILE B 1 342 ? -2.146 13.398 11.07 1 91.94 342 ILE B N 1
ATOM 5839 C CA . ILE B 1 342 ? -2.031 14.523 10.156 1 91.94 342 ILE B CA 1
ATOM 5840 C C . ILE B 1 342 ? -1.699 15.789 10.938 1 91.94 342 ILE B C 1
ATOM 5842 O O . ILE B 1 342 ? -1.437 16.844 10.352 1 91.94 342 ILE B O 1
ATOM 5846 N N . GLY B 1 343 ? -1.598 15.781 12.227 1 91.69 343 GLY B N 1
ATOM 5847 C CA . GLY B 1 343 ? -1.306 16.969 13.016 1 91.69 343 GLY B CA 1
ATOM 5848 C C . GLY B 1 343 ? -2.537 17.797 13.328 1 91.69 343 GLY B C 1
ATOM 5849 O O . GLY B 1 343 ? -2.572 19 13.031 1 91.69 343 GLY B O 1
ATOM 5850 N N . LEU B 1 344 ? -3.477 17.25 14.008 1 95.56 344 LEU B N 1
ATOM 5851 C CA . LEU B 1 344 ? -4.785 17.828 14.281 1 95.56 344 LEU B CA 1
ATOM 5852 C C . LEU B 1 344 ? -4.656 19.078 15.156 1 95.56 344 LEU B C 1
ATOM 5854 O O . LEU B 1 344 ? -5.32 20.078 14.922 1 95.56 344 LEU B O 1
ATOM 5858 N N . ASP B 1 345 ? -3.789 19.047 16.172 1 94.94 345 ASP B N 1
ATOM 5859 C CA . ASP B 1 345 ? -3.695 20.109 17.156 1 94.94 345 ASP B CA 1
ATOM 5860 C C . ASP B 1 345 ? -3.354 21.438 16.5 1 94.94 345 ASP B C 1
ATOM 5862 O O . ASP B 1 345 ? -4.031 22.453 16.719 1 94.94 345 ASP B O 1
ATOM 5866 N N . GLN B 1 346 ? -2.396 21.391 15.703 1 94.75 346 GLN B N 1
ATOM 5867 C CA . GLN B 1 346 ? -1.906 22.625 15.094 1 94.75 346 GLN B CA 1
ATOM 5868 C C . GLN B 1 346 ? -2.977 23.266 14.219 1 94.75 346 GLN B C 1
ATOM 5870 O O . GLN B 1 346 ? -3.115 24.484 14.188 1 94.75 346 GLN B O 1
ATOM 5875 N N . LEU B 1 347 ? -3.633 22.422 13.578 1 96.75 347 LEU B N 1
ATOM 5876 C CA . LEU B 1 347 ? -4.688 22.922 12.703 1 96.75 347 LEU B CA 1
ATOM 5877 C C . LEU B 1 347 ? -5.777 23.609 13.508 1 96.75 347 LEU B C 1
ATOM 5879 O O . LEU B 1 347 ? -6.215 24.703 13.156 1 96.75 347 LEU B O 1
ATOM 5883 N N . GLN B 1 348 ? -6.223 23.016 14.609 1 97.94 348 GLN B N 1
ATOM 5884 C CA . GLN B 1 348 ? -7.348 23.547 15.367 1 97.94 348 GLN B CA 1
ATOM 5885 C C . GLN B 1 348 ? -6.934 24.781 16.172 1 97.94 348 GLN B C 1
ATOM 5887 O O . GLN B 1 348 ? -7.781 25.578 16.562 1 97.94 348 GLN B O 1
ATOM 5892 N N . PHE B 1 349 ? -5.633 24.984 16.422 1 97.81 349 PHE B N 1
ATOM 5893 C CA . PHE B 1 349 ? -5.125 26.219 17.016 1 97.81 349 PHE B CA 1
ATOM 5894 C C . PHE B 1 349 ? -5.383 27.406 16.109 1 97.81 349 PHE B C 1
ATOM 5896 O O . PHE B 1 349 ? -5.551 28.531 16.578 1 97.81 349 PHE B O 1
ATOM 5903 N N . HIS B 1 350 ? -5.465 27.141 14.797 1 98.06 350 HIS B N 1
ATOM 5904 C CA . HIS B 1 350 ? -5.395 28.266 13.875 1 98.06 350 HIS B CA 1
ATOM 5905 C C . HIS B 1 350 ? -6.703 28.438 13.109 1 98.06 350 HIS B C 1
ATOM 5907 O O . HIS B 1 350 ? -7.051 29.547 12.703 1 98.06 350 HIS B O 1
ATOM 5913 N N . HIS B 1 351 ? -7.402 27.391 12.828 1 97.81 351 HIS B N 1
ATOM 5914 C CA . HIS B 1 351 ? -8.508 27.484 11.875 1 97.81 351 HIS B CA 1
ATOM 5915 C C . HIS B 1 351 ? -9.82 27.031 12.516 1 97.81 351 HIS B C 1
ATOM 5917 O O . HIS B 1 351 ? -10.859 27.016 11.852 1 97.81 351 HIS B O 1
ATOM 5923 N N . GLY B 1 352 ? -9.758 26.703 13.844 1 97.31 352 GLY B N 1
ATOM 5924 C CA . GLY B 1 352 ? -10.945 26.125 14.445 1 97.31 352 GLY B CA 1
ATOM 5925 C C . GLY B 1 352 ? -11.117 24.641 14.148 1 97.31 352 GLY B C 1
ATOM 5926 O O . GLY B 1 352 ? -10.133 23.953 13.883 1 97.31 352 GLY B O 1
ATOM 5927 N N . PRO B 1 353 ? -12.375 24.156 14.242 1 98.12 353 PRO B N 1
ATOM 5928 C CA . PRO B 1 353 ? -12.602 22.719 14.078 1 98.12 353 PRO B CA 1
ATOM 5929 C C . PRO B 1 353 ? -12.195 22.203 12.703 1 98.12 353 PRO B C 1
ATOM 5931 O O . PRO B 1 353 ? -12.438 22.875 11.695 1 98.12 353 PRO B O 1
ATOM 5934 N N . LEU B 1 354 ? -11.617 21.062 12.648 1 98.19 354 LEU B N 1
ATOM 5935 C CA . LEU B 1 354 ? -11.078 20.469 11.438 1 98.19 354 LEU B CA 1
ATOM 5936 C C . LEU B 1 354 ? -12.133 20.406 10.344 1 98.19 354 LEU B C 1
ATOM 5938 O O . LEU B 1 354 ? -11.922 20.891 9.227 1 98.19 354 LEU B O 1
ATOM 5942 N N . PHE B 1 355 ? -13.32 19.938 10.688 1 98.5 355 PHE B N 1
ATOM 5943 C CA . PHE B 1 355 ? -14.281 19.594 9.648 1 98.5 355 PHE B CA 1
ATOM 5944 C C . PHE B 1 355 ? -15.281 20.734 9.438 1 98.5 355 PHE B C 1
ATOM 5946 O O . PHE B 1 355 ? -16.031 20.734 8.461 1 98.5 355 PHE B O 1
ATOM 5953 N N . GLY B 1 356 ? -15.352 21.734 10.344 1 97.25 356 GLY B N 1
ATOM 5954 C CA . GLY B 1 356 ? -16.297 22.828 10.203 1 97.25 356 GLY B CA 1
ATOM 5955 C C . GLY B 1 356 ? -17.703 22.375 9.883 1 97.25 356 GLY B C 1
ATOM 5956 O O . GLY B 1 356 ? -18.297 21.594 10.641 1 97.25 356 GLY B O 1
ATOM 5957 N N . GLU B 1 357 ? -18.172 22.734 8.688 1 97.31 357 GLU B N 1
ATOM 5958 C CA . GLU B 1 357 ? -19.531 22.438 8.266 1 97.31 357 GLU B CA 1
ATOM 5959 C C . GLU B 1 357 ? -19.734 20.953 8.016 1 97.31 357 GLU B C 1
ATOM 5961 O O . GLU B 1 357 ? -20.859 20.469 7.938 1 97.31 357 GLU B O 1
ATOM 5966 N N . PHE B 1 358 ? -18.656 20.203 7.922 1 98.25 358 PHE B N 1
ATOM 5967 C CA . PHE B 1 358 ? -18.734 18.781 7.617 1 98.25 358 PHE B CA 1
ATOM 5968 C C . PHE B 1 358 ? -18.766 17.953 8.898 1 98.25 358 PHE B C 1
ATOM 5970 O O . PHE B 1 358 ? -18.844 16.719 8.844 1 98.25 358 PHE B O 1
ATOM 5977 N N . THR B 1 359 ? -18.734 18.594 10.109 1 98.38 359 THR B N 1
ATOM 5978 C CA . THR B 1 359 ? -18.641 17.906 11.391 1 98.38 359 THR B CA 1
ATOM 5979 C C . THR B 1 359 ? -19.766 16.891 11.547 1 98.38 359 THR B C 1
ATOM 5981 O O . THR B 1 359 ? -19.531 15.734 11.898 1 98.38 359 THR B O 1
ATOM 5984 N N . GLN B 1 360 ? -20.969 17.25 11.203 1 97.44 360 GLN B N 1
ATOM 5985 C CA . GLN B 1 360 ? -22.125 16.391 11.414 1 97.44 360 GLN B CA 1
ATOM 5986 C C . GLN B 1 360 ? -22.047 15.148 10.531 1 97.44 360 GLN B C 1
ATOM 5988 O O . GLN B 1 360 ? -22.312 14.039 10.992 1 97.44 360 GLN B O 1
ATOM 5993 N N . GLU B 1 361 ? -21.688 15.281 9.273 1 96.81 361 GLU B N 1
ATOM 5994 C CA . GLU B 1 361 ? -21.641 14.109 8.406 1 96.81 361 GLU B CA 1
ATOM 5995 C C . GLU B 1 361 ? -20.531 13.148 8.828 1 96.81 361 GLU B C 1
ATOM 5997 O O . GLU B 1 361 ? -20.672 11.93 8.695 1 96.81 361 GLU B O 1
ATOM 6002 N N . VAL B 1 362 ? -19.438 13.703 9.312 1 97.25 362 VAL B N 1
ATOM 6003 C CA . VAL B 1 362 ? -18.344 12.859 9.773 1 97.25 362 VAL B CA 1
ATOM 6004 C C . VAL B 1 362 ? -18.766 12.086 11.016 1 97.25 362 VAL B C 1
ATOM 6006 O O . VAL B 1 362 ? -18.5 10.883 11.133 1 97.25 362 VAL B O 1
ATOM 6009 N N . ILE B 1 363 ? -19.469 12.789 11.961 1 97 363 ILE B N 1
ATOM 6010 C CA . ILE B 1 363 ? -19.969 12.148 13.172 1 97 363 ILE B CA 1
ATOM 6011 C C . ILE B 1 363 ? -20.906 11 12.805 1 97 363 ILE B C 1
ATOM 6013 O O . ILE B 1 363 ? -20.781 9.891 13.312 1 97 363 ILE B O 1
ATOM 6017 N N . GLU B 1 364 ? -21.797 11.211 11.898 1 95.31 364 GLU B N 1
ATOM 6018 C CA . GLU B 1 364 ? -22.75 10.195 11.484 1 95.31 364 GLU B CA 1
ATOM 6019 C C . GLU B 1 364 ? -22.047 9.008 10.828 1 95.31 364 GLU B C 1
ATOM 6021 O O . GLU B 1 364 ? -22.406 7.855 11.094 1 95.31 364 GLU B O 1
ATOM 6026 N N . TYR B 1 365 ? -21.109 9.305 10.078 1 93 365 TYR B N 1
ATOM 6027 C CA . TYR B 1 365 ? -20.328 8.258 9.422 1 93 365 TYR B CA 1
ATOM 6028 C C . TYR B 1 365 ? -19.609 7.387 10.445 1 93 365 TYR B C 1
ATOM 6030 O O . TYR B 1 365 ? -19.641 6.156 10.359 1 93 365 TYR B O 1
ATOM 6038 N N . CYS B 1 366 ? -18.938 8.016 11.391 1 91.81 366 CYS B N 1
ATOM 6039 C CA . CYS B 1 366 ? -18.156 7.309 12.398 1 91.81 366 CYS B CA 1
ATOM 6040 C C . CYS B 1 366 ? -19.047 6.473 13.297 1 91.81 366 CYS B C 1
ATOM 6042 O O . CYS B 1 366 ? -18.641 5.414 13.781 1 91.81 366 CYS B O 1
ATOM 6044 N N . ARG B 1 367 ? -20.219 6.93 13.469 1 88.62 367 ARG B N 1
ATOM 6045 C CA . ARG B 1 367 ? -21.172 6.203 14.297 1 88.62 367 ARG B CA 1
ATOM 6046 C C . ARG B 1 367 ? -21.547 4.871 13.656 1 88.62 367 ARG B C 1
ATOM 6048 O O . ARG B 1 367 ? -21.797 3.885 14.359 1 88.62 367 ARG B O 1
ATOM 6055 N N . ASN B 1 368 ? -21.531 4.785 12.359 1 80.19 368 ASN B N 1
ATOM 6056 C CA . ASN B 1 368 ? -21.984 3.605 11.625 1 80.19 368 ASN B CA 1
ATOM 6057 C C . ASN B 1 368 ? -20.797 2.756 11.148 1 80.19 368 ASN B C 1
ATOM 6059 O O . ASN B 1 368 ? -21 1.665 10.609 1 80.19 368 ASN B O 1
ATOM 6063 N N . ALA B 1 369 ? -19.672 3.307 11.227 1 75.19 369 ALA B N 1
ATOM 6064 C CA . ALA B 1 369 ? -18.5 2.594 10.719 1 75.19 369 ALA B CA 1
ATOM 6065 C C . ALA B 1 369 ? -18.234 1.336 11.539 1 75.19 369 ALA B C 1
ATOM 6067 O O . ALA B 1 369 ? -18.375 1.342 12.766 1 75.19 369 ALA B O 1
ATOM 6068 N N . PRO B 1 370 ? -18.078 0.18 10.633 1 61.5 370 PRO B N 1
ATOM 6069 C CA . PRO B 1 370 ? -17.766 -1.03 11.398 1 61.5 370 PRO B CA 1
ATOM 6070 C C . PRO B 1 370 ? -16.484 -0.898 12.211 1 61.5 370 PRO B C 1
ATOM 6072 O O . PRO B 1 370 ? -15.469 -0.41 11.703 1 61.5 370 PRO B O 1
ATOM 6075 N N . ARG B 1 371 ? -16.562 -1.074 13.5 1 55.53 371 ARG B N 1
ATOM 6076 C CA . ARG B 1 371 ? -15.469 -0.92 14.445 1 55.53 371 ARG B CA 1
ATOM 6077 C C . ARG B 1 371 ? -14.367 -1.94 14.172 1 55.53 371 ARG B C 1
ATOM 6079 O O . ARG B 1 371 ? -13.195 -1.692 14.469 1 55.53 371 ARG B O 1
ATOM 6086 N N . VAL B 1 372 ? -14.68 -3.002 13.586 1 49.94 372 VAL B N 1
ATOM 6087 C CA . VAL B 1 372 ? -13.719 -4.09 13.445 1 49.94 372 VAL B CA 1
ATOM 6088 C C . VAL B 1 372 ? -12.578 -3.654 12.523 1 49.94 372 VAL B C 1
ATOM 6090 O O . VAL B 1 372 ? -11.414 -3.947 12.789 1 49.94 372 VAL B O 1
ATOM 6093 N N . GLU B 1 373 ? -12.938 -3.049 11.469 1 52.28 373 GLU B N 1
ATOM 6094 C CA . GLU B 1 373 ? -11.875 -2.596 10.57 1 52.28 373 GLU B CA 1
ATOM 6095 C C . GLU B 1 373 ? -10.969 -1.579 11.266 1 52.28 373 GLU B C 1
ATOM 6097 O O . GLU B 1 373 ? -9.766 -1.528 10.992 1 52.28 373 GLU B O 1
ATOM 6102 N N . LEU B 1 374 ? -11.617 -1.001 12.234 1 52.16 374 LEU B N 1
ATOM 6103 C CA . LEU B 1 374 ? -10.875 -0.072 13.078 1 52.16 374 LEU B CA 1
ATOM 6104 C C . LEU B 1 374 ? -9.797 -0.802 13.875 1 52.16 374 LEU B C 1
ATOM 6106 O O . LEU B 1 374 ? -8.719 -0.254 14.117 1 52.16 374 LEU B O 1
ATOM 6110 N N . LEU B 1 375 ? -10.086 -2.012 14.055 1 52.59 375 LEU B N 1
ATOM 6111 C CA . LEU B 1 375 ? -9.211 -2.857 14.867 1 52.59 375 LEU B CA 1
ATOM 6112 C C . LEU B 1 375 ? -7.875 -3.084 14.164 1 52.59 375 LEU B C 1
ATOM 6114 O O . LEU B 1 375 ? -6.824 -3.072 14.812 1 52.59 375 LEU B O 1
ATOM 6118 N N . ARG B 1 376 ? -8.031 -3.293 13.016 1 53.47 376 ARG B N 1
ATOM 6119 C CA . ARG B 1 376 ? -6.809 -3.629 12.297 1 53.47 376 ARG B CA 1
ATOM 6120 C C . ARG B 1 376 ? -5.809 -2.479 12.344 1 53.47 376 ARG B C 1
ATOM 6122 O O . ARG B 1 376 ? -4.598 -2.699 12.305 1 53.47 376 ARG B O 1
ATOM 6129 N N . THR B 1 377 ? -6.402 -1.275 12.531 1 48.94 377 THR B N 1
ATOM 6130 C CA . THR B 1 377 ? -5.57 -0.077 12.586 1 48.94 377 THR B CA 1
ATOM 6131 C C . THR B 1 377 ? -4.938 0.079 13.969 1 48.94 377 THR B C 1
ATOM 6133 O O . THR B 1 377 ? -3.795 0.527 14.086 1 48.94 377 THR B O 1
ATOM 6136 N N . ILE B 1 378 ? -5.766 -0.317 14.938 1 45.16 378 ILE B N 1
ATOM 6137 C CA . ILE B 1 378 ? -5.328 -0.058 16.312 1 45.16 378 ILE B CA 1
ATOM 6138 C C . ILE B 1 378 ? -4.297 -1.104 16.719 1 45.16 378 ILE B C 1
ATOM 6140 O O . ILE B 1 378 ? -3.381 -0.809 17.5 1 45.16 378 ILE B O 1
ATOM 6144 N N . LEU B 1 379 ? -4.379 -2.207 16.156 1 44.31 379 LEU B N 1
ATOM 6145 C CA . LEU B 1 379 ? -3.484 -3.279 16.578 1 44.31 379 LEU B CA 1
ATOM 6146 C C . LEU B 1 379 ? -2.154 -3.203 15.836 1 44.31 379 LEU B C 1
ATOM 6148 O O . LEU B 1 379 ? -1.239 -3.98 16.109 1 44.31 379 LEU B O 1
ATOM 6152 N N . ARG B 1 380 ? -2.094 -2.273 14.992 1 44.28 380 ARG B N 1
ATOM 6153 C CA . ARG B 1 380 ? -0.793 -2.094 14.359 1 44.28 380 ARG B CA 1
ATOM 6154 C C . ARG B 1 380 ? 0.133 -1.251 15.227 1 44.28 380 ARG B C 1
ATOM 6156 O O . ARG B 1 380 ? -0.305 -0.288 15.859 1 44.28 380 ARG B O 1
#

Foldseek 3Di:
DDPVVVVVLVVVLVVLLVVQLVVLLVVLVVLCVVVVHDPDDPCVVLQVLLCVQCCLQDPDDRCSLQRLLCVLQVHGDSLADRPSRCAQFQLVLQFQLVCQFQLFFQLCCCVQVVDAFAFQFLWWFAQNFIAGSVRHGDDPVQQPDQAHDPPSDDPVAFKKKKFFGGDDDQRPPIAMWTDDPRFTAHPVGHTDGNNNVCVVRPGTMTITGDFAFAPLLCVLEVQEQWKKKWKWFQAPVPRDIFTQWIKTFCDDHPDHGSQAKIWTADLVQQIDQWIAHLSSDTDSDGNPHGSVPRDGHDCSVVVRVSVSSSVVSSVNAGIKIWIWGQGRVRDIHTDTIGSHPNPLSRGSSHPNHRQVVSSVSSSVSSSPRDCSSSSVNSVD/DDPVVVVVLVVVLVVLLVVQLVVLLVVLVVLCVVVVHDPDDPCVVLQVLLCVQCCLQDPDDRCSLQRLLCVLQVHGDSLADRPSRCAQFQLVLQFQLVCQFQLFFQLCCCVQVVDAFAFQFLWWFAQNFIAGSVRHGDDPVQQPDQAHDPPSDDPVAFKKKKFFGGDDPQRPPIAIWTDDPRFTAHPVGHTDGNNNVCVVRPGTMTITGDFAFACLLCVLEVQEQWKKKWKWFQAPVPRDIFTQWIKTFCDDHPDHGSQAKIWTADLVQQIDCWIAHLSSDTDSDGNRHGSVPRDGHDCSVVVRVSVSSSVVSSPNAGIKIWIWGQGRVRDIHTDTIGSHPNPLSRGSSHPNHRQVVSSVSSSVSSSPRDCSSSSVNSVD

Solvent-accessible surface area (backbone atoms only — not comparable to full-atom values): 40554 Å² total; per-residue (Å²): 125,55,72,64,57,52,49,51,52,50,51,53,43,52,51,49,51,51,54,51,31,48,51,42,49,52,51,30,46,53,50,26,50,74,72,65,50,63,91,81,57,98,44,61,68,60,46,49,51,24,36,59,58,50,47,62,72,35,78,86,63,70,59,41,43,53,52,44,35,19,60,49,47,68,53,81,57,56,67,47,72,40,65,36,52,36,69,67,48,44,46,42,62,47,16,49,53,68,41,35,60,49,71,37,19,60,77,36,45,64,50,38,55,71,70,70,56,44,67,57,57,28,37,32,31,51,83,69,40,48,21,34,68,84,66,45,74,55,55,70,69,44,33,70,28,67,51,48,60,88,76,47,59,61,86,88,46,53,47,34,30,35,34,59,25,55,96,69,63,87,66,55,73,59,45,73,33,34,40,57,92,51,23,39,19,41,93,85,63,47,77,51,34,55,52,57,48,41,70,71,58,55,43,36,30,34,34,26,53,59,76,54,58,20,68,87,43,34,72,54,25,78,57,15,60,38,31,33,38,36,32,36,37,37,39,92,84,77,60,52,66,40,71,66,49,38,32,41,26,29,21,42,88,80,28,67,42,33,78,41,36,37,30,28,36,45,95,88,16,39,56,41,58,41,31,26,41,96,85,50,53,76,30,53,51,50,84,83,40,51,32,79,76,54,79,56,52,87,53,50,68,60,51,42,53,51,50,42,59,57,51,66,71,37,78,58,42,26,45,38,26,33,32,29,36,44,29,60,88,66,50,69,25,50,74,45,55,29,60,60,85,60,54,68,66,67,48,26,38,57,69,40,32,81,52,60,91,47,44,63,62,51,47,57,47,46,55,66,44,70,63,64,70,34,40,65,46,66,75,97,126,54,72,64,58,51,48,52,51,51,50,53,44,51,51,49,50,50,52,51,31,49,51,43,47,53,51,29,46,53,50,26,50,74,71,66,49,66,91,80,57,98,43,60,68,59,46,49,52,25,35,58,58,48,45,62,69,35,79,86,66,71,57,42,42,52,53,43,36,20,59,51,47,67,52,76,56,54,68,48,73,38,66,34,52,35,68,68,47,43,47,41,62,46,17,50,56,67,40,33,60,49,74,35,20,62,79,36,44,64,50,37,56,70,69,70,57,44,68,59,58,27,38,31,31,52,83,70,39,48,19,35,71,85,68,44,73,55,53,70,68,45,33,70,28,67,51,48,59,88,75,45,58,60,86,87,45,53,47,34,31,37,33,58,24,54,98,68,63,86,65,54,72,58,43,72,34,35,40,57,94,51,22,39,19,41,94,87,63,48,77,50,33,54,52,57,49,43,70,70,57,54,42,35,29,34,35,25,50,60,75,55,57,18,68,89,42,34,72,51,25,77,58,16,61,36,31,34,38,36,32,34,38,35,39,91,85,75,61,52,67,39,72,65,49,40,33,41,26,29,21,40,88,81,28,67,42,32,78,42,35,37,30,28,36,45,96,87,15,40,57,41,58,41,31,26,41,95,85,48,54,76,30,54,50,52,82,83,40,52,34,79,76,53,78,54,52,86,53,49,69,60,50,43,52,50,50,42,59,58,52,66,70,38,78,58,41,25,46,37,23,32,33,27,37,44,29,59,88,64,50,69,25,49,73,45,54,29,60,59,85,60,53,67,67,65,48,26,38,57,70,38,33,81,53,60,92,45,43,64,61,53,47,56,47,47,53,67,44,69,62,64,70,36,39,64,48,66,74,97

Nearest PDB structures (foldseek):
  8fff-assembly1_A-2  TM=6.206E-01  e=1.510E-06  Staphylococcus aureus
  7u9k-assembly1_A  TM=6.354E-01  e=2.142E-05  Staphylococcus aureus subsp. aureus NCTC 8325
  8evx-assembly1_A  TM=6.077E-01  e=7.094E-06  Pseudomonas aeruginosa PAO1
  3n8d-assembly1_B  TM=6.080E-01  e=1.918E-05  Staphylococcus aureus
  8evx-assembly1_B  TM=5.218E-01  e=4.819E-06  Pseudomonas aeruginosa PAO1

pLDDT: mean 89.77, std 10.88, range [43.62, 98.69]